Protein AF-A0A534SQX6-F1 (afdb_monomer)

Solvent-accessible surface area (backbone atoms only — not comparable to full-atom values): 30669 Å² total; per-residue (Å²): 55,35,24,45,81,77,41,70,67,31,31,39,51,73,46,72,26,87,36,64,79,64,25,68,51,13,21,19,34,37,34,27,20,39,30,76,44,60,69,45,77,49,38,70,43,43,50,59,91,42,89,78,2,48,55,67,47,68,27,67,76,35,44,30,21,39,19,15,84,52,38,31,82,58,26,56,57,63,26,62,50,74,40,69,32,87,61,76,64,53,57,66,24,13,32,45,34,37,37,36,45,70,27,88,87,79,72,42,46,30,62,61,91,79,58,65,90,86,46,52,70,42,33,72,48,62,43,36,17,25,83,46,71,34,86,68,39,87,89,54,50,71,48,12,81,49,36,39,23,84,22,75,30,18,48,37,77,75,53,96,55,55,30,42,42,41,69,32,65,54,62,58,32,17,36,40,55,75,88,52,64,63,40,63,16,27,79,63,95,73,76,70,76,80,83,80,79,79,76,80,75,76,81,80,81,79,86,73,88,84,81,90,79,84,89,80,90,85,81,89,84,89,84,83,87,78,88,88,86,87,83,89,82,89,88,88,84,90,80,86,89,90,90,87,80,89,89,79,89,78,92,88,80,89,80,93,83,91,88,89,89,89,86,88,82,91,85,87,84,84,91,81,92,79,92,77,85,85,79,80,79,76,80,79,80,80,75,76,86,69,82,86,62,43,40,43,50,89,57,46,36,36,46,61,40,63,42,77,72,74,70,69,45,73,44,74,31,35,77,40,60,61,46,38,83,84,69,51,71,71,46,54,32,23,72,42,50,22,17,41,54,80,80,55,99,67,52,48,44,32,46,40,66,79,32,64,35,40,30,39,41,20,46,54,61,94,87,53,53,15,25,31,36,38,40,28,35,38,36,34,44,90,79,83,27,59,32,69,50,70,28,59,32,31,21,51,66,59,86,56,93,87,55,67,43,61,78,75,48,72,74,31,67,23,62,45,77,59,79,29,81,52,43,71,58,49,64,63,32,44,70,50,61,45,80,67,84,43,84,96,55,76,69,59,66,77,36,54,58,27,44,49,53,22,50,56,29,47,56,53,18,43,73,29,94,39,69,74,57,21,54,54,27,50,56,52,20,48,56,27,36,55,52,29,28,55,45,28,47,54,30,28,77,68,67,58,39,53,70,67,46,19,53,51,43,33,48,32,33,49,52,35,44,53,50,54,55,52,52,71,71,79,108

Sequence (523 aa):
MSGVTGDPSVEFVEIRMDAGFQNVVGNTRLTAFSCSGAFVVLTTLPPPTGPGGSLPNQGLGVHWIMGTSSLATKTTPSVSPDYTFAGGIPRTCGMVCWGAPVDPVTSFAKDPATWSPSDPNNYVDCVAYGPYTGPQRTGAGPPASATPGDGVHSLTRTTNASNDFALACPTPTNNGPPSGAEVTGTFGPCAPPTSTTTTTVSPTTTSFPTTTTRPTTTTSTSSTTTTTQPSTTTSSISTTSSSTTSTTATTSSTTTTSSTATTTTIAQPTTTTSTTSTTTSSVTSTTLGGANTPPDCDAATASPAELWPPNHQLAAVSVAGVTDPDGDPVIITITGVRQDEPVGATCPDATGVGTAGASLRVERLGGGDGRVYQVSFTADDGRGGQCSGAVTVCVPHDQRPRHACGDQGPLFDSTGPCSSVCGDVCTAIEPALAAPLCPGEQVPAALELRADRARHLLRRAAAARSERKVRTLVARMLKHLRTSAALAGAAEENGRISRACGAALTRRFSEAQGQAVRWSRTR

Secondary structure (DSSP, 8-state):
-EEETTEEEEEEEEEE-SSTTTT--TT-EEEEEETTS-EEEEEEPPPTTSTTSS-S---TT-EEEEE-TTHHHHSBS----SEE------SSSEEEEEE-PBPTTTSSBPPGGGS-TT-GGGSSEEEEESS--S---TTPPPPBSS-SB-SS-EEEE-SSSTT-EEEE----EE--STTS--EE-BSS-----------------------------------------------------------------------------------------------------PPPPPPB-TT-EEESSB--S--S-EEEEEEE--B-TT---PEEEEEEEEESSPP-SS--SEE-TTSSEEEEE----TTSSEEEEEEEEEEE-SSS-EEEEEEEEEEES--STT-------S-EESSSPP--TTTHHHHHHHHHHPSPSSTTS---HHHHHHHHHHHHHHHHHHT---HHHHHHHHHHHHHHHHHHHHHHHHHHHTTSS-HHHHHHHHHHHHHHHHHHHHHHHH-

Structure (mmCIF, N/CA/C/O backbone):
data_AF-A0A534SQX6-F1
#
_entry.id   AF-A0A534SQX6-F1
#
loop_
_atom_site.group_PDB
_atom_site.id
_atom_site.type_symbol
_atom_site.label_atom_id
_atom_site.label_alt_id
_atom_site.label_comp_id
_atom_site.label_asym_id
_atom_site.label_entity_id
_atom_site.label_seq_id
_atom_site.pdbx_PDB_ins_code
_atom_site.Cartn_x
_atom_site.Cartn_y
_atom_site.Cartn_z
_atom_site.occupancy
_atom_site.B_iso_or_equiv
_atom_site.auth_seq_id
_atom_site.auth_comp_id
_atom_site.auth_asym_id
_atom_site.auth_atom_id
_atom_site.pdbx_PDB_model_num
ATOM 1 N N . MET A 1 1 ? -19.058 1.406 2.700 1.00 86.06 1 MET A N 1
ATOM 2 C CA . MET A 1 1 ? -20.519 1.246 2.531 1.00 86.06 1 MET A CA 1
ATOM 3 C C . MET A 1 1 ? -20.935 1.676 1.133 1.00 86.06 1 MET A C 1
ATOM 5 O O . MET A 1 1 ? -20.383 2.652 0.637 1.00 86.06 1 MET A O 1
ATOM 9 N N . SER A 1 2 ? -21.896 0.984 0.514 1.00 78.69 2 SER A N 1
ATOM 10 C CA . SER A 1 2 ? -22.578 1.447 -0.705 1.00 78.69 2 SER A CA 1
ATOM 11 C C . SER A 1 2 ? -24.087 1.311 -0.519 1.00 78.69 2 SER A C 1
ATOM 13 O O . SER A 1 2 ? -24.599 0.205 -0.341 1.00 78.69 2 SER A O 1
ATOM 15 N N . GLY A 1 3 ? -24.780 2.448 -0.530 1.00 74.69 3 GLY A N 1
ATOM 16 C CA . GLY A 1 3 ? -26.198 2.563 -0.223 1.00 74.69 3 GLY A CA 1
ATOM 17 C C . GLY A 1 3 ? -26.492 2.663 1.278 1.00 74.69 3 GLY A C 1
ATOM 18 O O . GLY A 1 3 ? -25.990 1.875 2.078 1.00 74.69 3 GLY A O 1
ATOM 19 N N . VAL A 1 4 ? -27.358 3.609 1.653 1.00 77.31 4 VAL A N 1
ATOM 20 C CA . VAL A 1 4 ? -27.866 3.800 3.026 1.00 77.31 4 VAL A CA 1
ATOM 21 C C . VAL A 1 4 ? -29.384 3.920 2.975 1.00 77.31 4 VAL A C 1
ATOM 23 O O . VAL A 1 4 ? -29.906 4.695 2.184 1.00 77.31 4 VAL A O 1
ATOM 26 N N . THR A 1 5 ? -30.092 3.134 3.786 1.00 72.06 5 THR A N 1
ATOM 27 C CA . THR A 1 5 ? -31.565 3.071 3.886 1.00 72.06 5 THR A CA 1
ATOM 28 C C . THR A 1 5 ? -32.296 2.973 2.536 1.00 72.06 5 THR A C 1
ATOM 30 O O . THR A 1 5 ? -33.414 3.454 2.371 1.00 72.06 5 THR A O 1
ATOM 33 N N . GLY A 1 6 ? -31.662 2.314 1.559 1.00 70.44 6 GLY A N 1
ATOM 34 C CA . GLY A 1 6 ? -32.159 2.157 0.187 1.00 70.44 6 GLY A CA 1
ATOM 35 C C . GLY A 1 6 ? -31.765 3.281 -0.781 1.00 70.44 6 GLY A C 1
ATOM 36 O O . GLY A 1 6 ? -31.933 3.111 -1.986 1.00 70.44 6 GLY A O 1
ATOM 37 N N . ASP A 1 7 ? -31.190 4.384 -0.297 1.00 82.94 7 ASP A N 1
ATOM 38 C CA . ASP A 1 7 ? -30.642 5.471 -1.113 1.00 82.94 7 ASP A CA 1
ATOM 39 C C . ASP A 1 7 ? -29.263 5.072 -1.678 1.00 82.94 7 ASP A C 1
ATOM 41 O O . ASP A 1 7 ? -28.298 4.973 -0.913 1.00 82.94 7 ASP A O 1
ATOM 45 N N . PRO A 1 8 ? -29.131 4.840 -2.999 1.00 83.56 8 PRO A N 1
ATOM 46 C CA . PRO A 1 8 ? -27.878 4.412 -3.614 1.00 83.56 8 PRO A CA 1
ATOM 47 C C . PRO A 1 8 ? -26.855 5.544 -3.758 1.00 83.56 8 PRO A C 1
ATOM 49 O O . PRO A 1 8 ? -25.713 5.270 -4.106 1.00 83.56 8 PRO A O 1
ATOM 52 N N . SER A 1 9 ? -27.244 6.806 -3.539 1.00 86.88 9 SER A N 1
ATOM 53 C CA . SER A 1 9 ? -26.342 7.952 -3.701 1.00 86.88 9 SER A CA 1
ATOM 54 C C . SER A 1 9 ? -25.341 8.092 -2.557 1.00 86.88 9 SER A C 1
ATOM 56 O O . SER A 1 9 ? -24.408 8.882 -2.667 1.00 86.88 9 SER A O 1
ATOM 58 N N . VAL A 1 10 ? -25.545 7.371 -1.452 1.00 91.00 10 VAL A N 1
ATOM 59 C CA . VAL A 1 10 ? -24.736 7.464 -0.235 1.00 91.00 10 VAL A CA 1
ATOM 60 C C . VAL A 1 10 ? -23.712 6.335 -0.232 1.00 91.00 10 VAL A C 1
ATOM 62 O O . VAL A 1 10 ? -24.035 5.182 0.057 1.00 91.00 10 VAL A O 1
ATOM 65 N N . GLU A 1 11 ? -22.465 6.662 -0.553 1.00 94.25 11 GLU A N 1
ATOM 66 C CA . GLU A 1 11 ? -21.352 5.715 -0.524 1.00 94.25 11 GLU A CA 1
ATOM 67 C C . GLU A 1 11 ? -20.182 6.318 0.246 1.00 94.25 11 GLU A C 1
ATOM 69 O O . GLU A 1 11 ? -19.936 7.523 0.173 1.00 94.25 11 GLU A O 1
ATOM 74 N N . PHE A 1 12 ? -19.447 5.484 0.981 1.00 96.06 12 PHE A N 1
ATOM 75 C CA . PHE A 1 12 ? -18.222 5.913 1.651 1.00 96.06 12 PHE A CA 1
ATOM 76 C C . PHE A 1 12 ? -17.224 4.775 1.850 1.00 96.06 12 PHE A C 1
ATOM 78 O O . PHE A 1 12 ? -17.593 3.600 1.954 1.00 96.06 12 PHE A O 1
ATOM 85 N N . VAL A 1 13 ? -15.955 5.153 1.951 1.00 97.06 13 VAL A N 1
ATOM 86 C CA . VAL A 1 13 ? -14.825 4.310 2.333 1.00 97.06 13 VAL A CA 1
ATOM 87 C C . VAL A 1 13 ? -14.084 5.045 3.440 1.00 97.06 13 VAL A C 1
ATOM 89 O O . VAL A 1 13 ? -13.534 6.122 3.222 1.00 97.06 13 VAL A O 1
ATOM 92 N N . GLU A 1 14 ? -14.125 4.471 4.634 1.00 96.31 14 GLU A N 1
ATOM 93 C CA . GLU A 1 14 ? -13.432 4.967 5.819 1.00 96.31 14 GLU A CA 1
ATOM 94 C C . GLU A 1 14 ? -12.123 4.202 5.997 1.00 96.31 14 GLU A C 1
ATOM 96 O O . GLU A 1 14 ? -12.062 2.995 5.745 1.00 96.31 14 GLU A O 1
ATOM 101 N N . ILE A 1 15 ? -11.075 4.907 6.412 1.00 95.50 15 ILE A N 1
ATOM 102 C CA . ILE A 1 15 ? -9.738 4.354 6.592 1.00 95.50 15 ILE A CA 1
ATOM 103 C C . ILE A 1 15 ? -9.219 4.740 7.972 1.00 95.50 15 ILE A C 1
ATOM 105 O O . ILE A 1 15 ? -9.116 5.917 8.313 1.00 95.50 15 ILE A O 1
ATOM 109 N N . ARG A 1 16 ? -8.852 3.720 8.751 1.00 92.81 16 ARG A N 1
ATOM 110 C CA . ARG A 1 16 ? -8.159 3.860 10.031 1.00 92.81 16 ARG A CA 1
ATOM 111 C C . ARG A 1 16 ? -6.650 3.894 9.800 1.00 92.81 16 ARG A C 1
ATOM 113 O O . ARG A 1 16 ? -6.102 3.014 9.142 1.00 92.81 16 ARG A O 1
ATOM 120 N N . MET A 1 17 ? -5.976 4.865 10.398 1.00 88.69 17 MET A N 1
ATOM 121 C CA . MET A 1 17 ? -4.523 4.919 10.503 1.00 88.69 17 MET A CA 1
ATOM 122 C C . MET A 1 17 ? -4.037 3.927 11.571 1.00 88.69 17 MET A C 1
ATOM 124 O O . MET A 1 17 ? -4.435 3.982 12.735 1.00 88.69 17 MET A O 1
ATOM 128 N N . ASP A 1 18 ? -3.128 3.036 11.192 1.00 84.56 18 ASP A N 1
ATOM 129 C CA . ASP A 1 18 ? -2.436 2.104 12.089 1.00 84.56 18 ASP A CA 1
ATOM 130 C C . ASP A 1 18 ? -1.154 2.712 12.698 1.00 84.56 18 ASP A C 1
ATOM 132 O O . ASP A 1 18 ? -0.506 2.098 13.548 1.00 84.56 18 ASP A O 1
ATOM 136 N N . ALA A 1 19 ? -0.757 3.920 12.278 1.00 78.50 19 ALA A N 1
ATOM 137 C CA . ALA A 1 19 ? 0.378 4.654 12.832 1.00 78.50 19 ALA A CA 1
ATOM 138 C C . ALA A 1 19 ? 0.292 6.171 12.580 1.00 78.50 19 ALA A C 1
ATOM 140 O O . ALA A 1 19 ? -0.376 6.640 11.662 1.00 78.50 19 ALA A O 1
ATOM 141 N N . GLY A 1 20 ? 1.065 6.950 13.346 1.00 73.44 20 GLY A N 1
ATOM 142 C CA . GLY A 1 20 ? 1.351 8.346 12.996 1.00 73.44 20 GLY A CA 1
ATOM 143 C C . GLY A 1 20 ? 2.072 8.475 11.644 1.00 73.44 20 GLY A C 1
ATOM 144 O O . GLY A 1 20 ? 2.683 7.521 11.163 1.00 73.44 20 GLY A O 1
ATOM 145 N N . PHE A 1 21 ? 2.023 9.673 11.058 1.00 70.69 21 PHE A N 1
ATOM 146 C CA . PHE A 1 21 ? 2.481 10.036 9.708 1.00 70.69 21 PHE A CA 1
ATOM 147 C C . PHE A 1 21 ? 1.698 9.413 8.535 1.00 70.69 21 PHE A C 1
ATOM 149 O O . PHE A 1 21 ? 1.992 9.720 7.383 1.00 70.69 21 PHE A O 1
ATOM 156 N N . GLN A 1 22 ? 0.653 8.617 8.794 1.00 86.25 22 GLN A N 1
ATOM 157 C CA . GLN A 1 22 ? -0.259 8.099 7.760 1.00 86.25 22 GLN A CA 1
ATOM 158 C C . GLN A 1 22 ? -1.324 9.114 7.297 1.00 86.25 22 GLN A C 1
ATOM 160 O O . GLN A 1 22 ? -2.204 8.778 6.512 1.00 86.25 22 GLN A O 1
ATOM 165 N N . ASN A 1 23 ? -1.228 10.372 7.737 1.00 88.12 23 ASN A N 1
ATOM 166 C CA . ASN A 1 23 ? -2.065 11.473 7.261 1.00 88.12 23 ASN A CA 1
ATOM 167 C C . ASN A 1 23 ? -1.599 12.053 5.909 1.00 88.12 23 ASN A C 1
ATOM 169 O O . ASN A 1 23 ? -2.305 12.869 5.318 1.00 88.12 23 ASN A O 1
ATOM 173 N N . VAL A 1 24 ? -0.434 11.639 5.396 1.00 88.31 24 VAL A N 1
ATOM 174 C CA . VAL A 1 24 ? 0.044 12.022 4.059 1.00 88.31 24 VAL A CA 1
ATOM 175 C C . VAL A 1 24 ? -0.549 11.079 3.012 1.00 88.31 24 VAL A C 1
ATOM 177 O O . VAL A 1 24 ? 0.016 10.034 2.699 1.00 88.31 24 VAL A O 1
ATOM 180 N N . VAL A 1 25 ? -1.721 11.452 2.495 1.00 92.56 25 VAL A N 1
ATOM 181 C CA . VAL A 1 25 ? -2.558 10.619 1.608 1.00 92.56 25 VAL A CA 1
ATOM 182 C C . VAL A 1 25 ? -2.631 11.120 0.160 1.00 92.56 25 VAL A C 1
ATOM 184 O O . VAL A 1 25 ? -3.277 10.496 -0.683 1.00 92.56 25 VAL A O 1
ATOM 187 N N . GLY A 1 26 ? -1.979 12.238 -0.158 1.00 92.31 26 GLY A N 1
ATOM 188 C CA . GLY A 1 26 ? -1.919 12.777 -1.515 1.00 92.31 26 GLY A CA 1
ATOM 189 C C . GLY A 1 26 ? -1.277 11.815 -2.515 1.00 92.31 26 GLY A C 1
ATOM 190 O O . GLY A 1 26 ? -0.534 10.924 -2.116 1.00 92.31 26 GLY A O 1
ATOM 191 N N . ASN A 1 27 ? -1.572 11.968 -3.811 1.00 94.12 27 ASN A N 1
ATOM 192 C CA . ASN A 1 27 ? -1.229 11.011 -4.880 1.00 94.12 27 ASN A CA 1
ATOM 193 C C . ASN A 1 27 ? -1.805 9.582 -4.711 1.00 94.12 27 ASN A C 1
ATOM 195 O O . ASN A 1 27 ? -1.518 8.715 -5.536 1.00 94.12 27 ASN A O 1
ATOM 199 N N . THR A 1 28 ? -2.637 9.298 -3.702 1.00 95.75 28 THR A N 1
ATOM 200 C CA . THR A 1 28 ? -3.353 8.011 -3.631 1.00 95.75 28 THR A CA 1
ATOM 201 C C . THR A 1 28 ? -4.615 8.008 -4.494 1.00 95.75 28 THR A C 1
ATOM 203 O O . THR A 1 28 ? -5.168 9.055 -4.837 1.00 95.75 28 THR A O 1
ATOM 206 N N . ARG A 1 29 ? -5.087 6.815 -4.863 1.00 95.50 29 ARG A N 1
ATOM 207 C CA . ARG A 1 29 ? -6.365 6.608 -5.553 1.00 95.50 29 ARG A CA 1
ATOM 208 C C . ARG A 1 29 ? -7.338 5.832 -4.683 1.00 95.50 29 ARG A C 1
ATOM 210 O O . ARG A 1 29 ? -6.926 4.975 -3.906 1.00 95.50 29 ARG A O 1
ATOM 217 N N . LEU A 1 30 ? -8.627 6.060 -4.918 1.00 98.00 30 LEU A N 1
ATOM 218 C CA . LEU A 1 30 ? -9.688 5.103 -4.616 1.00 98.00 30 LEU A CA 1
ATOM 219 C C . LEU A 1 30 ? -10.180 4.500 -5.933 1.00 98.00 30 LEU A C 1
ATOM 221 O O . LEU A 1 30 ? -10.442 5.221 -6.899 1.00 98.00 30 LEU A O 1
ATOM 225 N N . THR A 1 31 ? -10.277 3.179 -6.020 1.00 98.25 31 THR A N 1
ATOM 226 C CA . THR A 1 31 ? -10.652 2.481 -7.259 1.00 98.25 31 THR A CA 1
ATOM 227 C C . THR A 1 31 ? -11.581 1.322 -6.941 1.00 98.25 31 THR A C 1
ATOM 229 O O . THR A 1 31 ? -11.313 0.540 -6.032 1.00 98.25 31 THR A O 1
ATOM 232 N N . ALA A 1 32 ? -12.684 1.231 -7.679 1.00 97.62 32 ALA A N 1
ATOM 233 C CA . ALA A 1 32 ? -13.655 0.155 -7.561 1.00 97.62 32 ALA A CA 1
ATOM 234 C C . ALA A 1 32 ? -13.589 -0.757 -8.788 1.00 97.62 32 ALA A C 1
ATOM 236 O O . ALA A 1 32 ? -13.435 -0.297 -9.916 1.00 97.62 32 ALA A O 1
ATOM 237 N N . PHE A 1 33 ? -13.729 -2.054 -8.552 1.00 97.75 33 PHE A N 1
ATOM 238 C CA . PHE A 1 33 ? -13.701 -3.115 -9.546 1.00 97.75 33 PHE A CA 1
ATOM 239 C C . PHE A 1 33 ? -15.048 -3.834 -9.517 1.00 97.75 33 PHE A C 1
ATOM 241 O O . PHE A 1 33 ? -15.513 -4.239 -8.454 1.00 97.75 33 PHE A O 1
ATOM 248 N N . SER A 1 34 ? -15.655 -4.015 -10.685 1.00 96.75 34 SER A N 1
ATOM 249 C CA . SER A 1 34 ? -16.799 -4.908 -10.905 1.00 96.75 34 SER A CA 1
ATOM 250 C C . SER A 1 34 ? -16.443 -6.372 -10.616 1.00 96.75 34 SER A C 1
ATOM 252 O O . SER A 1 34 ? -15.268 -6.720 -10.532 1.00 96.75 34 SER A O 1
ATOM 254 N N . CYS A 1 35 ? -17.444 -7.251 -10.521 1.00 95.50 35 CYS A N 1
ATOM 255 C CA . CYS A 1 35 ? -17.264 -8.672 -10.194 1.00 95.50 35 CYS A CA 1
ATOM 256 C C . CYS A 1 35 ? -16.215 -9.397 -11.066 1.00 95.50 35 CYS A C 1
ATOM 258 O O . CYS A 1 35 ? -15.512 -10.264 -10.561 1.00 95.50 35 CYS A O 1
ATOM 260 N N . SER A 1 36 ? -16.082 -9.018 -12.345 1.00 93.88 36 SER A N 1
ATOM 261 C CA . SER A 1 36 ? -15.127 -9.587 -13.311 1.00 93.88 36 SER A CA 1
ATOM 262 C C . SER A 1 36 ? -13.773 -8.864 -13.384 1.00 93.88 36 SER A C 1
ATOM 264 O O . SER A 1 36 ? -12.928 -9.234 -14.194 1.00 93.88 36 SER A O 1
ATOM 266 N N . GLY A 1 37 ? -13.550 -7.822 -12.577 1.00 94.19 37 GLY A N 1
ATOM 267 C CA . GLY A 1 37 ? -12.291 -7.069 -12.544 1.00 94.19 37 GLY A CA 1
ATOM 268 C C . GLY A 1 37 ? -12.206 -5.847 -13.468 1.00 94.19 37 GLY A C 1
ATOM 269 O O . GLY A 1 37 ? -11.199 -5.145 -13.426 1.00 94.19 37 GLY A O 1
ATOM 270 N N . ALA A 1 38 ? -13.239 -5.515 -14.253 1.00 96.00 38 ALA A N 1
ATOM 271 C CA . ALA A 1 38 ? -13.283 -4.212 -14.934 1.00 96.00 38 ALA A CA 1
ATOM 272 C C . ALA A 1 38 ? -13.434 -3.084 -13.895 1.00 96.00 38 ALA A C 1
ATOM 274 O O . ALA A 1 38 ? -14.251 -3.219 -12.979 1.00 96.00 38 ALA A O 1
ATOM 275 N N . PHE A 1 39 ? -12.661 -2.001 -14.016 1.00 96.25 39 PHE A N 1
ATOM 276 C CA . PHE A 1 39 ? -12.446 -1.025 -12.939 1.00 96.25 39 PHE A CA 1
ATOM 277 C C . PHE A 1 39 ? -12.864 0.411 -13.291 1.00 96.25 39 PHE A C 1
ATOM 279 O O . PHE A 1 39 ? -12.947 0.793 -14.457 1.00 96.25 39 PHE A O 1
ATOM 286 N N . VAL A 1 40 ? -13.067 1.225 -12.253 1.00 96.75 40 VAL A N 1
ATOM 287 C CA . VAL A 1 40 ? -13.260 2.677 -12.317 1.00 96.75 40 VAL A CA 1
ATOM 288 C C . VAL A 1 40 ? -12.478 3.355 -11.188 1.00 96.75 40 VAL A C 1
ATOM 290 O O . VAL A 1 40 ? -12.564 2.964 -10.022 1.00 96.75 40 VAL A O 1
ATOM 293 N N . VAL A 1 41 ? -11.700 4.388 -11.522 1.00 97.44 41 VAL A N 1
ATOM 294 C CA . VAL A 1 41 ? -11.053 5.247 -10.519 1.00 97.44 41 VAL A CA 1
ATOM 295 C C . VAL A 1 41 ? -12.109 6.217 -9.993 1.00 97.44 41 VAL A C 1
ATOM 297 O O . VAL A 1 41 ? -12.560 7.092 -10.726 1.00 97.44 41 VAL A O 1
ATOM 300 N N . LEU A 1 42 ? -12.521 6.043 -8.736 1.00 96.56 42 LEU A N 1
ATOM 301 C CA . LEU A 1 42 ? -13.582 6.840 -8.112 1.00 96.56 42 LEU A CA 1
ATOM 302 C C . LEU A 1 42 ? -13.100 8.250 -7.761 1.00 96.56 42 LEU A C 1
ATOM 304 O O . LEU A 1 42 ? -13.831 9.222 -7.936 1.00 96.56 42 LEU A O 1
ATOM 308 N N . THR A 1 43 ? -11.867 8.359 -7.262 1.00 96.44 43 THR A N 1
ATOM 309 C CA . THR A 1 43 ? -11.192 9.636 -7.014 1.00 96.44 43 THR A CA 1
ATOM 310 C C . THR A 1 43 ? -9.674 9.444 -6.966 1.00 96.44 43 THR A C 1
ATOM 312 O O . THR A 1 43 ? -9.175 8.341 -6.723 1.00 96.44 43 THR A O 1
ATOM 315 N N . THR A 1 44 ? -8.932 10.515 -7.242 1.00 96.12 44 THR A N 1
ATOM 316 C CA . THR A 1 44 ? -7.471 10.599 -7.095 1.00 96.12 44 THR A CA 1
ATOM 317 C C . THR A 1 44 ? -7.177 11.799 -6.208 1.00 96.12 44 THR A C 1
ATOM 319 O O . THR A 1 44 ? -7.646 12.900 -6.497 1.00 96.12 44 THR A O 1
ATOM 322 N N . LEU A 1 45 ? -6.442 11.590 -5.120 1.00 94.19 45 LEU A N 1
ATOM 323 C CA . LEU A 1 45 ? -6.177 12.632 -4.135 1.00 94.19 45 LEU A CA 1
ATOM 324 C C . LEU A 1 45 ? -5.095 13.598 -4.661 1.00 94.19 45 LEU A C 1
ATOM 326 O O . LEU A 1 45 ? -4.175 13.149 -5.353 1.00 94.19 45 LEU A O 1
ATOM 330 N N . PRO A 1 46 ? -5.168 14.909 -4.339 1.00 90.38 46 PRO A N 1
ATOM 331 C CA . PRO A 1 46 ? -4.196 15.904 -4.800 1.00 90.38 46 PRO A CA 1
ATOM 332 C C . PRO A 1 46 ? -2.749 15.544 -4.425 1.00 90.38 46 PRO A C 1
ATOM 334 O O . PRO A 1 46 ? -2.547 14.809 -3.458 1.00 90.38 46 PRO A O 1
ATOM 337 N N . PRO A 1 47 ? -1.725 16.078 -5.115 1.00 86.06 47 PRO A N 1
ATOM 338 C CA . PRO A 1 47 ? -0.331 15.831 -4.754 1.00 86.06 47 PRO A CA 1
ATOM 339 C C . PRO A 1 47 ? -0.035 16.190 -3.292 1.00 86.06 47 PRO A C 1
ATOM 341 O O . PRO A 1 47 ? -0.540 17.209 -2.819 1.00 86.06 47 PRO A O 1
ATOM 344 N N . PRO A 1 48 ? 0.809 15.426 -2.571 1.00 73.94 48 PRO A N 1
ATOM 345 C CA . PRO A 1 48 ? 1.049 15.624 -1.135 1.00 73.94 48 PRO A CA 1
ATOM 346 C C . PRO A 1 48 ? 1.707 16.971 -0.790 1.00 73.94 48 PRO A C 1
ATOM 348 O O . PRO A 1 48 ? 1.649 17.415 0.352 1.00 73.94 48 PRO A O 1
ATOM 351 N N . THR A 1 49 ? 2.308 17.638 -1.777 1.00 71.56 49 THR A N 1
ATOM 352 C CA . THR A 1 49 ? 2.865 18.997 -1.682 1.00 71.56 49 THR A CA 1
ATOM 353 C C . THR A 1 49 ? 1.849 20.105 -1.990 1.00 71.56 49 THR A C 1
ATOM 355 O O . THR A 1 49 ? 2.160 21.282 -1.809 1.00 71.56 49 THR A O 1
ATOM 358 N N . GLY A 1 50 ? 0.653 19.758 -2.472 1.00 67.12 50 GLY A N 1
ATOM 359 C CA . GLY A 1 50 ? -0.425 20.689 -2.795 1.00 67.12 50 GLY A CA 1
ATOM 360 C C . GLY A 1 50 ? -1.416 20.893 -1.638 1.00 67.12 50 GLY A C 1
ATOM 361 O O . GLY A 1 50 ? -1.521 20.045 -0.746 1.00 67.12 50 GLY A O 1
ATOM 362 N N . PRO A 1 51 ? -2.195 21.993 -1.645 1.00 67.62 51 PRO A N 1
ATOM 363 C CA . PRO A 1 51 ? -3.297 22.183 -0.705 1.00 67.62 51 PRO A CA 1
ATOM 364 C C . PRO A 1 51 ? -4.274 21.000 -0.749 1.00 67.62 51 PRO A C 1
ATOM 366 O O . PRO A 1 51 ? -4.716 20.597 -1.823 1.00 67.62 51 PRO A O 1
ATOM 369 N N . GLY A 1 52 ? -4.600 20.431 0.413 1.00 70.00 52 GLY A N 1
ATOM 370 C CA . GLY A 1 52 ? -5.461 19.247 0.500 1.00 70.00 52 GLY A CA 1
ATOM 371 C C . GLY A 1 52 ? -4.793 17.926 0.092 1.00 70.00 52 GLY A C 1
ATOM 372 O O . GLY A 1 52 ? -5.480 16.918 0.007 1.00 70.00 52 GLY A O 1
ATOM 373 N N . GLY A 1 53 ? -3.475 17.877 -0.124 1.00 79.75 53 GLY A N 1
ATOM 374 C CA . GLY A 1 53 ? -2.722 16.628 -0.330 1.00 79.75 53 GLY A CA 1
ATOM 375 C C . GLY A 1 53 ? -2.399 15.847 0.954 1.00 79.75 53 GLY A C 1
ATOM 376 O O . GLY A 1 53 ? -1.645 14.875 0.927 1.00 79.75 53 GLY A O 1
ATOM 377 N N . SER A 1 54 ? -2.885 16.290 2.111 1.00 88.38 54 SER A N 1
ATOM 378 C CA . SER A 1 54 ? -2.686 15.633 3.406 1.00 88.38 54 SER A CA 1
ATOM 379 C C . SER A 1 54 ? -3.815 15.990 4.362 1.00 88.38 54 SER A C 1
ATOM 381 O O . SER A 1 54 ? -4.383 17.081 4.289 1.00 88.38 54 SER A O 1
ATOM 383 N N . LEU A 1 55 ? -4.098 15.069 5.275 1.00 92.56 55 LEU A N 1
ATOM 384 C CA . LEU A 1 55 ? -5.115 15.195 6.307 1.00 92.56 55 LEU A CA 1
ATOM 385 C C . LEU A 1 55 ? -4.572 15.976 7.519 1.00 92.56 55 LEU A C 1
ATOM 387 O O . LEU A 1 55 ? -3.378 15.868 7.835 1.00 92.56 55 LEU A O 1
ATOM 391 N N . PRO A 1 56 ? -5.421 16.763 8.204 1.00 88.62 56 PRO A N 1
ATOM 392 C CA . PRO A 1 56 ? -4.999 17.636 9.298 1.00 88.62 56 PRO A CA 1
ATOM 393 C C . PRO A 1 56 ? -4.475 16.903 10.541 1.00 88.62 56 PRO A C 1
ATOM 395 O O . PRO A 1 56 ? -3.544 17.391 11.184 1.00 88.62 56 PRO A O 1
ATOM 398 N N . ASN A 1 57 ? -5.057 15.754 10.884 1.00 86.38 57 ASN A N 1
ATOM 399 C CA . ASN A 1 57 ? -4.804 15.023 12.122 1.00 86.38 57 ASN A CA 1
ATOM 400 C C . ASN A 1 57 ? -4.225 13.627 11.837 1.00 86.38 57 ASN A C 1
ATOM 402 O O . ASN A 1 57 ? -4.507 12.999 10.817 1.00 86.38 57 ASN A O 1
ATOM 406 N N . GLN A 1 58 ? -3.386 13.142 12.755 1.00 87.44 58 GLN A N 1
ATOM 407 C CA . GLN A 1 58 ? -2.641 11.886 12.627 1.00 87.44 58 GLN A CA 1
ATOM 408 C C . GLN A 1 58 ? -2.564 11.139 13.958 1.00 87.44 58 GLN A C 1
ATOM 410 O O . GLN A 1 58 ? -2.451 11.758 15.017 1.00 87.44 58 GLN A O 1
ATOM 415 N N . GLY A 1 59 ? -2.520 9.809 13.909 1.00 78.19 59 GLY A N 1
ATOM 416 C CA . GLY A 1 59 ? -2.333 8.981 15.097 1.00 78.19 59 GLY A CA 1
ATOM 417 C C . GLY A 1 59 ? -2.669 7.516 14.848 1.00 78.19 59 GLY A C 1
ATOM 418 O O . GLY A 1 59 ? -3.211 7.163 13.809 1.00 78.19 59 GLY A O 1
ATOM 419 N N . LEU A 1 60 ? -2.349 6.658 15.816 1.00 86.31 60 LEU A N 1
ATOM 420 C CA . LEU A 1 60 ? -2.884 5.297 15.846 1.00 86.31 60 LEU A CA 1
ATOM 421 C C . LEU A 1 60 ? -4.385 5.366 16.150 1.00 86.31 60 LEU A C 1
ATOM 423 O O . LEU A 1 60 ? -4.773 5.994 17.132 1.00 86.31 60 LEU A O 1
ATOM 427 N N . GLY A 1 61 ? -5.201 4.697 15.338 1.00 87.25 61 GLY A N 1
ATOM 428 C CA . GLY A 1 61 ? -6.654 4.691 15.485 1.00 87.25 61 GLY A CA 1
ATOM 429 C C . GLY A 1 61 ? -7.338 5.974 15.017 1.00 87.25 61 GLY A C 1
ATOM 430 O O . GLY A 1 61 ? -8.506 6.148 15.336 1.00 87.25 61 GLY A O 1
ATOM 431 N N . VAL A 1 62 ? -6.630 6.853 14.294 1.00 92.62 62 VAL A N 1
ATOM 432 C CA . VAL A 1 62 ? -7.219 8.059 13.695 1.00 92.62 62 VAL A CA 1
ATOM 433 C C . VAL A 1 62 ? -7.871 7.711 12.360 1.00 92.62 62 VAL A C 1
ATOM 435 O O . VAL A 1 62 ? -7.267 7.015 11.545 1.00 92.62 62 VAL A O 1
ATOM 438 N N . HIS A 1 63 ? -9.084 8.188 12.122 1.00 95.12 63 HIS A N 1
ATOM 439 C CA . HIS A 1 63 ? -9.886 7.904 10.938 1.00 95.12 63 HIS A CA 1
ATOM 440 C C . HIS A 1 63 ? -9.868 9.065 9.945 1.00 95.12 63 HIS A C 1
ATOM 442 O O . HIS A 1 63 ? -9.541 10.212 10.265 1.00 95.12 63 HIS A O 1
ATOM 448 N N . TRP A 1 64 ? -10.220 8.742 8.710 1.00 96.69 64 TRP A N 1
ATOM 449 C CA . TRP A 1 64 ? -10.585 9.689 7.668 1.00 96.69 64 TRP A CA 1
ATOM 450 C C . TRP A 1 64 ? -11.453 8.982 6.629 1.00 96.69 64 TRP A C 1
ATOM 452 O O . TRP A 1 64 ? -11.444 7.751 6.526 1.00 96.69 64 TRP A O 1
ATOM 462 N N . ILE A 1 65 ? -12.217 9.751 5.857 1.00 97.44 65 ILE A N 1
ATOM 463 C CA . ILE A 1 65 ? -13.295 9.205 5.035 1.00 97.44 65 ILE A CA 1
ATOM 464 C C . ILE A 1 65 ? -13.362 9.832 3.642 1.00 97.44 65 ILE A C 1
ATOM 466 O O . ILE A 1 65 ? -13.434 11.049 3.459 1.00 97.44 65 ILE A O 1
ATOM 470 N N . MET A 1 66 ? -13.390 8.960 2.638 1.00 97.81 66 MET A N 1
ATOM 471 C CA . MET A 1 66 ? -13.795 9.288 1.274 1.00 97.81 66 MET A CA 1
ATOM 472 C C . MET A 1 66 ? -15.288 9.005 1.141 1.00 97.81 66 MET A C 1
ATOM 474 O O . MET A 1 66 ? -15.738 7.932 1.538 1.00 97.81 66 MET A O 1
ATOM 478 N N . GLY A 1 67 ? -16.068 9.914 0.559 1.00 96.38 67 GLY A N 1
ATOM 479 C CA . GLY A 1 67 ? -17.521 9.736 0.465 1.00 96.38 67 GLY A CA 1
ATOM 480 C C . GLY A 1 67 ? -18.179 10.480 -0.687 1.00 96.38 67 GLY A C 1
ATOM 481 O O . GLY A 1 67 ? -17.601 11.389 -1.280 1.00 96.38 67 GLY A O 1
ATOM 482 N N . THR A 1 68 ? -19.420 10.125 -0.995 1.00 95.62 68 THR A N 1
ATOM 483 C CA . THR A 1 68 ? -20.268 10.958 -1.850 1.00 95.62 68 THR A CA 1
ATOM 484 C C . THR A 1 68 ? -20.701 12.224 -1.111 1.00 95.62 68 THR A C 1
ATOM 486 O O . THR A 1 68 ? -20.781 12.268 0.119 1.00 95.62 68 THR A O 1
ATOM 489 N N . SER A 1 69 ? -21.000 13.289 -1.858 1.00 93.06 69 SER A N 1
ATOM 490 C CA . SER A 1 69 ? -21.400 14.582 -1.280 1.00 93.06 69 SER A CA 1
ATOM 491 C C . SER A 1 69 ? -22.710 14.530 -0.479 1.00 93.06 69 SER A C 1
ATOM 493 O O . SER A 1 69 ? -22.954 15.410 0.345 1.00 93.06 69 SER A O 1
ATOM 495 N N . SER A 1 70 ? -23.538 13.496 -0.666 1.00 91.50 70 SER A N 1
ATOM 496 C CA . SER A 1 70 ? -24.765 13.273 0.105 1.00 91.50 70 SER A CA 1
ATOM 497 C C . SER A 1 70 ? -24.528 12.717 1.517 1.00 91.50 70 SER A C 1
ATOM 499 O O . SER A 1 70 ? -25.448 12.762 2.330 1.00 91.50 70 SER A O 1
ATOM 501 N N . LEU A 1 71 ? -23.322 12.244 1.866 1.00 93.31 71 LEU A N 1
ATOM 502 C CA . LEU A 1 71 ? -23.035 11.660 3.188 1.00 93.31 71 LEU A CA 1
ATOM 503 C C . LEU A 1 71 ? -23.403 12.601 4.352 1.00 93.31 71 LEU A C 1
ATOM 505 O O . LEU A 1 71 ? -24.066 12.192 5.311 1.00 93.31 71 LEU A O 1
ATOM 509 N N . ALA A 1 72 ? -23.028 13.877 4.243 1.00 92.00 72 ALA A N 1
ATOM 510 C CA . ALA A 1 72 ? -23.249 14.883 5.283 1.00 92.00 72 ALA A CA 1
ATOM 511 C C . ALA A 1 72 ? -24.737 15.173 5.555 1.00 92.00 72 ALA A C 1
ATOM 513 O O . ALA A 1 72 ? -25.090 15.592 6.657 1.00 92.00 72 ALA A O 1
ATOM 514 N N . THR A 1 73 ? -25.619 14.941 4.573 1.00 92.00 73 THR A N 1
ATOM 515 C CA . THR A 1 73 ? -27.071 15.179 4.702 1.00 92.00 73 THR A CA 1
ATOM 516 C C . THR A 1 73 ? -27.821 13.999 5.320 1.00 92.00 73 THR A C 1
ATOM 518 O O . THR A 1 73 ? -29.005 14.116 5.631 1.00 92.00 73 THR A O 1
ATOM 521 N N . LYS A 1 74 ? -27.144 12.858 5.498 1.00 91.62 74 LYS A N 1
ATOM 522 C CA . LYS A 1 74 ? -27.717 11.596 5.993 1.00 91.62 74 LYS A CA 1
ATOM 523 C C . LYS A 1 74 ? -27.198 11.200 7.373 1.00 91.62 74 LYS A C 1
ATOM 525 O O . LYS A 1 74 ? -27.796 10.351 8.025 1.00 91.62 74 LYS A O 1
ATOM 530 N N . THR A 1 75 ? -26.094 11.800 7.803 1.00 93.56 75 THR A N 1
ATOM 531 C CA . THR A 1 75 ? -25.437 11.541 9.087 1.00 93.56 75 THR A CA 1
ATOM 532 C C . THR A 1 75 ? -25.874 12.549 10.150 1.00 93.56 75 THR A C 1
ATOM 534 O O . THR A 1 75 ? -26.053 13.731 9.868 1.00 93.56 75 THR A O 1
ATOM 537 N N . THR A 1 76 ? -26.046 12.090 11.390 1.00 93.50 76 THR A N 1
ATOM 538 C CA . THR A 1 76 ? -26.192 12.947 12.578 1.00 93.50 76 THR A CA 1
ATOM 539 C C . THR A 1 76 ? -25.143 12.556 13.631 1.00 93.50 76 THR A C 1
ATOM 541 O O . THR A 1 76 ? -25.150 11.396 14.059 1.00 93.50 76 THR A O 1
ATOM 544 N N . PRO A 1 77 ? -24.253 13.480 14.060 1.00 94.44 77 PRO A N 1
ATOM 545 C CA . PRO A 1 77 ? -23.993 14.796 13.452 1.00 94.44 77 PRO A CA 1
ATOM 546 C C . PRO A 1 77 ? -23.556 14.687 11.978 1.00 94.44 77 PRO A C 1
ATOM 548 O O . PRO A 1 77 ? -23.171 13.611 11.526 1.00 94.44 77 PRO A O 1
ATOM 551 N N . SER A 1 78 ? -23.635 15.790 11.229 1.00 94.19 78 SER A N 1
ATOM 552 C CA . SER A 1 78 ? -23.274 15.816 9.805 1.00 94.19 78 SER A CA 1
ATOM 553 C C . SER A 1 78 ? -21.776 15.604 9.585 1.00 94.19 78 SER A C 1
ATOM 555 O O . SER A 1 78 ? -20.953 16.407 10.025 1.00 94.19 78 SER A O 1
ATOM 557 N N . VAL A 1 79 ? -21.437 14.553 8.840 1.00 96.19 79 VAL A N 1
ATOM 558 C CA . VAL A 1 79 ? -20.066 14.181 8.473 1.00 96.19 79 VAL A CA 1
ATOM 559 C C . VAL A 1 79 ? -19.804 14.565 7.024 1.00 96.19 79 VAL A C 1
ATOM 561 O O . VAL A 1 79 ? -20.222 13.879 6.089 1.00 96.19 79 VAL A O 1
ATOM 564 N N . SER A 1 80 ? -19.095 15.674 6.828 1.00 94.69 80 SER A N 1
ATOM 565 C CA . SER A 1 80 ? -18.504 16.007 5.530 1.00 94.69 80 SER A CA 1
ATOM 566 C C . SER A 1 80 ? -17.346 15.049 5.234 1.00 94.69 80 SER A C 1
ATOM 568 O O . SER A 1 80 ? -16.486 14.906 6.105 1.00 94.69 80 SER A O 1
ATOM 570 N N . PRO A 1 81 ? -17.279 14.421 4.045 1.00 96.44 81 PRO A N 1
ATOM 571 C CA . PRO A 1 81 ? -16.106 13.654 3.646 1.00 96.44 81 PRO A CA 1
ATOM 572 C C . PRO A 1 81 ? -14.833 14.501 3.624 1.00 96.44 81 PRO A C 1
ATOM 574 O O . PRO A 1 81 ? -14.879 15.658 3.202 1.00 96.44 81 PRO A O 1
ATOM 577 N N . ASP A 1 82 ? -13.698 13.910 4.003 1.00 96.19 82 ASP A N 1
ATOM 578 C CA . ASP A 1 82 ? -12.382 14.543 3.848 1.00 96.19 82 ASP A CA 1
ATOM 579 C C . ASP A 1 82 ? -12.023 14.679 2.356 1.00 96.19 82 ASP A C 1
ATOM 581 O O . ASP A 1 82 ? -11.433 15.670 1.929 1.00 96.19 82 ASP A O 1
ATOM 585 N N . TYR A 1 83 ? -12.460 13.705 1.545 1.00 96.25 83 TYR A N 1
ATOM 586 C CA . TYR A 1 83 ? -12.395 13.738 0.083 1.00 96.25 83 TYR A CA 1
ATOM 587 C C . TYR A 1 83 ? -13.692 13.220 -0.535 1.00 96.25 83 TYR A C 1
ATOM 589 O O . TYR A 1 83 ? -14.304 12.274 -0.034 1.00 96.25 83 TYR A O 1
ATOM 597 N N . THR A 1 84 ? -14.100 13.801 -1.663 1.00 95.81 84 THR A N 1
ATOM 598 C CA . THR A 1 84 ? -15.336 13.415 -2.350 1.00 95.81 84 THR A CA 1
ATOM 599 C C . THR A 1 84 ? -15.101 12.538 -3.581 1.00 95.81 84 THR A C 1
ATOM 601 O O . THR A 1 84 ? -14.073 12.629 -4.258 1.00 95.81 84 THR A O 1
ATOM 604 N N . PHE A 1 85 ? -16.079 11.679 -3.881 1.00 95.81 85 PHE A N 1
ATOM 605 C CA . PHE A 1 85 ? -16.194 10.952 -5.149 1.00 95.81 85 PHE A CA 1
ATOM 606 C C . PHE A 1 85 ? -17.653 10.919 -5.636 1.00 95.81 85 PHE A C 1
ATOM 608 O O . PHE A 1 85 ? -18.578 11.204 -4.877 1.00 95.81 85 PHE A O 1
ATOM 615 N N . ALA A 1 86 ? -17.872 10.602 -6.915 1.00 89.56 86 ALA A N 1
ATOM 616 C CA . ALA A 1 86 ? -19.191 10.689 -7.561 1.00 89.56 86 ALA A CA 1
ATOM 617 C C . ALA A 1 86 ? -20.146 9.508 -7.267 1.00 89.56 86 ALA A C 1
ATOM 619 O O . ALA A 1 86 ? -21.285 9.510 -7.728 1.00 89.56 86 ALA A O 1
ATOM 620 N N . GLY A 1 87 ? -19.684 8.506 -6.518 1.00 90.38 87 GLY A N 1
ATOM 621 C CA . GLY A 1 87 ? -20.296 7.179 -6.430 1.00 90.38 87 GLY A CA 1
ATOM 622 C C . GLY A 1 87 ? -19.743 6.215 -7.488 1.00 90.38 87 GLY A C 1
ATOM 623 O O . GLY A 1 87 ? -19.055 6.629 -8.422 1.00 90.38 87 GLY A O 1
ATOM 624 N N . GLY A 1 88 ? -20.025 4.923 -7.331 1.00 91.75 88 GLY A N 1
ATOM 625 C CA . GLY A 1 88 ? -19.628 3.867 -8.267 1.00 91.75 88 GLY A CA 1
ATOM 626 C C . GLY A 1 88 ? -19.144 2.565 -7.624 1.00 91.75 88 GLY A C 1
ATOM 627 O O . GLY A 1 88 ? -18.542 1.756 -8.327 1.00 91.75 88 GLY A O 1
ATOM 628 N N . ILE A 1 89 ? -19.366 2.341 -6.324 1.00 95.12 89 ILE A N 1
ATOM 629 C CA . ILE A 1 89 ? -19.006 1.083 -5.657 1.00 95.12 89 ILE A CA 1
ATOM 630 C C . ILE A 1 89 ? -20.037 -0.011 -6.019 1.00 95.12 89 ILE A C 1
ATOM 632 O O . ILE A 1 89 ? -21.229 0.145 -5.747 1.00 95.12 89 ILE A O 1
ATOM 636 N N . PRO A 1 90 ? -19.627 -1.150 -6.611 1.00 93.44 90 PRO A N 1
ATOM 637 C CA . PRO A 1 90 ? -20.537 -2.259 -6.891 1.00 93.44 90 PRO A CA 1
ATOM 638 C C . PRO A 1 90 ? -21.212 -2.820 -5.631 1.00 93.44 90 PRO A C 1
ATOM 640 O O . PRO A 1 90 ? -20.559 -3.152 -4.647 1.00 93.44 90 PRO A O 1
ATOM 643 N N . ARG A 1 91 ? -22.542 -2.973 -5.666 1.00 90.75 91 ARG A N 1
ATOM 644 C CA . ARG A 1 91 ? -23.333 -3.395 -4.493 1.00 90.75 91 ARG A CA 1
ATOM 645 C C . ARG A 1 91 ? -23.420 -4.906 -4.270 1.00 90.75 91 ARG A C 1
ATOM 647 O O . ARG A 1 91 ? -23.693 -5.323 -3.153 1.00 90.75 91 ARG A O 1
ATOM 654 N N . THR A 1 92 ? -23.215 -5.719 -5.305 1.00 90.38 92 THR A N 1
ATOM 655 C CA . THR A 1 92 ? -23.441 -7.180 -5.269 1.00 90.38 92 THR A CA 1
ATOM 656 C C . THR A 1 92 ? -22.151 -7.995 -5.202 1.00 90.38 92 THR A C 1
ATOM 658 O O . THR A 1 92 ? -22.072 -8.974 -4.467 1.00 90.38 92 THR A O 1
ATOM 661 N N . CYS A 1 93 ? -21.140 -7.602 -5.972 1.00 94.69 93 CYS A N 1
ATOM 662 C CA . CYS A 1 93 ? -19.805 -8.188 -5.978 1.00 94.69 93 CYS A CA 1
ATOM 663 C C . CYS A 1 93 ? -18.815 -7.214 -6.604 1.00 94.69 93 CYS A C 1
ATOM 665 O O . CYS A 1 93 ? -19.185 -6.387 -7.440 1.00 94.69 93 CYS A O 1
ATOM 667 N N . GLY A 1 94 ? -17.554 -7.315 -6.203 1.00 96.56 94 GLY A N 1
ATOM 668 C CA . GLY A 1 94 ? -16.540 -6.367 -6.625 1.00 96.56 94 GLY A CA 1
ATOM 669 C C . GLY A 1 94 ? -15.320 -6.380 -5.722 1.00 96.56 94 GLY A C 1
ATOM 670 O O . GLY A 1 94 ? -15.174 -7.223 -4.839 1.00 96.56 94 GLY A O 1
ATOM 671 N N . MET A 1 95 ? -14.457 -5.400 -5.940 1.00 97.19 95 MET A N 1
ATOM 672 C CA . MET A 1 95 ? -13.357 -5.080 -5.042 1.00 97.19 95 MET A CA 1
ATOM 673 C C . MET A 1 95 ? -13.219 -3.564 -4.939 1.00 97.19 95 MET A C 1
ATOM 675 O O . MET A 1 95 ? -13.478 -2.848 -5.903 1.00 97.19 95 MET A O 1
ATOM 679 N N . VAL A 1 96 ? -12.830 -3.055 -3.774 1.00 97.19 96 VAL A N 1
ATOM 680 C CA . VAL A 1 96 ? -12.433 -1.652 -3.598 1.00 97.19 96 VAL A CA 1
ATOM 681 C C . VAL A 1 96 ? -10.990 -1.625 -3.129 1.00 97.19 96 VAL A C 1
ATOM 683 O O . VAL A 1 96 ? -10.652 -2.279 -2.147 1.00 97.19 96 VAL A O 1
ATOM 686 N N . CYS A 1 97 ? -10.150 -0.869 -3.827 1.00 97.44 97 CYS A N 1
ATOM 687 C CA . CYS A 1 97 ? -8.749 -0.668 -3.487 1.00 97.44 97 CYS A CA 1
ATOM 688 C C . CYS A 1 97 ? -8.465 0.801 -3.185 1.00 97.44 97 CYS A C 1
ATOM 690 O O . CYS A 1 97 ? -8.982 1.696 -3.863 1.00 97.44 97 CYS A O 1
ATOM 692 N N . TRP A 1 98 ? -7.599 1.036 -2.201 1.00 96.25 98 TRP A N 1
ATOM 693 C CA . TRP A 1 98 ? -7.087 2.359 -1.867 1.00 96.25 98 TRP A CA 1
ATOM 694 C C . TRP A 1 98 ? -5.559 2.371 -1.740 1.00 96.25 98 TRP A C 1
ATOM 696 O O . TRP A 1 98 ? -4.932 1.406 -1.298 1.00 96.25 98 TRP A O 1
ATOM 706 N N . GLY A 1 99 ? -4.963 3.496 -2.128 1.00 95.75 99 GLY A N 1
ATOM 707 C CA . GLY A 1 99 ? -3.557 3.806 -1.909 1.00 95.75 99 GLY A CA 1
ATOM 708 C C . GLY A 1 99 ? -2.818 4.124 -3.203 1.00 95.75 99 GLY A C 1
ATOM 709 O O . GLY A 1 99 ? -3.412 4.547 -4.196 1.00 95.75 99 GLY A O 1
ATOM 710 N N . ALA A 1 100 ? -1.504 3.953 -3.151 1.00 94.88 100 ALA A N 1
ATOM 711 C CA . ALA A 1 100 ? -0.562 4.080 -4.255 1.00 94.88 100 ALA A CA 1
ATOM 712 C C . ALA A 1 100 ? 0.735 3.343 -3.876 1.00 94.88 100 ALA A C 1
ATOM 714 O O . ALA A 1 100 ? 0.995 3.166 -2.678 1.00 94.88 100 ALA A O 1
ATOM 715 N N . PRO A 1 101 ? 1.587 2.972 -4.847 1.00 91.44 101 PRO A N 1
ATOM 716 C CA . PRO A 1 101 ? 2.928 2.511 -4.545 1.00 91.44 101 PRO A CA 1
ATOM 717 C C . PRO A 1 101 ? 3.766 3.692 -4.037 1.00 91.44 101 PRO A C 1
ATOM 719 O O . PRO A 1 101 ? 3.529 4.848 -4.397 1.00 91.44 101 PRO A O 1
ATOM 722 N N . VAL A 1 102 ? 4.761 3.411 -3.196 1.00 82.25 102 VAL A N 1
ATOM 723 C CA . VAL A 1 102 ? 5.681 4.439 -2.691 1.00 82.25 102 VAL A CA 1
ATOM 724 C C . VAL A 1 102 ? 6.739 4.741 -3.750 1.00 82.25 102 VAL A C 1
ATOM 726 O O . VAL A 1 102 ? 7.349 3.837 -4.317 1.00 82.25 102 VAL A O 1
ATOM 729 N N . ASP A 1 103 ? 6.965 6.022 -4.007 1.00 78.62 103 ASP A N 1
ATOM 730 C CA . ASP A 1 103 ? 8.072 6.508 -4.815 1.00 78.62 103 ASP A CA 1
ATOM 731 C C . ASP A 1 103 ? 9.391 6.378 -4.023 1.00 78.62 103 ASP A C 1
ATOM 733 O O . ASP A 1 103 ? 9.512 6.948 -2.933 1.00 78.62 103 ASP A O 1
ATOM 737 N N . PRO A 1 104 ? 10.396 5.643 -4.534 1.00 68.56 104 PRO A N 1
ATOM 738 C CA . PRO A 1 104 ? 11.612 5.342 -3.780 1.00 68.56 104 PRO A CA 1
ATOM 739 C C . PRO A 1 104 ? 12.551 6.547 -3.616 1.00 68.56 104 PRO A C 1
ATOM 741 O O . PRO A 1 104 ? 13.459 6.494 -2.790 1.00 68.56 104 PRO A O 1
ATOM 744 N N . VAL A 1 105 ? 12.358 7.627 -4.383 1.00 66.88 105 VAL A N 1
ATOM 745 C CA . VAL A 1 105 ? 13.191 8.839 -4.323 1.00 66.88 105 VAL A CA 1
ATOM 746 C C . VAL A 1 105 ? 12.642 9.811 -3.282 1.00 66.88 105 VAL A C 1
ATOM 748 O O . VAL A 1 105 ? 13.393 10.380 -2.493 1.00 66.88 105 VAL A O 1
ATOM 751 N N . THR A 1 106 ? 11.325 9.999 -3.269 1.00 74.94 106 THR A N 1
ATOM 752 C CA . THR A 1 106 ? 10.645 10.993 -2.427 1.00 74.94 106 THR A CA 1
ATOM 753 C C . THR A 1 106 ? 10.067 10.409 -1.138 1.00 74.94 106 THR A C 1
ATOM 755 O O . THR A 1 106 ? 9.776 11.165 -0.215 1.00 74.94 106 THR A O 1
ATOM 758 N N . SER A 1 107 ? 9.918 9.080 -1.047 1.00 72.69 107 SER A N 1
ATOM 759 C CA . SER A 1 107 ? 9.214 8.367 0.036 1.00 72.69 107 SER A CA 1
ATOM 760 C C . SER A 1 107 ? 7.731 8.745 0.208 1.00 72.69 107 SER A C 1
ATOM 762 O O . SER A 1 107 ? 7.117 8.376 1.209 1.00 72.69 107 SER A O 1
ATOM 764 N N . PHE A 1 108 ? 7.141 9.447 -0.763 1.00 79.12 108 PHE A N 1
ATOM 765 C CA . PHE A 1 108 ? 5.706 9.728 -0.839 1.00 79.12 108 PHE A CA 1
ATOM 766 C C . PHE A 1 108 ? 5.012 8.778 -1.825 1.00 79.12 108 PHE A C 1
ATOM 768 O O . PHE A 1 108 ? 5.658 7.972 -2.489 1.00 79.12 108 PHE A O 1
ATOM 775 N N . ALA A 1 109 ? 3.687 8.860 -1.942 1.00 88.50 109 ALA A N 1
ATOM 776 C CA . ALA A 1 109 ? 2.950 8.142 -2.978 1.00 88.50 109 ALA A CA 1
ATOM 777 C C . ALA A 1 109 ? 3.389 8.578 -4.390 1.00 88.50 109 ALA A C 1
ATOM 779 O O . ALA A 1 109 ? 3.422 9.773 -4.716 1.00 88.50 109 ALA A O 1
ATOM 780 N N . LYS A 1 110 ? 3.703 7.585 -5.227 1.00 89.56 110 LYS A N 1
ATOM 781 C CA . LYS A 1 110 ? 4.130 7.752 -6.619 1.00 89.56 110 LYS A CA 1
ATOM 782 C C . LYS A 1 110 ? 3.033 8.412 -7.450 1.00 89.56 110 LYS A C 1
ATOM 784 O O . LYS A 1 110 ? 1.856 8.090 -7.284 1.00 89.56 110 LYS A O 1
ATOM 789 N N . ASP A 1 111 ? 3.431 9.290 -8.373 1.00 90.00 111 ASP A N 1
ATOM 790 C CA . ASP A 1 111 ? 2.521 9.990 -9.286 1.00 90.00 111 ASP A CA 1
ATOM 791 C C . ASP A 1 111 ? 1.513 9.002 -9.923 1.00 90.00 111 ASP A C 1
ATOM 793 O O . ASP A 1 111 ? 1.944 8.056 -10.599 1.00 90.00 111 ASP A O 1
ATOM 797 N N . PRO A 1 112 ? 0.192 9.204 -9.732 1.00 92.75 112 PRO A N 1
ATOM 798 C CA . PRO A 1 112 ? -0.873 8.385 -10.308 1.00 92.75 112 PRO A CA 1
ATOM 799 C C . PRO A 1 112 ? -0.743 8.118 -11.816 1.00 92.75 112 PRO A C 1
ATOM 801 O O . PRO A 1 112 ? -1.196 7.077 -12.295 1.00 92.75 112 PRO A O 1
ATOM 804 N N . ALA A 1 113 ? -0.145 9.022 -12.594 1.00 92.00 113 ALA A N 1
ATOM 805 C CA . ALA A 1 113 ? 0.055 8.839 -14.032 1.00 92.00 113 ALA A CA 1
ATOM 806 C C . ALA A 1 113 ? 1.084 7.742 -14.380 1.00 92.00 113 ALA A C 1
ATOM 808 O O . ALA A 1 113 ? 1.150 7.300 -15.523 1.00 92.00 113 ALA A O 1
ATOM 809 N N . THR A 1 114 ? 1.883 7.287 -13.408 1.00 92.81 114 THR A N 1
ATOM 810 C CA . THR A 1 114 ? 3.066 6.432 -13.628 1.00 92.81 114 THR A CA 1
ATOM 811 C C . THR A 1 114 ? 2.887 4.970 -13.198 1.00 92.81 114 THR A C 1
ATOM 813 O O . THR A 1 114 ? 3.869 4.223 -13.119 1.00 92.81 114 THR A O 1
ATOM 816 N N . TRP A 1 115 ? 1.665 4.554 -12.862 1.00 94.06 115 TRP A N 1
ATOM 817 C CA . TRP A 1 115 ? 1.327 3.182 -12.468 1.00 94.06 115 TRP A CA 1
ATOM 818 C C . TRP A 1 115 ? -0.132 2.852 -12.815 1.00 94.06 115 TRP A C 1
ATOM 820 O O . TRP A 1 115 ? -0.996 3.736 -12.824 1.00 94.06 115 TRP A O 1
ATOM 830 N N . SER A 1 116 ? -0.408 1.581 -13.130 1.00 94.81 116 SER A N 1
ATOM 831 C CA . SER A 1 116 ? -1.734 1.179 -13.608 1.00 94.81 116 SER A CA 1
ATOM 832 C C . SER A 1 116 ? -2.739 1.039 -12.460 1.00 94.81 116 SER A C 1
ATOM 834 O O . SER A 1 116 ? -2.493 0.251 -11.543 1.00 94.81 116 SER A O 1
ATOM 836 N N . PRO A 1 117 ? -3.914 1.695 -12.530 1.00 94.81 117 PRO A N 1
ATOM 837 C CA . PRO A 1 117 ? -5.009 1.450 -11.596 1.00 94.81 117 PRO A CA 1
ATOM 838 C C . PRO A 1 117 ? -5.681 0.076 -11.784 1.00 94.81 117 PRO A C 1
ATOM 840 O O . PRO A 1 117 ? -6.521 -0.306 -10.977 1.00 94.81 117 PRO A O 1
ATOM 843 N N . SER A 1 118 ? -5.336 -0.677 -12.837 1.00 96.25 118 SER A N 1
ATOM 844 C CA . SER A 1 118 ? -5.887 -2.017 -13.086 1.00 96.25 118 SER A CA 1
ATOM 845 C C . SER A 1 118 ? -5.235 -3.124 -12.254 1.00 96.25 118 SER A C 1
ATOM 847 O O . SER A 1 118 ? -5.798 -4.210 -12.165 1.00 96.25 118 SER A O 1
ATOM 849 N N . ASP A 1 119 ? -4.036 -2.890 -11.713 1.00 96.06 119 ASP A N 1
ATOM 850 C CA . ASP A 1 119 ? -3.269 -3.884 -10.958 1.00 96.06 119 ASP A CA 1
ATOM 851 C C . ASP A 1 119 ? -3.429 -3.637 -9.446 1.00 96.06 119 ASP A C 1
ATOM 853 O O . ASP A 1 119 ? -2.931 -2.624 -8.937 1.00 96.06 119 ASP A O 1
ATOM 857 N N . PRO A 1 120 ? -4.089 -4.554 -8.711 1.00 95.38 120 PRO A N 1
ATOM 858 C CA . PRO A 1 120 ? -4.324 -4.420 -7.275 1.00 95.38 120 PRO A CA 1
ATOM 859 C C . PRO A 1 120 ? -3.038 -4.310 -6.449 1.00 95.38 120 PRO A C 1
ATOM 861 O O . PRO A 1 120 ? -3.064 -3.744 -5.357 1.00 95.38 120 PRO A O 1
ATOM 864 N N . ASN A 1 121 ? -1.903 -4.828 -6.937 1.00 94.69 121 ASN A N 1
ATOM 865 C CA . ASN A 1 121 ? -0.642 -4.817 -6.190 1.00 94.69 121 ASN A CA 1
ATOM 866 C C . ASN A 1 121 ? -0.046 -3.413 -6.024 1.00 94.69 121 ASN A C 1
ATOM 868 O O . ASN A 1 121 ? 0.715 -3.193 -5.083 1.00 94.69 121 ASN A O 1
ATOM 872 N N . ASN A 1 122 ? -0.449 -2.448 -6.859 1.00 95.62 122 ASN A N 1
ATOM 873 C CA . ASN A 1 122 ? -0.072 -1.040 -6.703 1.00 95.62 122 ASN A CA 1
ATOM 874 C C . ASN A 1 122 ? -0.798 -0.334 -5.542 1.00 95.62 122 ASN A C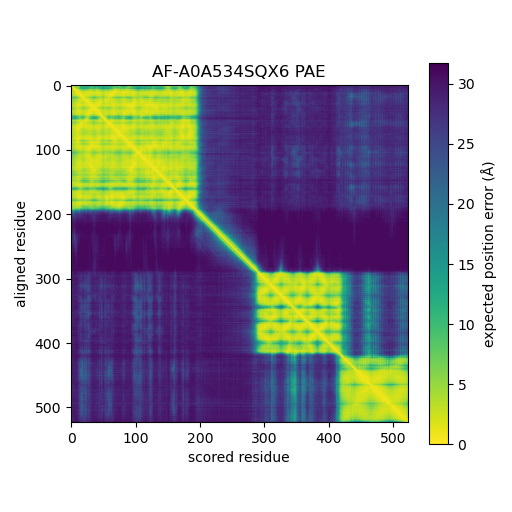 1
ATOM 876 O O . ASN A 1 122 ? -0.445 0.789 -5.191 1.00 95.62 122 ASN A O 1
ATOM 880 N N . TYR A 1 123 ? -1.814 -0.953 -4.940 1.00 95.50 123 TYR A N 1
ATOM 881 C CA . TYR A 1 123 ? -2.599 -0.349 -3.865 1.00 95.50 123 TYR A CA 1
ATOM 882 C C . TYR A 1 123 ? -2.089 -0.766 -2.480 1.00 95.50 123 TYR A C 1
ATOM 884 O O . TYR A 1 123 ? -1.522 -1.845 -2.294 1.00 95.50 123 TYR A O 1
ATOM 892 N N . VAL A 1 124 ? -2.309 0.099 -1.485 1.00 92.00 124 VAL A N 1
ATOM 893 C CA . VAL A 1 124 ? -1.918 -0.144 -0.085 1.00 92.00 124 VAL A CA 1
ATOM 894 C C . VAL A 1 124 ? -2.819 -1.208 0.536 1.00 92.00 124 VAL A C 1
ATOM 896 O O . VAL A 1 124 ? -2.322 -2.107 1.219 1.00 92.00 124 VAL A O 1
ATOM 899 N N . ASP A 1 125 ? -4.120 -1.146 0.247 1.00 92.44 125 ASP A N 1
ATOM 900 C CA . ASP A 1 125 ? -5.121 -2.121 0.675 1.00 92.44 125 ASP A CA 1
ATOM 901 C C . ASP A 1 125 ? -6.180 -2.352 -0.417 1.00 92.44 125 ASP A C 1
ATOM 903 O O . ASP A 1 125 ? -6.466 -1.466 -1.226 1.00 92.44 125 ASP A O 1
ATOM 907 N N . CYS A 1 126 ? -6.751 -3.555 -0.435 1.00 94.69 126 CYS A N 1
ATOM 908 C CA . CYS A 1 126 ? -7.813 -3.976 -1.345 1.00 94.69 126 CYS A CA 1
ATOM 909 C C . CYS A 1 126 ? -8.768 -4.925 -0.619 1.00 94.69 126 CYS A C 1
ATOM 911 O O . CYS A 1 126 ? -8.328 -5.883 0.019 1.00 94.69 126 CYS A O 1
ATOM 913 N N . VAL A 1 127 ? -10.067 -4.682 -0.779 1.00 94.81 127 VAL A N 1
ATOM 914 C CA . VAL A 1 127 ? -11.155 -5.440 -0.155 1.00 94.81 127 VAL A CA 1
ATOM 915 C C . VAL A 1 127 ? -12.040 -6.017 -1.250 1.00 94.81 127 VAL A C 1
ATOM 917 O O . VAL A 1 127 ? -12.818 -5.283 -1.861 1.00 94.81 127 VAL A O 1
ATOM 920 N N . ALA A 1 128 ? -11.897 -7.311 -1.527 1.00 96.38 128 ALA A N 1
ATOM 921 C CA . ALA A 1 128 ? -12.765 -8.054 -2.440 1.00 96.38 128 ALA A CA 1
ATOM 922 C C . ALA A 1 128 ? -13.982 -8.605 -1.685 1.00 96.38 128 ALA A C 1
ATOM 924 O O . ALA A 1 128 ? -13.853 -9.023 -0.535 1.00 96.38 128 ALA A O 1
ATOM 925 N N . TYR A 1 129 ? -15.153 -8.616 -2.323 1.00 95.38 129 TYR A N 1
ATOM 926 C CA . TYR A 1 129 ? -16.423 -8.990 -1.696 1.00 95.38 129 TYR A CA 1
ATOM 927 C C . TYR A 1 129 ? -17.422 -9.627 -2.673 1.00 95.38 129 TYR A C 1
ATOM 929 O O . TYR A 1 129 ? -17.437 -9.339 -3.876 1.00 95.38 129 TYR A O 1
ATOM 937 N N . GLY A 1 130 ? -18.306 -10.466 -2.130 1.00 93.56 130 GLY A N 1
ATOM 938 C CA . GLY A 1 130 ? -19.262 -11.265 -2.893 1.00 93.56 130 GLY A CA 1
ATOM 939 C C . GLY A 1 130 ? -18.565 -12.258 -3.838 1.00 93.56 130 GLY A C 1
ATOM 940 O O . GLY A 1 130 ? -17.388 -12.571 -3.651 1.00 93.56 130 GLY A O 1
ATOM 941 N N . PRO A 1 131 ? -19.253 -12.755 -4.884 1.00 94.75 131 PRO A N 1
ATOM 942 C CA . PRO A 1 131 ? -18.647 -13.570 -5.944 1.00 94.75 131 PRO A CA 1
ATOM 943 C C . PRO A 1 131 ? -17.734 -12.747 -6.881 1.00 94.75 131 PRO A C 1
ATOM 945 O O . PRO A 1 131 ? -17.983 -12.634 -8.081 1.00 94.75 131 PRO A O 1
ATOM 948 N N . TYR A 1 132 ? -16.685 -12.133 -6.330 1.00 95.94 132 TYR A N 1
ATOM 949 C CA . TYR A 1 132 ? -15.621 -11.486 -7.096 1.00 95.94 132 TYR A CA 1
ATOM 950 C C . TYR A 1 132 ? -14.685 -12.536 -7.710 1.00 95.94 132 TYR A C 1
ATOM 952 O O . TYR A 1 132 ? -14.203 -13.423 -7.008 1.00 95.94 132 TYR A O 1
ATOM 960 N N . THR A 1 133 ? -14.417 -12.423 -9.011 1.00 94.88 133 THR A N 1
ATOM 961 C CA . THR A 1 133 ? -13.541 -13.331 -9.775 1.00 94.88 133 THR A CA 1
ATOM 962 C C . THR A 1 133 ? -12.440 -12.601 -10.551 1.00 94.88 133 THR A C 1
ATOM 964 O O . THR A 1 133 ? -11.707 -13.228 -11.314 1.00 94.88 133 THR A O 1
ATOM 967 N N . GLY A 1 134 ? -12.327 -11.280 -10.384 1.00 93.88 134 GLY A N 1
ATOM 968 C CA . GLY A 1 134 ? -11.259 -10.485 -10.985 1.00 93.88 134 GLY A CA 1
ATOM 969 C C . GLY A 1 134 ? -9.900 -10.654 -10.283 1.00 93.88 134 GLY A C 1
ATOM 970 O O . GLY A 1 134 ? -9.790 -11.374 -9.288 1.00 93.88 134 GLY A O 1
ATOM 971 N N . PRO A 1 135 ? -8.848 -9.974 -10.774 1.00 93.25 135 PRO A N 1
ATOM 972 C CA . PRO A 1 135 ? -7.528 -9.991 -10.148 1.00 93.25 135 PRO A CA 1
ATOM 973 C C . PRO A 1 135 ? -7.571 -9.491 -8.699 1.00 93.25 135 PRO A C 1
ATOM 975 O O . PRO A 1 135 ? -8.189 -8.474 -8.409 1.00 93.25 135 PRO A O 1
ATOM 978 N N . GLN A 1 136 ? -6.861 -10.157 -7.791 1.00 93.94 136 GLN A N 1
ATOM 979 C CA . GLN A 1 136 ? -6.660 -9.706 -6.409 1.00 93.94 136 GLN A CA 1
ATOM 980 C C . GLN A 1 136 ? -5.176 -9.402 -6.154 1.00 93.94 136 GLN A C 1
ATOM 982 O O . GLN A 1 136 ? -4.316 -9.713 -6.979 1.00 93.94 136 GLN A O 1
ATOM 987 N N . ARG A 1 137 ? -4.858 -8.803 -4.999 1.00 91.38 137 ARG A N 1
ATOM 988 C CA . ARG A 1 137 ? -3.463 -8.663 -4.546 1.00 91.38 137 ARG A CA 1
ATOM 989 C C . ARG A 1 137 ? -2.826 -10.033 -4.323 1.00 91.38 137 ARG A C 1
ATOM 991 O O . ARG A 1 137 ? -3.486 -10.961 -3.856 1.00 91.38 137 ARG A O 1
ATOM 998 N N . THR A 1 138 ? -1.530 -10.140 -4.589 1.00 90.88 138 THR A N 1
ATOM 999 C CA . THR A 1 138 ? -0.745 -11.343 -4.298 1.00 90.88 138 THR A CA 1
ATOM 1000 C C . THR A 1 138 ? -0.834 -11.683 -2.809 1.00 90.88 138 THR A C 1
ATOM 1002 O O . THR A 1 138 ? -0.569 -10.838 -1.955 1.00 90.88 138 THR A O 1
ATOM 1005 N N . GLY A 1 139 ? -1.234 -12.918 -2.490 1.00 85.75 139 GLY A N 1
ATOM 1006 C CA . GLY A 1 139 ? -1.447 -13.366 -1.108 1.00 85.75 139 GLY A CA 1
ATOM 1007 C C . GLY A 1 139 ? -2.750 -12.881 -0.455 1.00 85.75 139 GLY A C 1
ATOM 1008 O O . GLY A 1 139 ? -2.895 -13.015 0.759 1.00 85.75 139 GLY A O 1
ATOM 1009 N N . ALA A 1 140 ? -3.695 -12.319 -1.218 1.00 87.62 140 ALA A N 1
ATOM 1010 C CA . ALA A 1 140 ? -5.015 -11.977 -0.697 1.00 87.62 140 ALA A CA 1
ATOM 1011 C C . ALA A 1 140 ? -5.804 -13.219 -0.244 1.00 87.62 140 ALA A C 1
ATOM 1013 O O . ALA A 1 140 ? -5.696 -14.298 -0.828 1.00 87.62 140 ALA A O 1
ATOM 1014 N N . GLY A 1 141 ? -6.636 -13.042 0.785 1.00 88.19 141 GLY A N 1
ATOM 1015 C CA . GLY A 1 141 ? -7.611 -14.050 1.199 1.00 88.19 141 GLY A CA 1
ATOM 1016 C C . GLY A 1 141 ? -8.773 -14.170 0.200 1.00 88.19 141 GLY A C 1
ATOM 1017 O O . GLY A 1 141 ? -8.921 -13.306 -0.675 1.00 88.19 141 GLY A O 1
ATOM 1018 N N . PRO A 1 142 ? -9.641 -15.189 0.338 1.00 92.19 142 PRO A N 1
ATOM 1019 C CA . PRO A 1 142 ? -10.877 -15.255 -0.440 1.00 92.19 142 PRO A CA 1
ATOM 1020 C C . PRO A 1 142 ? -11.714 -13.975 -0.239 1.00 92.19 142 PRO A C 1
ATOM 1022 O O . PRO A 1 142 ? -11.629 -13.370 0.832 1.00 92.19 142 PRO A O 1
ATOM 1025 N N . PRO A 1 143 ? -12.513 -13.541 -1.230 1.00 94.88 143 PRO A N 1
ATOM 1026 C CA . PRO A 1 143 ? -13.412 -12.399 -1.074 1.00 94.88 143 PRO A CA 1
ATOM 1027 C C . PRO A 1 143 ? -14.322 -12.526 0.156 1.00 94.88 143 PRO A C 1
ATOM 1029 O O . PRO A 1 143 ? -14.796 -13.618 0.479 1.00 94.88 143 PRO A O 1
ATOM 1032 N N . ALA A 1 144 ? -14.605 -11.401 0.814 1.00 92.94 144 ALA A N 1
ATOM 1033 C CA . ALA A 1 144 ? -15.555 -11.343 1.916 1.00 92.94 144 ALA A CA 1
ATOM 1034 C C . ALA A 1 144 ? -16.940 -11.817 1.442 1.00 92.94 144 ALA A C 1
ATOM 1036 O O . ALA A 1 144 ? -17.426 -11.401 0.390 1.00 92.94 144 ALA A O 1
ATOM 1037 N N . SER A 1 145 ? -17.601 -12.676 2.219 1.00 89.50 145 SER A N 1
ATOM 1038 C CA . SER A 1 145 ? -18.920 -13.217 1.857 1.00 89.50 145 SER A CA 1
ATOM 1039 C C . SER A 1 145 ? -20.033 -12.163 1.897 1.00 89.50 145 SER A C 1
ATOM 1041 O O . SER A 1 145 ? -21.029 -12.292 1.186 1.00 89.50 145 SER A O 1
ATOM 1043 N N . ALA A 1 146 ? -19.859 -11.115 2.705 1.00 89.88 146 ALA A N 1
ATOM 1044 C CA . ALA A 1 146 ? -20.757 -9.972 2.795 1.00 89.88 146 ALA A CA 1
ATOM 1045 C C . ALA A 1 146 ? -20.461 -8.906 1.723 1.00 89.88 146 ALA A C 1
ATOM 1047 O O . ALA A 1 146 ? -19.316 -8.684 1.338 1.00 89.88 146 ALA A O 1
ATOM 1048 N N . THR A 1 147 ? -21.506 -8.211 1.272 1.00 91.25 147 THR A N 1
ATOM 1049 C CA . THR A 1 147 ? -21.438 -7.071 0.341 1.00 91.25 147 THR A CA 1
ATOM 1050 C C . THR A 1 147 ? -21.033 -5.770 1.052 1.00 91.25 147 THR A C 1
ATOM 1052 O O . THR A 1 147 ? -21.106 -5.715 2.278 1.00 91.25 147 THR A O 1
ATOM 1055 N N . PRO A 1 148 ? -20.664 -4.681 0.334 1.00 88.44 148 PRO A N 1
ATOM 1056 C CA . PRO A 1 148 ? -20.204 -3.418 0.937 1.00 88.44 148 PRO A CA 1
ATOM 1057 C C . PRO A 1 148 ? -21.205 -2.748 1.889 1.00 88.44 148 PRO A C 1
ATOM 1059 O O . PRO A 1 148 ? -20.822 -1.873 2.671 1.00 88.44 148 PRO A O 1
ATOM 1062 N N . GLY A 1 149 ? -22.473 -3.142 1.808 1.00 83.12 149 GLY A N 1
ATOM 1063 C CA . GLY A 1 149 ? -23.522 -2.909 2.789 1.00 83.12 149 GLY A CA 1
ATOM 1064 C C . GLY A 1 149 ? -24.805 -3.640 2.386 1.00 83.12 149 GLY A C 1
ATOM 1065 O O . GLY A 1 149 ? -24.916 -4.137 1.262 1.00 83.12 149 GLY A O 1
ATOM 1066 N N . ASP A 1 150 ? -25.771 -3.687 3.300 1.00 82.81 150 ASP A N 1
ATOM 1067 C CA . ASP A 1 150 ? -27.147 -4.169 3.072 1.00 82.81 150 ASP A CA 1
ATOM 1068 C C . ASP A 1 150 ? -28.186 -3.022 3.122 1.00 82.81 150 ASP A C 1
ATOM 1070 O O . ASP A 1 150 ? -29.394 -3.247 3.065 1.00 82.81 150 ASP A O 1
ATOM 1074 N N . GLY A 1 151 ? -27.707 -1.777 3.220 1.00 82.56 151 GLY A N 1
ATOM 1075 C CA . GLY A 1 151 ? -28.505 -0.568 3.424 1.00 82.56 151 GLY A CA 1
ATOM 1076 C C . GLY A 1 151 ? -28.638 -0.139 4.890 1.00 82.56 151 GLY A C 1
ATOM 1077 O O . GLY A 1 151 ? -28.994 1.011 5.133 1.00 82.56 151 GLY A O 1
ATOM 1078 N N . VAL A 1 152 ? -28.315 -0.993 5.863 1.00 86.75 152 VAL A N 1
ATOM 1079 C CA . VAL A 1 152 ? -28.301 -0.659 7.302 1.00 86.75 152 VAL A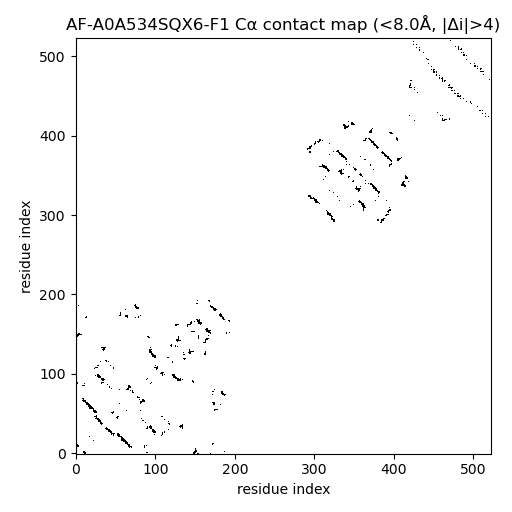 CA 1
ATOM 1080 C C . VAL A 1 152 ? -26.884 -0.766 7.865 1.00 86.75 152 VAL A C 1
ATOM 1082 O O . VAL A 1 152 ? -26.427 0.121 8.582 1.00 86.75 152 VAL A O 1
ATOM 1085 N N . HIS A 1 153 ? -26.172 -1.819 7.482 1.00 91.50 153 HIS A N 1
ATOM 1086 C CA . HIS A 1 153 ? -24.818 -2.147 7.896 1.00 91.50 153 HIS A CA 1
ATOM 1087 C C . HIS A 1 153 ? -23.788 -1.780 6.823 1.00 91.50 153 HIS A C 1
ATOM 1089 O O . HIS A 1 153 ? -24.064 -1.840 5.621 1.00 91.50 153 HIS A O 1
ATOM 1095 N N . SER A 1 154 ? -22.566 -1.470 7.252 1.00 93.12 154 SER A N 1
ATOM 1096 C CA . SER A 1 154 ? -21.389 -1.405 6.384 1.00 93.12 154 SER A CA 1
ATOM 1097 C C . SER A 1 154 ? -20.574 -2.689 6.467 1.00 93.12 154 SER A C 1
ATOM 1099 O O . SER A 1 154 ? -20.495 -3.315 7.521 1.00 93.12 154 SER A O 1
ATOM 1101 N N . LEU A 1 155 ? -19.898 -3.031 5.371 1.00 93.56 155 LEU A N 1
ATOM 1102 C CA . LEU A 1 155 ? -18.797 -3.988 5.397 1.00 93.56 155 LEU A CA 1
ATOM 1103 C C . LEU A 1 155 ? -17.617 -3.381 6.168 1.00 93.56 155 LEU A C 1
ATOM 1105 O O . LEU A 1 155 ? -17.011 -2.412 5.709 1.00 93.56 155 LEU A O 1
ATOM 1109 N N . THR A 1 156 ? -17.312 -3.943 7.334 1.00 92.69 156 THR A N 1
ATOM 1110 C CA . THR A 1 156 ? -16.336 -3.421 8.296 1.00 92.69 156 THR A CA 1
ATOM 1111 C C . THR A 1 156 ? -15.276 -4.477 8.602 1.00 92.69 156 THR A C 1
ATOM 1113 O O . THR A 1 156 ? -15.580 -5.659 8.767 1.00 92.69 156 THR A O 1
ATOM 1116 N N . ARG A 1 157 ? -14.013 -4.044 8.659 1.00 91.06 157 ARG A N 1
ATOM 1117 C CA . ARG A 1 157 ? -12.843 -4.901 8.875 1.00 91.06 157 ARG A CA 1
ATOM 1118 C C . ARG A 1 157 ? -12.855 -5.492 10.289 1.00 91.06 157 ARG A C 1
ATOM 1120 O O . ARG A 1 157 ? -12.858 -4.745 11.264 1.00 91.06 157 ARG A O 1
ATOM 1127 N N . THR A 1 158 ? -12.822 -6.816 10.397 1.00 88.56 158 THR A N 1
ATOM 1128 C CA . THR A 1 158 ? -12.847 -7.567 11.669 1.00 88.56 158 THR A CA 1
ATOM 1129 C C . THR A 1 158 ? -11.445 -7.863 12.191 1.00 88.56 158 THR A C 1
ATOM 1131 O O . THR A 1 158 ? -11.197 -7.751 13.391 1.00 88.56 158 THR A O 1
ATOM 1134 N N . THR A 1 159 ? -10.500 -8.177 11.300 1.00 83.88 159 THR A N 1
ATOM 1135 C CA . THR A 1 159 ? -9.077 -8.320 11.637 1.00 83.88 159 THR A CA 1
ATOM 1136 C C . THR A 1 159 ? -8.169 -7.692 10.576 1.00 83.88 159 THR A C 1
ATOM 1138 O O . THR A 1 159 ? -8.599 -7.266 9.502 1.00 83.88 159 THR A O 1
ATOM 1141 N N . ASN A 1 160 ? -6.868 -7.641 10.865 1.00 73.50 160 ASN A N 1
ATOM 1142 C CA . ASN A 1 160 ? -5.858 -7.151 9.926 1.00 73.50 160 ASN A CA 1
ATOM 1143 C C . ASN A 1 160 ? -5.523 -8.171 8.807 1.00 73.50 160 ASN A C 1
ATOM 1145 O O . ASN A 1 160 ? -4.586 -7.944 8.045 1.00 73.50 160 ASN A O 1
ATOM 1149 N N . ALA A 1 161 ? -6.248 -9.293 8.696 1.00 75.25 161 ALA A N 1
ATOM 1150 C CA . ALA A 1 161 ? -6.106 -10.233 7.586 1.00 75.25 161 ALA A CA 1
ATOM 1151 C C . ALA A 1 161 ? -6.707 -9.676 6.278 1.00 75.25 161 ALA A C 1
ATOM 1153 O O . ALA A 1 161 ? -7.599 -8.826 6.281 1.00 75.25 161 ALA A O 1
ATOM 1154 N N . SER A 1 162 ? -6.234 -10.153 5.126 1.00 75.31 162 SER A N 1
ATOM 1155 C CA . SER A 1 162 ? -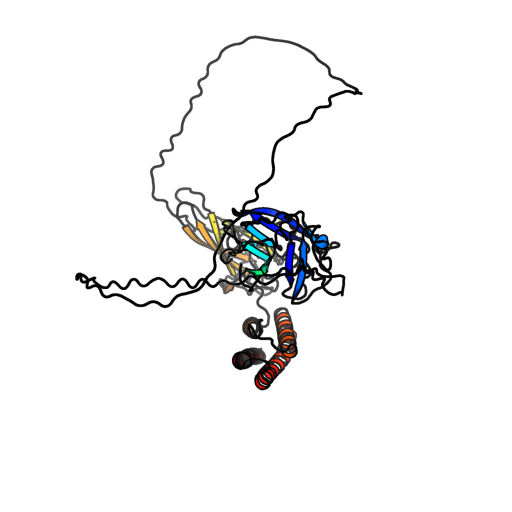6.804 -9.757 3.831 1.00 75.31 162 SER A CA 1
ATOM 1156 C C . SER A 1 162 ? -8.236 -10.289 3.684 1.00 75.31 162 SER A C 1
ATOM 1158 O O . SER A 1 162 ? -8.471 -11.476 3.892 1.00 75.31 162 SER A O 1
ATOM 1160 N N . ASN A 1 163 ? -9.173 -9.404 3.321 1.00 83.12 163 ASN A N 1
ATOM 1161 C CA . ASN A 1 163 ? -10.604 -9.680 3.112 1.00 83.12 163 ASN A CA 1
ATOM 1162 C C . ASN A 1 163 ? -11.403 -10.223 4.320 1.00 83.12 163 ASN A C 1
ATOM 1164 O O . ASN A 1 163 ? -12.562 -10.592 4.153 1.00 83.12 163 ASN A O 1
ATOM 1168 N N . ASP A 1 164 ? -10.860 -10.183 5.541 1.00 88.38 164 ASP A N 1
ATOM 1169 C CA . ASP A 1 164 ? -11.635 -10.470 6.758 1.00 88.38 164 ASP A CA 1
ATOM 1170 C C . ASP A 1 164 ? -12.497 -9.255 7.149 1.00 88.38 164 ASP A C 1
ATOM 1172 O O . ASP A 1 164 ? -12.041 -8.300 7.793 1.00 88.38 164 ASP A O 1
ATOM 1176 N N . PHE A 1 165 ? -13.736 -9.268 6.654 1.00 91.62 165 PHE A N 1
ATOM 1177 C CA . PHE A 1 165 ? -14.751 -8.242 6.864 1.00 91.62 165 PHE A CA 1
ATOM 1178 C C . PHE A 1 165 ? -16.112 -8.880 7.150 1.00 91.62 165 PHE A C 1
ATOM 1180 O O . PHE A 1 165 ? -16.501 -9.868 6.524 1.00 91.62 165 PHE A O 1
ATOM 1187 N N . ALA A 1 166 ? -16.880 -8.243 8.031 1.00 90.94 166 ALA A N 1
ATOM 1188 C CA . ALA A 1 166 ? -18.259 -8.601 8.342 1.00 90.94 166 ALA A CA 1
ATOM 1189 C C . ALA A 1 166 ? -19.169 -7.368 8.257 1.00 90.94 166 ALA A C 1
ATOM 1191 O O . ALA A 1 166 ? -18.698 -6.231 8.255 1.00 90.94 166 ALA A O 1
ATOM 1192 N N . LEU A 1 167 ? -20.484 -7.582 8.203 1.00 92.62 167 LEU A N 1
ATOM 1193 C CA . LEU A 1 167 ? -21.439 -6.487 8.365 1.00 92.62 167 LEU A CA 1
ATOM 1194 C C . LEU A 1 167 ? -21.411 -5.985 9.815 1.00 92.62 167 LEU A C 1
ATOM 1196 O O . LEU A 1 167 ? -21.476 -6.775 10.755 1.00 92.62 167 LEU A O 1
ATOM 1200 N N . ALA A 1 168 ? -21.335 -4.670 9.991 1.00 92.88 168 ALA A N 1
ATOM 1201 C CA . ALA A 1 168 ? -21.430 -4.006 11.286 1.00 92.88 168 ALA A CA 1
ATOM 1202 C C . ALA A 1 168 ? -22.192 -2.681 11.158 1.00 92.88 168 ALA A C 1
ATOM 1204 O O . ALA A 1 168 ? -22.388 -2.162 10.057 1.00 92.88 168 ALA A O 1
ATOM 1205 N N . CYS A 1 169 ? -22.622 -2.118 12.287 1.00 92.94 169 CYS A N 1
ATOM 1206 C CA . CYS A 1 169 ? -23.238 -0.796 12.289 1.00 92.94 169 CYS A CA 1
ATOM 1207 C C . CYS A 1 169 ? -22.229 0.269 11.816 1.00 92.94 169 CYS A C 1
ATOM 1209 O O . CYS A 1 169 ? -21.137 0.344 12.380 1.00 92.94 169 CYS A O 1
ATOM 1211 N N . PRO A 1 170 ? -22.568 1.080 10.800 1.00 93.25 170 PRO A N 1
ATOM 1212 C CA . PRO A 1 170 ? -21.666 2.078 10.242 1.00 93.25 170 PRO A CA 1
ATOM 1213 C C . PRO A 1 170 ? -21.480 3.267 11.190 1.00 93.25 170 PRO A C 1
ATOM 1215 O O . PRO A 1 170 ? -22.449 3.832 11.700 1.00 93.25 170 PRO A O 1
ATOM 1218 N N . THR A 1 171 ? -20.230 3.692 11.352 1.00 93.31 171 THR A N 1
ATOM 1219 C CA . THR A 1 171 ? -19.828 4.847 12.170 1.00 93.31 171 THR A CA 1
ATOM 1220 C C . THR A 1 171 ? -18.980 5.823 11.345 1.00 93.31 171 THR A C 1
ATOM 1222 O O . THR A 1 171 ? -17.826 6.043 11.706 1.00 93.31 171 THR A O 1
ATOM 1225 N N . PRO A 1 172 ? -19.503 6.376 10.226 1.00 95.38 172 PRO A N 1
ATOM 1226 C CA . PRO A 1 172 ? -18.734 7.223 9.313 1.00 95.38 172 PRO A CA 1
ATOM 1227 C C . PRO A 1 172 ? -18.039 8.358 10.070 1.00 95.38 172 PRO A C 1
ATOM 1229 O O . PRO A 1 172 ? -18.706 9.183 10.693 1.00 95.38 172 PRO A O 1
ATOM 1232 N N . THR A 1 173 ? -16.711 8.387 10.014 1.00 97.00 173 THR A N 1
ATOM 1233 C CA . THR A 1 173 ? -15.865 9.279 10.810 1.00 97.00 173 THR A CA 1
ATOM 1234 C C . THR A 1 173 ? -14.865 10.013 9.925 1.00 97.00 173 THR A C 1
ATOM 1236 O O . THR A 1 173 ? -14.029 9.392 9.270 1.00 97.00 173 THR A O 1
ATOM 1239 N N . ASN A 1 174 ? -14.946 11.347 9.903 1.00 96.69 174 ASN A N 1
ATOM 1240 C CA . ASN A 1 174 ? -13.966 12.184 9.204 1.00 96.69 174 ASN A CA 1
ATOM 1241 C C . ASN A 1 174 ? -12.801 12.592 10.114 1.00 96.69 174 ASN A C 1
ATOM 1243 O O . ASN A 1 174 ? -12.882 12.503 11.341 1.00 96.69 174 ASN A O 1
ATOM 1247 N N . ASN A 1 175 ? -11.727 13.093 9.507 1.00 95.38 175 ASN A N 1
ATOM 1248 C CA . ASN A 1 175 ? -10.495 13.426 10.216 1.00 95.38 175 ASN A CA 1
ATOM 1249 C C . ASN A 1 175 ? -10.602 14.669 11.122 1.00 95.38 175 ASN A C 1
ATOM 1251 O O . ASN A 1 175 ? -9.691 14.936 11.904 1.00 95.38 175 ASN A O 1
ATOM 1255 N N . GLY A 1 176 ? -11.701 15.426 11.042 1.00 92.31 176 GLY A N 1
ATOM 1256 C CA . GLY A 1 176 ? -11.926 16.647 11.816 1.00 92.31 176 GLY A CA 1
ATOM 1257 C C . GLY A 1 176 ? -11.085 17.855 11.363 1.00 92.31 176 GLY A C 1
ATOM 1258 O O . GLY A 1 176 ? -10.291 17.773 10.426 1.00 92.31 176 GLY A O 1
ATOM 1259 N N . PRO A 1 177 ? -11.253 19.027 12.003 1.00 88.88 177 PRO A N 1
ATOM 1260 C CA . PRO A 1 177 ? -10.458 20.217 11.697 1.00 88.88 177 PRO A CA 1
ATOM 1261 C C . PRO A 1 177 ? -9.032 20.118 12.282 1.00 88.88 177 PRO A C 1
ATOM 1263 O O . PRO A 1 177 ? -8.803 19.329 13.201 1.00 88.88 177 PRO A O 1
ATOM 1266 N N . PRO A 1 178 ? -8.064 20.942 11.825 1.00 82.25 178 PRO A N 1
ATOM 1267 C CA . PRO A 1 178 ? -6.697 20.964 12.359 1.00 82.25 178 PRO A CA 1
ATOM 1268 C C . PRO A 1 178 ? -6.630 21.067 13.887 1.00 82.25 178 PRO A C 1
ATOM 1270 O O . PRO A 1 178 ? -7.106 22.038 14.468 1.00 82.25 178 PRO A O 1
ATOM 1273 N N . SER A 1 179 ? -5.992 20.081 14.531 1.00 75.81 179 SER A N 1
ATOM 1274 C CA . SER A 1 179 ? -5.895 19.949 16.000 1.00 75.81 179 SER A CA 1
ATOM 1275 C C . SER A 1 179 ? -7.238 19.790 16.735 1.00 75.81 179 SER A C 1
ATOM 1277 O O . SER A 1 179 ? -7.295 19.944 17.955 1.00 75.81 179 SER A O 1
ATOM 1279 N N . GLY A 1 180 ? -8.316 19.498 16.006 1.00 81.88 180 GLY A N 1
ATOM 1280 C CA . GLY A 1 180 ? -9.632 19.165 16.540 1.00 81.88 180 GLY A CA 1
ATOM 1281 C C . GLY A 1 180 ? -9.841 17.663 16.730 1.00 81.88 180 GLY A C 1
ATOM 1282 O O . GLY A 1 180 ? -8.965 16.849 16.447 1.00 81.88 180 GLY A O 1
ATOM 1283 N N . ALA A 1 181 ? -11.030 17.309 17.213 1.00 88.94 181 ALA A N 1
ATOM 1284 C CA . ALA A 1 181 ? -11.493 15.928 17.271 1.00 88.94 181 ALA A CA 1
ATOM 1285 C C . ALA A 1 181 ? -12.132 15.499 15.940 1.00 88.94 181 ALA A C 1
ATOM 1287 O O . ALA A 1 181 ? -12.637 16.333 15.184 1.00 88.94 181 ALA A O 1
ATOM 1288 N N . GLU A 1 182 ? -12.140 14.190 15.703 1.00 94.62 182 GLU A N 1
ATOM 1289 C CA . GLU A 1 182 ? -12.885 13.537 14.624 1.00 94.62 182 GLU A CA 1
ATOM 1290 C C . GLU A 1 182 ? -14.391 13.800 14.745 1.00 94.62 182 GLU A C 1
ATOM 1292 O O . GLU A 1 182 ? -14.922 13.938 15.852 1.00 94.62 182 GLU A O 1
ATOM 1297 N N . VAL A 1 183 ? -15.096 13.835 13.611 1.00 95.88 183 VAL A N 1
ATOM 1298 C CA . VAL A 1 183 ? -16.563 13.900 13.595 1.00 95.88 183 VAL A CA 1
ATOM 1299 C C . VAL A 1 183 ? -17.113 12.550 13.153 1.00 95.88 183 VAL A C 1
ATOM 1301 O O . VAL A 1 183 ? -17.148 12.247 11.961 1.00 95.88 183 VAL A O 1
ATOM 1304 N N . THR A 1 184 ? -17.558 11.751 14.125 1.00 96.06 184 THR A N 1
ATOM 1305 C CA . THR A 1 184 ? -18.302 10.503 13.897 1.00 96.06 184 THR A CA 1
ATOM 1306 C C . THR A 1 184 ? -19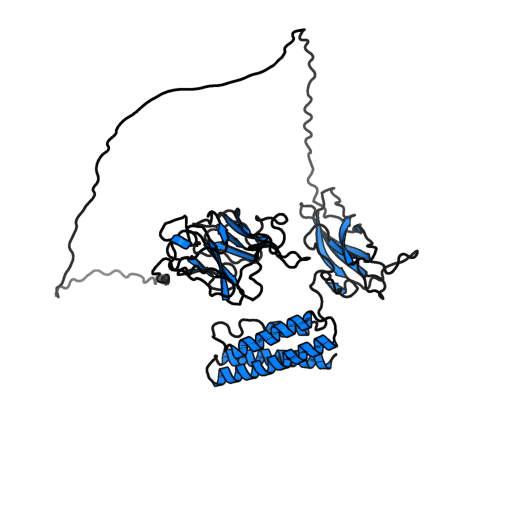.796 10.786 13.791 1.00 96.06 184 THR A C 1
ATOM 1308 O O . THR A 1 184 ? -20.394 11.379 14.690 1.00 96.06 184 THR A O 1
ATOM 1311 N N . GLY A 1 185 ? -20.410 10.327 12.704 1.00 93.56 185 GLY A N 1
ATOM 1312 C CA . GLY A 1 185 ? -21.845 10.408 12.455 1.00 93.56 185 GLY A CA 1
ATOM 1313 C C . GLY A 1 185 ? -22.545 9.061 12.593 1.00 93.56 185 GLY A C 1
ATOM 1314 O O . GLY A 1 185 ? -21.926 8.000 12.572 1.00 93.56 185 GLY A O 1
ATOM 1315 N N . THR A 1 186 ? -23.872 9.107 12.677 1.00 92.38 186 THR A N 1
ATOM 1316 C CA . THR A 1 186 ? -24.749 7.927 12.634 1.00 92.38 186 THR A CA 1
ATOM 1317 C C . THR A 1 186 ? -25.850 8.128 11.595 1.00 92.38 186 THR A C 1
ATOM 1319 O O . THR A 1 186 ? -26.282 9.259 11.375 1.00 92.38 186 THR A O 1
ATOM 1322 N N . PHE A 1 187 ? -26.352 7.052 10.985 1.00 90.88 187 PHE A N 1
ATOM 1323 C CA . PHE A 1 187 ? -27.541 7.097 10.113 1.00 90.88 187 PHE A CA 1
ATOM 1324 C C . PHE A 1 187 ? -28.855 6.863 10.889 1.00 90.88 187 PHE A C 1
ATOM 1326 O O . PHE A 1 187 ? -29.872 6.490 10.306 1.00 90.88 187 PHE A O 1
ATOM 1333 N N . GLY A 1 188 ? -28.832 7.056 12.213 1.00 87.75 188 GLY A N 1
ATOM 1334 C CA . GLY A 1 188 ? -29.898 6.666 13.138 1.00 87.75 188 GLY A CA 1
ATOM 1335 C C . GLY A 1 188 ? -29.584 5.373 13.908 1.00 87.75 188 GLY A C 1
ATOM 1336 O O . GLY A 1 188 ? -28.449 4.892 13.877 1.00 87.75 188 GLY A O 1
ATOM 1337 N N . PRO A 1 189 ? -30.569 4.817 14.641 1.00 87.31 189 PRO A N 1
ATOM 1338 C CA . PRO A 1 189 ? -30.391 3.596 15.422 1.00 87.31 189 PRO A CA 1
ATOM 1339 C C . PRO A 1 189 ? -30.025 2.396 14.542 1.00 87.31 189 PRO A C 1
ATOM 1341 O O . PRO A 1 189 ? -30.716 2.099 13.570 1.00 87.31 189 PRO A O 1
ATOM 1344 N N . CYS A 1 190 ? -28.979 1.672 14.932 1.00 88.81 190 CYS A N 1
ATOM 1345 C CA . CYS A 1 190 ? -28.568 0.417 14.312 1.00 88.81 190 CYS A CA 1
ATOM 1346 C C . CYS A 1 190 ? -28.363 -0.643 15.400 1.00 88.81 190 CYS A C 1
ATOM 1348 O O . CYS A 1 190 ? -27.784 -0.358 16.450 1.00 88.81 190 CYS A O 1
ATOM 1350 N N . ALA A 1 191 ? -28.853 -1.856 15.150 1.00 89.19 191 ALA A N 1
ATOM 1351 C CA . ALA A 1 191 ? -28.612 -3.027 15.984 1.00 89.19 191 ALA A CA 1
ATOM 1352 C C . ALA A 1 191 ? -27.628 -3.949 15.246 1.00 89.19 191 ALA A C 1
ATOM 1354 O O . ALA A 1 191 ? -27.835 -4.161 14.054 1.00 89.19 191 ALA A O 1
ATOM 1355 N N . PRO A 1 192 ? -26.588 -4.501 15.902 1.00 84.38 192 PRO A N 1
ATOM 1356 C CA . PRO A 1 192 ? -25.645 -5.404 15.244 1.00 84.38 192 PRO A CA 1
ATOM 1357 C C . PRO A 1 192 ? -26.350 -6.603 14.589 1.00 84.38 192 PRO A C 1
ATOM 1359 O O . PRO A 1 192 ? -27.338 -7.092 15.146 1.00 84.38 192 PRO A O 1
ATOM 1362 N N . PRO A 1 193 ? -25.848 -7.119 13.453 1.00 80.31 193 PRO A N 1
ATOM 1363 C CA . PRO A 1 193 ? -26.480 -8.243 12.778 1.00 80.31 193 PRO A CA 1
ATOM 1364 C C . PRO A 1 193 ? -26.453 -9.494 13.663 1.00 80.31 193 PRO A C 1
ATOM 1366 O O . PRO A 1 193 ? -25.414 -9.894 14.191 1.00 80.31 193 PRO A O 1
ATOM 1369 N N . THR A 1 194 ? -27.613 -10.128 13.821 1.00 70.19 194 THR A N 1
ATOM 1370 C CA . THR A 1 194 ? -27.757 -11.326 14.652 1.00 70.19 194 THR A CA 1
ATOM 1371 C C . THR A 1 194 ? -27.172 -12.543 13.940 1.00 70.19 194 THR A C 1
ATOM 1373 O O . THR A 1 194 ? -27.751 -13.043 12.975 1.00 70.19 194 THR A O 1
ATOM 1376 N N . SER A 1 195 ? -26.044 -13.054 14.437 1.00 55.88 195 SER A N 1
ATOM 1377 C CA . SER A 1 195 ? -25.431 -14.294 13.950 1.00 55.88 195 SER A CA 1
ATOM 1378 C C . SER A 1 195 ? -26.322 -15.508 14.228 1.00 55.88 195 SER A C 1
ATOM 1380 O O . SER A 1 195 ? -26.251 -16.122 15.293 1.00 55.88 195 SER A O 1
ATOM 1382 N N . THR A 1 196 ? -27.154 -15.881 13.257 1.00 46.88 196 THR A N 1
ATOM 1383 C CA . THR A 1 196 ? -27.940 -17.119 13.302 1.00 46.88 196 THR A CA 1
ATOM 1384 C C . THR A 1 196 ? -27.037 -18.309 12.988 1.00 46.88 196 THR A C 1
ATOM 1386 O O . THR A 1 196 ? -26.870 -18.697 11.832 1.00 46.88 196 THR A O 1
ATOM 1389 N N . THR A 1 197 ? -26.440 -18.901 14.023 1.00 39.06 197 THR A N 1
ATOM 1390 C CA . THR A 1 197 ? -25.677 -20.149 13.895 1.00 39.06 197 THR A CA 1
ATOM 1391 C C . THR A 1 197 ? -26.628 -21.304 13.579 1.00 39.06 197 THR A C 1
ATOM 1393 O O . THR A 1 197 ? -27.189 -21.931 14.477 1.00 39.06 197 THR A O 1
ATOM 1396 N N . THR A 1 198 ? -26.821 -21.595 12.293 1.00 40.88 198 THR A N 1
ATOM 1397 C CA . THR A 1 198 ? -27.588 -22.764 11.847 1.00 40.88 198 THR A CA 1
ATOM 1398 C C . THR A 1 198 ? -26.770 -24.030 12.085 1.00 40.88 198 THR A C 1
ATOM 1400 O O . THR A 1 198 ? -25.994 -24.462 11.235 1.00 40.88 198 THR A O 1
ATOM 1403 N N . THR A 1 199 ? -26.934 -24.634 13.261 1.00 34.66 199 THR A N 1
ATOM 1404 C CA . THR A 1 199 ? -26.335 -25.932 13.585 1.00 34.66 199 THR A CA 1
ATOM 1405 C C . THR A 1 199 ? -27.061 -27.032 12.811 1.00 34.66 199 THR A C 1
ATOM 1407 O O . THR A 1 199 ? -28.034 -27.611 13.295 1.00 34.66 199 THR A O 1
ATOM 1410 N N . THR A 1 200 ? -26.608 -27.319 11.590 1.00 37.34 200 THR A N 1
ATOM 1411 C CA . THR A 1 200 ? -27.155 -28.399 10.759 1.00 37.34 200 THR A CA 1
ATOM 1412 C C . THR A 1 200 ? -26.793 -29.757 11.361 1.00 37.34 200 THR A C 1
ATOM 1414 O O . THR A 1 200 ? -25.762 -30.346 11.039 1.00 37.34 200 THR A O 1
ATOM 1417 N N . VAL A 1 201 ? -27.640 -30.264 12.258 1.00 39.53 201 VAL A N 1
ATOM 1418 C CA . VAL A 1 201 ? -27.523 -31.632 12.769 1.00 39.53 201 VAL A CA 1
ATOM 1419 C C . VAL A 1 201 ? -27.930 -32.586 11.648 1.00 39.53 201 VAL A C 1
ATOM 1421 O O . VAL A 1 201 ? -29.115 -32.721 11.343 1.00 39.53 201 VAL A O 1
ATOM 1424 N N . SER A 1 202 ? -26.954 -33.238 11.014 1.00 32.94 202 SER A N 1
ATOM 1425 C CA . SER A 1 202 ? -27.227 -34.296 10.037 1.00 32.94 202 SER A CA 1
ATOM 1426 C C . SER A 1 202 ? -28.055 -35.408 10.694 1.00 32.94 202 SER A C 1
ATOM 1428 O O . SER A 1 202 ? -27.631 -35.936 11.725 1.00 32.94 202 SER A O 1
ATOM 1430 N N . PRO A 1 203 ? -29.214 -35.799 10.133 1.00 40.91 203 PRO A N 1
ATOM 1431 C CA . PRO A 1 203 ? -30.005 -36.885 10.690 1.00 40.91 203 PRO A CA 1
ATOM 1432 C C . PRO A 1 203 ? -29.296 -38.221 10.445 1.00 40.91 203 PRO A C 1
ATOM 1434 O O . PRO A 1 203 ? -29.293 -38.743 9.331 1.00 40.91 203 PRO A O 1
ATOM 1437 N N . THR A 1 204 ? -28.707 -38.794 11.496 1.00 36.03 204 THR A N 1
ATOM 1438 C CA . THR A 1 204 ? -28.174 -40.160 11.462 1.00 36.03 204 THR A CA 1
ATOM 1439 C C . THR A 1 204 ? -29.326 -41.144 11.271 1.00 36.03 204 THR A C 1
ATOM 1441 O O . THR A 1 204 ? -30.095 -41.413 12.196 1.00 36.03 204 THR A O 1
ATOM 1444 N N . THR A 1 205 ? -29.462 -41.690 10.066 1.00 40.25 205 THR A N 1
ATOM 1445 C CA . THR A 1 205 ? -30.476 -42.691 9.719 1.00 40.25 205 THR A CA 1
ATOM 1446 C C . THR A 1 205 ? -30.108 -44.067 10.273 1.00 40.25 205 THR A C 1
ATOM 1448 O O . THR A 1 205 ? -29.608 -44.937 9.563 1.00 40.25 205 THR A O 1
ATOM 1451 N N . THR A 1 206 ? -30.394 -44.295 11.556 1.00 39.22 206 THR A N 1
ATOM 1452 C CA . THR A 1 206 ? -30.341 -45.640 12.144 1.00 39.22 206 THR A CA 1
ATOM 1453 C C . THR A 1 206 ? -31.477 -46.491 11.576 1.00 39.22 206 THR A C 1
ATOM 1455 O O . THR A 1 206 ? -32.642 -46.312 11.933 1.00 39.22 206 THR A O 1
ATOM 1458 N N . SER A 1 207 ? -31.147 -47.426 10.687 1.00 36.59 207 SER A N 1
ATOM 1459 C CA . SER A 1 207 ? -32.097 -48.393 10.145 1.00 36.59 207 SER A CA 1
ATOM 1460 C C . SER A 1 207 ? -32.373 -49.514 11.152 1.00 36.59 207 SER A C 1
ATOM 1462 O O . SER A 1 207 ? -31.503 -50.321 11.469 1.00 36.59 207 SER A O 1
ATOM 1464 N N . PHE A 1 208 ? -33.618 -49.599 11.623 1.00 39.03 208 PHE A N 1
ATOM 1465 C CA . PHE A 1 208 ? -34.133 -50.774 12.326 1.00 39.03 208 PHE A CA 1
ATOM 1466 C C . PHE A 1 208 ? -35.043 -51.575 11.382 1.00 39.03 208 PHE A C 1
ATOM 1468 O O . PHE A 1 208 ? -35.904 -50.974 10.736 1.00 39.03 208 PHE A O 1
ATOM 1475 N N . PRO A 1 209 ? -34.887 -52.908 11.274 1.00 35.84 209 PRO A N 1
ATOM 1476 C CA . PRO A 1 209 ? -35.765 -53.727 10.448 1.00 35.84 209 PRO A CA 1
ATOM 1477 C C . PRO A 1 209 ? -37.164 -53.813 11.073 1.00 35.84 209 PRO A C 1
ATOM 1479 O O . PRO A 1 209 ? -37.328 -54.230 12.219 1.00 35.84 209 PRO A O 1
ATOM 1482 N N . THR A 1 210 ? -38.182 -53.425 10.309 1.00 32.75 210 THR A N 1
ATOM 1483 C CA . THR A 1 210 ? -39.580 -53.436 10.749 1.00 32.75 210 THR A CA 1
ATOM 1484 C C . THR A 1 210 ? -40.139 -54.860 10.743 1.00 32.75 210 THR A C 1
ATOM 1486 O O . THR A 1 210 ? -40.329 -55.447 9.678 1.00 32.75 210 THR A O 1
ATOM 1489 N N . THR A 1 211 ? -40.459 -55.414 11.913 1.00 33.47 211 THR A N 1
ATOM 1490 C CA . THR A 1 211 ? -41.174 -56.698 12.008 1.00 33.47 211 THR A CA 1
ATOM 1491 C C . THR A 1 211 ? -42.683 -56.461 12.007 1.00 33.47 211 THR A C 1
ATOM 1493 O O . THR A 1 211 ? -43.222 -55.816 12.904 1.00 33.47 211 THR A O 1
ATOM 1496 N N . THR A 1 212 ? -43.379 -56.992 11.004 1.00 36.28 212 THR A N 1
ATOM 1497 C CA . THR A 1 212 ? -44.834 -56.850 10.846 1.00 36.28 212 THR A CA 1
ATOM 1498 C C . THR A 1 212 ? -45.615 -57.765 11.792 1.00 36.28 212 THR A C 1
ATOM 1500 O O . THR A 1 212 ? -45.539 -58.984 11.657 1.00 36.28 212 THR A O 1
ATOM 1503 N N . THR A 1 213 ? -46.489 -57.203 12.633 1.00 30.95 213 THR A N 1
ATOM 1504 C CA . THR A 1 213 ? -47.644 -57.918 13.215 1.00 30.95 213 THR A CA 1
ATOM 1505 C C . THR A 1 213 ? -48.886 -57.020 13.304 1.00 30.95 213 THR A C 1
ATOM 1507 O O . THR A 1 213 ? -48.799 -55.797 13.384 1.00 30.95 213 THR A O 1
ATOM 1510 N N . ARG A 1 214 ? -50.066 -57.650 13.195 1.00 33.16 214 ARG A N 1
ATOM 1511 C CA . ARG A 1 214 ? -51.398 -57.018 13.078 1.00 33.16 214 ARG A CA 1
ATOM 1512 C C . ARG A 1 214 ? -51.919 -56.466 14.428 1.00 33.16 214 ARG A C 1
ATOM 1514 O O . ARG A 1 214 ? -51.400 -56.860 15.468 1.00 33.16 214 ARG A O 1
ATOM 1521 N N . PRO A 1 215 ? -52.937 -55.579 14.424 1.00 47.62 215 PRO A N 1
ATOM 1522 C CA . PRO A 1 215 ? -53.282 -54.739 15.569 1.00 47.62 215 PRO A CA 1
ATOM 1523 C C . PRO A 1 215 ? -54.244 -55.406 16.559 1.00 47.62 215 PRO A C 1
ATOM 1525 O O . PRO A 1 215 ? -54.992 -56.317 16.198 1.00 47.62 215 PRO A O 1
ATOM 1528 N N . THR A 1 216 ? -54.324 -54.818 17.755 1.00 31.62 216 THR A N 1
ATOM 1529 C CA . THR A 1 216 ? -55.448 -54.999 18.682 1.00 31.62 216 THR A CA 1
ATOM 1530 C C . THR A 1 216 ? -55.930 -53.634 19.166 1.00 31.62 216 THR A C 1
ATOM 1532 O O . THR A 1 216 ? -55.136 -52.796 19.587 1.00 31.62 216 THR A O 1
ATOM 1535 N N . THR A 1 217 ? -57.235 -53.403 19.072 1.00 32.78 217 THR A N 1
ATOM 1536 C CA . THR A 1 217 ? -57.915 -52.163 19.458 1.00 32.78 217 THR A CA 1
ATOM 1537 C C . THR A 1 217 ? -58.110 -52.087 20.972 1.00 32.78 217 THR A C 1
ATOM 1539 O O . THR A 1 217 ? -58.642 -53.036 21.544 1.00 32.78 217 THR A O 1
ATOM 1542 N N . THR A 1 218 ? -57.835 -50.934 21.591 1.00 33.28 218 THR A N 1
ATOM 1543 C CA . THR A 1 218 ? -58.449 -50.570 22.882 1.00 33.28 218 THR A CA 1
ATOM 1544 C C . THR A 1 218 ? -58.710 -49.064 22.950 1.00 33.28 218 THR A C 1
ATOM 1546 O O . THR A 1 218 ? -57.976 -48.268 22.368 1.00 33.28 218 THR A O 1
ATOM 1549 N N . THR A 1 219 ? -59.798 -48.685 23.618 1.00 27.84 219 THR A N 1
ATOM 1550 C CA . THR A 1 219 ? -60.466 -47.375 23.500 1.00 27.84 219 THR A CA 1
ATOM 1551 C C . THR A 1 219 ? -60.268 -46.511 24.753 1.00 27.84 219 THR A C 1
ATOM 1553 O O . THR A 1 219 ? -60.109 -47.055 25.842 1.00 27.84 219 THR A O 1
ATOM 1556 N N . SER A 1 220 ? -60.437 -45.183 24.610 1.00 29.58 220 SER A N 1
ATOM 1557 C CA . SER A 1 220 ? -60.609 -44.158 25.675 1.00 29.58 220 SER A CA 1
ATOM 1558 C C . SER A 1 220 ? -59.368 -43.866 26.557 1.00 29.58 220 SER A C 1
ATOM 1560 O O . SER A 1 220 ? -58.538 -44.735 26.772 1.00 29.58 220 SER A O 1
ATOM 1562 N N . THR A 1 221 ? -59.127 -42.646 27.065 1.00 29.80 221 THR A N 1
ATOM 1563 C CA . THR A 1 221 ? -60.068 -41.560 27.438 1.00 29.80 221 THR A CA 1
ATOM 1564 C C . THR A 1 221 ? -59.470 -40.147 27.238 1.00 29.80 221 THR A C 1
ATOM 1566 O O . THR A 1 221 ? -58.257 -39.984 27.164 1.00 29.80 221 THR A O 1
ATOM 1569 N N . SER A 1 222 ? -60.334 -39.130 27.147 1.00 32.06 222 SER A N 1
ATOM 1570 C CA . SER A 1 222 ? -60.056 -37.705 26.875 1.00 32.06 222 SER A CA 1
ATOM 1571 C C . SER A 1 222 ? -59.292 -36.916 27.954 1.00 32.06 222 SER A C 1
ATOM 1573 O O . SER A 1 222 ? -59.522 -37.132 29.139 1.00 32.06 222 SER A O 1
ATOM 1575 N N . SER A 1 223 ? -58.604 -35.838 27.535 1.00 34.31 223 SER A N 1
ATOM 1576 C CA . SER A 1 223 ? -58.616 -34.536 28.247 1.00 34.31 223 SER A CA 1
ATOM 1577 C C . SER A 1 223 ? -58.273 -33.330 27.335 1.00 34.31 223 SER A C 1
ATOM 1579 O O . SER A 1 223 ? -57.150 -32.841 27.296 1.00 34.31 223 SER A O 1
ATOM 1581 N N . THR A 1 224 ? -59.273 -32.915 26.557 1.00 30.06 224 THR A N 1
ATOM 1582 C CA . THR A 1 224 ? -59.766 -31.538 26.307 1.00 30.06 224 THR A CA 1
ATOM 1583 C C . THR A 1 224 ? -58.849 -30.288 26.439 1.00 30.06 224 THR A C 1
ATOM 1585 O O . THR A 1 224 ? -58.331 -29.999 27.513 1.00 30.06 224 THR A O 1
ATOM 1588 N N . THR A 1 225 ? -58.939 -29.413 25.412 1.00 30.69 225 THR A N 1
ATOM 1589 C CA . THR A 1 225 ? -58.844 -27.915 25.426 1.00 30.69 225 THR A CA 1
ATOM 1590 C C . THR A 1 225 ? -57.488 -27.213 25.674 1.00 30.69 225 THR A C 1
ATOM 1592 O O . THR A 1 225 ? -56.642 -27.725 26.387 1.00 30.69 225 THR A O 1
ATOM 1595 N N . THR A 1 226 ? -57.196 -26.028 25.098 1.00 29.78 226 THR A N 1
ATOM 1596 C CA . THR A 1 226 ? -58.060 -25.001 24.441 1.00 29.78 226 THR A CA 1
ATOM 1597 C C . THR A 1 226 ? -57.278 -24.173 23.387 1.00 29.78 226 THR A C 1
ATOM 1599 O O . THR A 1 226 ? -56.104 -23.925 23.616 1.00 29.78 226 THR A O 1
ATOM 1602 N N . THR A 1 227 ? -57.955 -23.753 22.294 1.00 28.62 227 THR A N 1
ATOM 1603 C CA . THR A 1 227 ? -57.885 -22.468 21.508 1.00 28.62 227 THR A CA 1
ATOM 1604 C C . THR A 1 227 ? -56.556 -21.665 21.357 1.00 28.62 227 THR A C 1
ATOM 1606 O O . THR A 1 227 ? -55.748 -21.606 22.265 1.00 28.62 227 THR A O 1
ATOM 1609 N N . THR A 1 228 ? -56.252 -20.927 20.271 1.00 27.30 228 THR A N 1
ATOM 1610 C CA . THR A 1 228 ? -57.092 -20.182 19.295 1.00 27.30 228 THR A CA 1
ATOM 1611 C C . THR A 1 228 ? -56.480 -20.059 17.884 1.00 27.30 228 THR A C 1
ATOM 1613 O O . THR A 1 228 ? -55.327 -19.669 17.729 1.00 27.30 228 THR A O 1
ATOM 1616 N N . GLN A 1 229 ? -57.333 -20.194 16.865 1.00 35.91 229 GLN A N 1
ATOM 1617 C CA . GLN A 1 229 ? -57.267 -19.547 15.540 1.00 35.91 229 GLN A CA 1
ATOM 1618 C C . GLN A 1 229 ? -58.715 -19.075 15.252 1.00 35.91 229 GLN A C 1
ATOM 1620 O O . GLN A 1 229 ? -59.623 -19.843 15.586 1.00 35.91 229 GLN A O 1
ATOM 1625 N N . PRO A 1 230 ? -58.979 -17.834 14.768 1.00 39.22 230 PRO A N 1
ATOM 1626 C CA . PRO A 1 230 ? -59.307 -17.679 13.336 1.00 39.22 230 PRO A CA 1
ATOM 1627 C C . PRO A 1 230 ? -59.025 -16.316 12.638 1.00 39.22 230 PRO A C 1
ATOM 1629 O O . PRO A 1 230 ? -59.307 -15.244 13.158 1.00 39.22 230 PRO A O 1
ATOM 1632 N N . SER A 1 231 ? -58.611 -16.443 11.369 1.00 27.72 231 SER A N 1
ATOM 1633 C CA . SER A 1 231 ? -59.181 -15.788 10.167 1.00 27.72 231 SER A CA 1
ATOM 1634 C C . SER A 1 231 ? -58.993 -14.292 9.816 1.00 27.72 231 SER A C 1
ATOM 1636 O O . SER A 1 231 ? -59.550 -13.399 10.436 1.00 27.72 231 SER A O 1
ATOM 1638 N N . THR A 1 232 ? -58.366 -14.104 8.639 1.00 30.41 232 THR A N 1
ATOM 1639 C CA . THR A 1 232 ? -58.785 -13.270 7.474 1.00 30.41 232 THR A CA 1
ATOM 1640 C C . THR A 1 232 ? -59.121 -11.776 7.632 1.00 30.41 232 THR A C 1
ATOM 1642 O O . THR A 1 232 ? -60.058 -11.426 8.342 1.00 30.41 232 THR A O 1
ATOM 1645 N N . THR A 1 233 ? -58.575 -10.924 6.743 1.00 26.66 233 THR A N 1
ATOM 1646 C CA . THR A 1 233 ? -59.313 -10.383 5.562 1.00 26.66 233 THR A CA 1
ATOM 1647 C C . THR A 1 233 ? -58.410 -9.550 4.627 1.00 26.66 233 THR A C 1
ATOM 1649 O O . THR A 1 233 ? -57.475 -8.881 5.052 1.00 26.66 233 THR A O 1
ATOM 1652 N N . THR A 1 234 ? -58.723 -9.632 3.333 1.00 29.66 234 THR A N 1
ATOM 1653 C CA . THR A 1 234 ? -58.211 -8.911 2.153 1.00 29.66 234 THR A CA 1
ATOM 1654 C C . THR A 1 234 ? -58.169 -7.379 2.257 1.00 29.66 234 THR A C 1
ATOM 1656 O O . THR A 1 234 ? -59.083 -6.769 2.805 1.00 29.66 234 THR A O 1
ATOM 1659 N N . SER A 1 235 ? -57.223 -6.741 1.554 1.00 26.84 235 SER A N 1
ATOM 1660 C CA . SER A 1 235 ? -57.479 -5.490 0.810 1.00 26.84 235 SER A CA 1
ATOM 1661 C C . SER A 1 235 ? -56.446 -5.269 -0.299 1.00 26.84 235 SER A C 1
ATOM 1663 O O . SER A 1 235 ? -55.278 -5.013 -0.026 1.00 26.84 235 SER A O 1
ATOM 1665 N N . SER A 1 236 ? -56.895 -5.333 -1.553 1.00 29.61 236 SER A N 1
ATOM 1666 C CA . SER A 1 236 ? -56.159 -4.869 -2.732 1.00 29.61 236 SER A CA 1
ATOM 1667 C C . SER A 1 236 ? -56.990 -3.810 -3.460 1.00 29.61 236 SER A C 1
ATOM 1669 O O . SER A 1 236 ? -58.094 -4.072 -3.929 1.00 29.61 236 SER A O 1
ATOM 1671 N N . ILE A 1 237 ? -56.448 -2.595 -3.523 1.00 29.12 237 ILE A N 1
ATOM 1672 C CA . ILE A 1 237 ? -56.948 -1.421 -4.253 1.00 29.12 237 ILE A CA 1
ATOM 1673 C C . ILE A 1 237 ? -55.655 -0.794 -4.815 1.00 29.12 237 ILE A C 1
ATOM 1675 O O . ILE A 1 237 ? -54.690 -0.641 -4.072 1.00 29.12 237 ILE A O 1
ATOM 1679 N N . SER A 1 238 ? -55.483 -0.612 -6.126 1.00 28.20 238 SER A N 1
ATOM 1680 C CA . SER A 1 238 ? -56.169 0.441 -6.882 1.00 28.20 238 SER A CA 1
ATOM 1681 C C . SER A 1 238 ? -56.402 0.130 -8.361 1.00 28.20 238 SER A C 1
ATOM 1683 O O . SER A 1 238 ? -55.756 -0.711 -8.980 1.00 28.20 238 SER A O 1
ATOM 1685 N N . THR A 1 239 ? -57.350 0.882 -8.909 1.00 27.34 239 THR A N 1
ATOM 1686 C CA . THR A 1 239 ? -57.961 0.763 -10.232 1.00 27.34 239 THR A CA 1
ATOM 1687 C C . THR A 1 239 ? -57.427 1.763 -11.263 1.00 27.34 239 THR A C 1
ATOM 1689 O O . THR A 1 239 ? -57.222 2.925 -10.934 1.00 27.34 239 THR A O 1
ATOM 1692 N N . THR A 1 240 ? -57.414 1.317 -12.523 1.00 26.08 240 THR A N 1
ATOM 1693 C CA . THR A 1 240 ? -57.816 2.058 -13.741 1.00 26.08 240 THR A CA 1
ATOM 1694 C C . THR A 1 240 ? -56.992 3.256 -14.248 1.00 26.08 240 THR A C 1
ATOM 1696 O O . THR A 1 240 ? -56.700 4.230 -13.564 1.00 26.08 240 THR A O 1
ATOM 1699 N N . SER A 1 241 ? -56.720 3.183 -15.552 1.00 33.34 241 SER A N 1
ATOM 1700 C CA . SER A 1 241 ? -56.122 4.181 -16.441 1.00 33.34 241 SER A CA 1
ATOM 1701 C C . SER A 1 241 ? -56.883 5.513 -16.519 1.00 33.34 241 SER A C 1
ATOM 1703 O O . SER A 1 241 ? -58.110 5.537 -16.442 1.00 33.34 241 SER A O 1
ATOM 1705 N N . SER A 1 242 ? -56.190 6.600 -16.874 1.00 29.67 242 SER A N 1
ATOM 1706 C CA . SER A 1 242 ? -56.772 7.688 -17.681 1.00 29.67 242 SER A CA 1
ATOM 1707 C C . SER A 1 242 ? -55.699 8.499 -18.405 1.00 29.67 242 SER A C 1
ATOM 1709 O O . SER A 1 242 ? -54.610 8.725 -17.887 1.00 29.67 242 SER A O 1
ATOM 1711 N N . SER A 1 243 ? -56.031 8.913 -19.624 1.00 34.84 243 SER A N 1
ATOM 1712 C CA . SER A 1 243 ? -55.182 9.640 -20.569 1.00 34.84 243 SER A CA 1
ATOM 1713 C C . SER A 1 243 ? -55.696 11.057 -20.813 1.00 34.84 243 SER A C 1
ATOM 1715 O O . SER A 1 243 ? -56.884 11.214 -21.085 1.00 34.84 243 SER A O 1
ATOM 1717 N N . THR A 1 244 ? -54.799 12.039 -20.873 1.00 29.47 244 THR A N 1
ATOM 1718 C CA . THR A 1 244 ? -54.957 13.325 -21.584 1.00 29.47 244 THR A CA 1
ATOM 1719 C C . THR A 1 244 ? -53.561 13.910 -21.833 1.00 29.47 244 THR A C 1
ATOM 1721 O O . THR A 1 244 ? -52.652 13.631 -21.060 1.00 29.47 244 THR A O 1
ATOM 1724 N N . THR A 1 245 ? -53.248 14.775 -22.797 1.00 27.14 245 THR A N 1
ATOM 1725 C CA . THR A 1 245 ? -53.751 15.185 -24.124 1.00 27.14 245 THR A CA 1
ATOM 1726 C C . THR A 1 245 ? -52.714 16.217 -24.612 1.00 27.14 245 THR A C 1
ATOM 1728 O O . THR A 1 245 ? -52.113 16.923 -23.805 1.00 27.14 245 THR A O 1
ATOM 1731 N N . SER A 1 246 ? -52.480 16.287 -25.919 1.00 32.06 246 SER A N 1
ATOM 1732 C CA . SER A 1 246 ? -51.461 17.102 -26.597 1.00 32.06 246 SER A CA 1
ATOM 1733 C C . SER A 1 246 ? -51.534 18.623 -26.381 1.00 32.06 246 SER A C 1
ATOM 1735 O O . SER A 1 246 ? -52.625 19.181 -26.284 1.00 32.06 246 SER A O 1
ATOM 1737 N N . THR A 1 247 ? -50.396 19.303 -26.572 1.00 29.92 247 THR A N 1
ATOM 1738 C CA . THR A 1 247 ? -50.323 20.583 -27.311 1.00 29.92 247 THR A CA 1
ATOM 1739 C C . THR A 1 247 ? -49.098 20.611 -28.236 1.00 29.92 247 THR A C 1
ATOM 1741 O O . THR A 1 247 ? -48.099 19.936 -27.992 1.00 29.92 247 THR A O 1
ATOM 1744 N N . THR A 1 248 ? -49.206 21.357 -29.338 1.00 27.36 248 THR A N 1
ATOM 1745 C CA . THR A 1 248 ? -48.316 21.293 -30.513 1.00 27.36 248 THR A CA 1
ATOM 1746 C C . THR A 1 248 ? -47.769 22.686 -30.863 1.00 27.36 248 THR A C 1
ATOM 1748 O O . THR A 1 248 ? -48.498 23.661 -30.706 1.00 27.36 248 THR A O 1
ATOM 1751 N N . ALA A 1 249 ? -46.582 22.731 -31.492 1.00 31.06 249 ALA A N 1
ATOM 1752 C CA . ALA A 1 249 ? -46.104 23.806 -32.390 1.00 31.06 249 ALA A CA 1
ATOM 1753 C C . ALA A 1 249 ? -45.676 25.154 -31.721 1.00 31.06 249 ALA A C 1
ATOM 1755 O O . ALA A 1 249 ? -46.027 25.408 -30.577 1.00 31.06 249 ALA A O 1
ATOM 1756 N N . THR A 1 250 ? -44.878 26.062 -32.320 1.00 27.06 250 THR A N 1
ATOM 1757 C CA . THR A 1 250 ? -44.266 26.165 -33.677 1.00 27.06 250 THR A CA 1
ATOM 1758 C C . THR A 1 250 ? -43.074 27.164 -33.678 1.00 27.06 250 THR A C 1
ATOM 1760 O O . THR A 1 250 ? -43.188 28.139 -32.947 1.00 27.06 250 THR A O 1
ATOM 1763 N N . THR A 1 251 ? -42.073 27.032 -34.588 1.00 27.58 251 THR A N 1
ATOM 1764 C CA . THR A 1 251 ? -41.227 28.122 -35.225 1.00 27.58 251 THR A CA 1
ATOM 1765 C C . THR A 1 251 ? -40.448 29.136 -34.331 1.00 27.58 251 THR A C 1
ATOM 1767 O O . THR A 1 251 ? -40.788 29.310 -33.175 1.00 27.58 251 THR A O 1
ATOM 1770 N N . SER A 1 252 ? -39.447 29.952 -34.725 1.00 29.84 252 SER A N 1
ATOM 1771 C CA . SER A 1 252 ? -38.443 30.108 -35.824 1.00 29.84 252 SER A CA 1
ATOM 1772 C C . SER A 1 252 ? -37.597 31.379 -35.499 1.00 29.84 252 SER A C 1
ATOM 1774 O O . SER A 1 252 ? -38.059 32.181 -34.696 1.00 29.84 252 SER A O 1
ATOM 1776 N N . SER A 1 253 ? -36.433 31.735 -36.072 1.00 32.50 253 SER A N 1
ATOM 1777 C CA . SER A 1 253 ? -35.357 31.076 -36.856 1.00 32.50 253 SER A CA 1
ATOM 1778 C C . SER A 1 253 ? -34.185 32.083 -37.054 1.00 32.50 253 SER A C 1
ATOM 1780 O O . SER A 1 253 ? -34.339 33.251 -36.706 1.00 32.50 253 SER A O 1
ATOM 1782 N N . THR A 1 254 ? -33.104 31.688 -37.761 1.00 30.39 254 THR A N 1
ATOM 1783 C CA . THR A 1 254 ? -32.118 32.564 -38.483 1.00 30.39 254 THR A CA 1
ATOM 1784 C C . THR A 1 254 ? -31.184 33.464 -37.638 1.00 30.39 254 THR A C 1
ATOM 1786 O O . THR A 1 254 ? -31.553 33.934 -36.573 1.00 30.39 254 THR A O 1
ATOM 1789 N N . THR A 1 255 ? -29.910 33.709 -37.999 1.00 29.55 255 THR A N 1
ATOM 1790 C CA . THR A 1 255 ? -29.327 34.140 -39.306 1.00 29.55 255 THR A CA 1
ATOM 1791 C C . THR A 1 255 ? -27.829 33.712 -39.359 1.00 29.55 255 THR A C 1
ATOM 1793 O O . THR A 1 255 ? -27.140 33.925 -38.367 1.00 29.55 255 THR A O 1
ATOM 1796 N N . THR A 1 256 ? -27.328 32.873 -40.290 1.00 29.06 256 THR A N 1
ATOM 1797 C CA . THR A 1 256 ? -26.588 33.186 -41.564 1.00 29.06 256 THR A CA 1
ATOM 1798 C C . THR A 1 256 ? -25.565 34.344 -41.502 1.00 29.06 256 THR A C 1
ATOM 1800 O O . THR A 1 256 ? -25.885 35.392 -40.961 1.00 29.06 256 THR A O 1
ATOM 1803 N N . THR A 1 257 ? -24.307 34.215 -41.973 1.00 28.45 257 THR A N 1
ATOM 1804 C CA . THR A 1 257 ? -23.788 34.048 -43.372 1.00 28.45 257 THR A CA 1
ATOM 1805 C C . THR A 1 257 ? -22.457 33.236 -43.433 1.00 28.45 257 THR A C 1
ATOM 1807 O O . THR A 1 257 ? -21.727 33.219 -42.451 1.00 28.45 257 THR A O 1
ATOM 1810 N N . SER A 1 258 ? -22.148 32.374 -44.429 1.00 32.50 258 SER A N 1
ATOM 1811 C CA . SER A 1 258 ? -21.677 32.581 -45.841 1.00 32.50 258 SER A CA 1
ATOM 1812 C C . SER A 1 258 ? -20.274 33.221 -45.974 1.00 32.50 258 SER A C 1
ATOM 1814 O O . SER A 1 258 ? -19.997 34.161 -45.246 1.00 32.50 258 SER A O 1
ATOM 1816 N N . SER A 1 259 ? -19.351 32.857 -46.885 1.00 34.03 259 SER A N 1
ATOM 1817 C CA . SER A 1 259 ? -19.204 31.792 -47.920 1.00 34.03 259 SER A CA 1
ATOM 1818 C C . SER A 1 259 ? -17.705 31.702 -48.337 1.00 34.03 259 SER A C 1
ATOM 1820 O O . SER A 1 259 ? -16.920 32.559 -47.940 1.00 34.03 259 SER A O 1
ATOM 1822 N N . THR A 1 260 ? -17.209 30.741 -49.133 1.00 28.39 260 THR A N 1
ATOM 1823 C CA . THR A 1 260 ? -17.154 30.801 -50.622 1.00 28.39 260 THR A CA 1
ATOM 1824 C C . THR A 1 260 ? -16.410 29.565 -51.168 1.00 28.39 260 THR A C 1
ATOM 1826 O O . THR A 1 260 ? -15.491 29.076 -50.517 1.00 28.39 260 THR A O 1
ATOM 1829 N N . ALA A 1 261 ? -16.771 29.089 -52.365 1.00 33.00 261 ALA A N 1
ATOM 1830 C CA . ALA A 1 261 ? -16.089 28.015 -53.102 1.00 33.00 261 ALA A CA 1
ATOM 1831 C C . ALA A 1 261 ? -15.858 28.421 -54.572 1.00 33.00 261 ALA A C 1
ATOM 1833 O O . ALA A 1 261 ? -16.559 29.302 -55.073 1.00 33.00 261 ALA A O 1
ATOM 1834 N N . THR A 1 262 ? -14.933 27.749 -55.270 1.00 27.53 262 THR A N 1
ATOM 1835 C CA . THR A 1 262 ? -14.662 27.965 -56.706 1.00 27.53 262 THR A CA 1
ATOM 1836 C C . THR A 1 262 ? -14.449 26.629 -57.429 1.00 27.53 262 THR A C 1
ATOM 1838 O O . THR A 1 262 ? -13.897 25.694 -56.852 1.00 27.53 262 THR A O 1
ATOM 1841 N N . THR A 1 263 ? -14.876 26.549 -58.693 1.00 29.11 263 THR A N 1
ATOM 1842 C CA . THR A 1 263 ? -15.032 25.310 -59.483 1.00 29.11 263 THR A CA 1
ATOM 1843 C C . THR A 1 263 ? -14.385 25.444 -60.865 1.00 29.11 263 THR A C 1
ATOM 1845 O O . THR A 1 263 ? -14.628 26.457 -61.518 1.00 29.11 263 THR A O 1
ATOM 1848 N N . THR A 1 264 ? -13.700 24.400 -61.362 1.00 27.97 264 THR A N 1
ATOM 1849 C CA . THR A 1 264 ? -13.490 24.160 -62.814 1.00 27.97 264 THR A CA 1
ATOM 1850 C C . THR A 1 264 ? -13.326 22.652 -63.122 1.00 27.97 264 THR A C 1
ATOM 1852 O O . THR A 1 264 ? -13.374 21.828 -62.212 1.00 27.97 264 THR A O 1
ATOM 1855 N N . THR A 1 265 ? -13.207 22.268 -64.403 1.00 29.05 265 THR A N 1
ATOM 1856 C CA . THR A 1 265 ? -14.179 21.358 -65.047 1.00 29.05 265 THR A CA 1
ATOM 1857 C C . THR A 1 265 ? -13.564 20.463 -66.153 1.00 29.05 265 THR A C 1
ATOM 1859 O O . THR A 1 265 ? -12.829 20.978 -66.984 1.00 29.05 265 THR A O 1
ATOM 1862 N N . ILE A 1 266 ? -13.968 19.175 -66.202 1.00 32.72 266 ILE A N 1
ATOM 1863 C CA . ILE A 1 266 ? -13.980 18.184 -67.329 1.00 32.72 266 ILE A CA 1
ATOM 1864 C C . ILE A 1 266 ? -12.684 17.875 -68.127 1.00 32.72 266 ILE A C 1
ATOM 1866 O O . ILE A 1 266 ? -12.183 18.719 -68.859 1.00 32.72 266 ILE A O 1
ATOM 1870 N N . ALA A 1 267 ? -12.317 16.577 -68.180 1.00 25.59 267 ALA A N 1
ATOM 1871 C CA . ALA A 1 267 ? -12.014 15.829 -69.423 1.00 25.59 267 ALA A CA 1
ATOM 1872 C C . ALA A 1 267 ? -12.037 14.291 -69.201 1.00 25.59 267 ALA A C 1
ATOM 1874 O O . ALA A 1 267 ? -11.552 13.801 -68.185 1.00 25.59 267 ALA A O 1
ATOM 1875 N N . GLN A 1 268 ? -12.591 13.534 -70.157 1.00 32.50 268 GLN A N 1
ATOM 1876 C CA . GLN A 1 268 ? -12.520 12.058 -70.268 1.00 32.50 268 GLN A CA 1
ATOM 1877 C C . GLN A 1 268 ? -11.278 11.672 -71.117 1.00 32.50 268 GLN A C 1
ATOM 1879 O O . GLN A 1 268 ? -10.814 12.542 -71.861 1.00 32.50 268 GLN A O 1
ATOM 1884 N N . PRO A 1 269 ? -10.745 10.423 -71.090 1.00 37.78 269 PRO A N 1
ATOM 1885 C CA . PRO A 1 269 ? -11.348 9.363 -71.920 1.00 37.78 269 PRO A CA 1
ATOM 1886 C C . PRO A 1 269 ? -11.163 7.886 -71.460 1.00 37.78 269 PRO A C 1
ATOM 1888 O O . PRO A 1 269 ? -10.312 7.548 -70.647 1.00 37.78 269 PRO A O 1
ATOM 1891 N N . THR A 1 270 ? -11.954 7.010 -72.097 1.00 25.45 270 THR A N 1
ATOM 1892 C CA . THR A 1 270 ? -11.684 5.597 -72.483 1.00 25.45 270 THR A CA 1
ATOM 1893 C C . THR A 1 270 ? -11.168 4.547 -71.483 1.00 25.45 270 THR A C 1
ATOM 1895 O O . THR A 1 270 ? -10.023 4.545 -71.044 1.00 25.45 270 THR A O 1
ATOM 1898 N N . THR A 1 271 ? -11.990 3.505 -71.332 1.00 34.34 271 THR A N 1
ATOM 1899 C CA . THR A 1 271 ? -11.635 2.129 -70.946 1.00 34.34 271 THR A CA 1
ATOM 1900 C C . THR A 1 271 ? -10.657 1.448 -71.911 1.00 34.34 271 THR A C 1
ATOM 1902 O O . THR A 1 271 ? -10.925 1.432 -73.112 1.00 34.34 271 THR A O 1
ATOM 1905 N N . THR A 1 272 ? -9.668 0.724 -71.372 1.00 28.88 272 THR A N 1
ATOM 1906 C CA . THR A 1 272 ? -9.036 -0.431 -72.040 1.00 28.88 272 THR A CA 1
ATOM 1907 C C . THR A 1 272 ? -8.763 -1.533 -71.016 1.00 28.88 272 THR A C 1
ATOM 1909 O O . THR A 1 272 ? -8.155 -1.290 -69.975 1.00 28.88 272 THR A O 1
ATOM 1912 N N . THR A 1 273 ? -9.226 -2.746 -71.309 1.00 36.34 273 THR A N 1
ATOM 1913 C CA . THR A 1 273 ? -9.048 -3.943 -70.476 1.00 36.34 273 THR A CA 1
ATOM 1914 C C . THR A 1 273 ? -7.621 -4.479 -70.576 1.00 36.34 273 THR A C 1
ATOM 1916 O O . THR A 1 273 ? -7.150 -4.714 -71.685 1.00 36.34 273 THR A O 1
ATOM 1919 N N . SER A 1 274 ? -6.992 -4.791 -69.439 1.00 31.11 274 SER A N 1
ATOM 1920 C CA . SER A 1 274 ? -5.829 -5.689 -69.379 1.00 31.11 274 SER A CA 1
ATOM 1921 C C . SER A 1 274 ? -5.939 -6.608 -68.166 1.00 31.11 274 SER A C 1
ATOM 1923 O O . SER A 1 274 ? -5.851 -6.174 -67.021 1.00 31.11 274 SER A O 1
ATOM 1925 N N . THR A 1 275 ? -6.152 -7.892 -68.435 1.00 35.72 275 THR A N 1
ATOM 1926 C CA . THR A 1 275 ? -6.140 -8.976 -67.451 1.00 35.72 275 THR A CA 1
ATOM 1927 C C . THR A 1 275 ? -4.709 -9.356 -67.081 1.00 35.72 275 THR A C 1
ATOM 1929 O O . THR A 1 275 ? -3.971 -9.823 -67.949 1.00 35.72 275 THR A O 1
ATOM 1932 N N . THR A 1 276 ? -4.363 -9.283 -65.795 1.00 32.56 276 THR A N 1
ATOM 1933 C CA . THR A 1 276 ? -3.188 -9.975 -65.242 1.00 32.56 276 THR A CA 1
ATOM 1934 C C . THR A 1 276 ? -3.608 -10.729 -63.987 1.00 32.56 276 THR A C 1
ATOM 1936 O O . THR A 1 276 ? -4.129 -10.140 -63.043 1.00 32.56 276 THR A O 1
ATOM 1939 N N . SER A 1 277 ? -3.421 -12.046 -64.004 1.00 35.84 277 SER A N 1
ATOM 1940 C CA . SER A 1 277 ? -3.900 -12.967 -62.974 1.00 35.84 277 SER A CA 1
ATOM 1941 C C . SER A 1 277 ? -3.153 -12.800 -61.649 1.00 35.84 277 SER A C 1
ATOM 1943 O O . SER A 1 277 ? -1.927 -12.891 -61.608 1.00 35.84 277 SER A O 1
ATOM 1945 N N . THR A 1 278 ? -3.884 -12.645 -60.545 1.00 33.78 278 THR A N 1
ATOM 1946 C CA . THR A 1 278 ? -3.333 -12.774 -59.191 1.00 33.78 278 THR A CA 1
ATOM 1947 C C . THR A 1 278 ? -3.138 -14.247 -58.840 1.00 33.78 278 THR A C 1
ATOM 1949 O O . THR A 1 278 ? -4.071 -14.933 -58.424 1.00 33.78 278 THR A O 1
ATOM 1952 N N . THR A 1 279 ? -1.911 -14.747 -58.992 1.00 35.91 279 THR A N 1
ATOM 1953 C CA . THR A 1 279 ? -1.530 -16.076 -58.497 1.00 35.91 279 THR A CA 1
ATOM 1954 C C . THR A 1 279 ? -1.444 -16.047 -56.971 1.00 35.91 279 THR A C 1
ATOM 1956 O O . THR A 1 279 ? -0.433 -15.636 -56.403 1.00 35.91 279 THR A O 1
ATOM 1959 N N . THR A 1 280 ? -2.506 -16.482 -56.293 1.00 39.34 280 THR A N 1
ATOM 1960 C CA . THR A 1 280 ? -2.510 -16.658 -54.835 1.00 39.34 280 THR A CA 1
ATOM 1961 C C . THR A 1 280 ? -1.678 -17.884 -54.459 1.00 39.34 280 THR A C 1
ATOM 1963 O O . THR A 1 280 ? -2.204 -18.985 -54.311 1.00 39.34 280 THR A O 1
ATOM 1966 N N . SER A 1 281 ? -0.367 -17.701 -54.301 1.00 40.91 281 SER A N 1
ATOM 1967 C CA . SER A 1 281 ? 0.524 -18.727 -53.752 1.00 40.91 281 SER A CA 1
ATOM 1968 C C . SER A 1 281 ? 0.278 -18.893 -52.251 1.00 40.91 281 SER A C 1
ATOM 1970 O O . SER A 1 281 ? 0.939 -18.264 -51.426 1.00 40.91 281 SER A O 1
ATOM 1972 N N . SER A 1 282 ? -0.678 -19.748 -51.888 1.00 41.56 282 SER A N 1
ATOM 1973 C CA . SER A 1 282 ? -0.832 -20.233 -50.517 1.00 41.56 282 SER A CA 1
ATOM 1974 C C . SER A 1 282 ? 0.372 -21.104 -50.153 1.00 41.56 282 SER A C 1
ATOM 1976 O O . SER A 1 282 ? 0.458 -22.260 -50.575 1.00 41.56 282 SER A O 1
ATOM 1978 N N . VAL A 1 283 ? 1.314 -20.550 -49.389 1.00 41.59 283 VAL A N 1
ATOM 1979 C CA . VAL A 1 283 ? 2.456 -21.309 -48.870 1.00 41.59 283 VAL A CA 1
ATOM 1980 C C . VAL A 1 283 ? 1.960 -22.201 -47.733 1.00 41.59 283 VAL A C 1
ATOM 1982 O O . VAL A 1 283 ? 1.811 -21.762 -46.594 1.00 41.59 283 VAL A O 1
ATOM 1985 N N . THR A 1 284 ? 1.655 -23.458 -48.048 1.00 37.25 284 THR A N 1
ATOM 1986 C CA . THR A 1 284 ? 1.352 -24.473 -47.035 1.00 37.25 284 THR A CA 1
ATOM 1987 C C . THR A 1 284 ? 2.654 -24.870 -46.346 1.00 37.25 284 THR A C 1
ATOM 1989 O O . THR A 1 284 ? 3.368 -25.754 -46.819 1.00 37.25 284 THR A O 1
ATOM 1992 N N . SER A 1 285 ? 2.976 -24.210 -45.233 1.00 40.53 285 SER A N 1
ATOM 1993 C CA . SER A 1 285 ? 4.068 -24.627 -44.350 1.00 40.53 285 SER A CA 1
ATOM 1994 C C . SER A 1 285 ? 3.698 -25.928 -43.641 1.00 40.53 285 SER A C 1
ATOM 1996 O O . SER A 1 285 ? 3.172 -25.923 -42.531 1.00 40.53 285 SER A O 1
ATOM 1998 N N . THR A 1 286 ? 3.978 -27.056 -44.290 1.00 42.53 286 THR A N 1
ATOM 1999 C CA . THR A 1 286 ? 3.967 -28.377 -43.657 1.00 42.53 286 THR A CA 1
ATOM 2000 C C . THR A 1 286 ? 5.212 -28.511 -42.781 1.00 42.53 286 THR A C 1
ATOM 2002 O O . THR A 1 286 ? 6.212 -29.097 -43.196 1.00 42.53 286 THR A O 1
ATOM 2005 N N . THR A 1 287 ? 5.183 -27.952 -41.571 1.00 41.53 287 THR A N 1
ATOM 2006 C CA . THR A 1 287 ? 6.207 -28.242 -40.563 1.00 41.53 287 THR A CA 1
ATOM 2007 C C . THR A 1 287 ? 6.029 -29.676 -40.073 1.00 41.53 287 THR A C 1
ATOM 2009 O O . THR A 1 287 ? 5.041 -30.017 -39.421 1.00 41.53 287 THR A O 1
ATOM 2012 N N . LEU A 1 288 ? 6.987 -30.544 -40.414 1.00 47.41 288 LEU A N 1
ATOM 2013 C CA . LEU A 1 288 ? 7.115 -31.836 -39.747 1.00 47.41 288 LEU A CA 1
ATOM 2014 C C . LEU A 1 288 ? 7.375 -31.584 -38.259 1.00 47.41 288 LEU A C 1
ATOM 2016 O O . LEU A 1 288 ? 8.215 -30.756 -37.914 1.00 47.41 288 LEU A O 1
ATOM 2020 N N . GLY A 1 289 ? 6.681 -32.318 -37.390 1.00 52.78 289 GLY A N 1
ATOM 2021 C CA . GLY A 1 289 ? 6.924 -32.271 -35.952 1.00 52.78 289 GLY A CA 1
ATOM 2022 C C . GLY A 1 289 ? 8.271 -32.896 -35.598 1.00 52.78 289 GLY A C 1
ATOM 2023 O O . GLY A 1 289 ? 8.345 -34.102 -35.363 1.00 52.78 289 GLY A O 1
ATOM 2024 N N . GLY A 1 290 ? 9.319 -32.074 -35.552 1.00 61.44 290 GLY A N 1
ATOM 2025 C CA . GLY A 1 290 ? 10.481 -32.340 -34.711 1.00 61.44 290 GLY A CA 1
ATOM 2026 C C . GLY A 1 290 ? 10.086 -32.264 -33.233 1.00 61.44 290 GLY A C 1
ATOM 2027 O O . GLY A 1 290 ? 9.104 -31.608 -32.878 1.00 61.44 290 GLY A O 1
ATOM 2028 N N . ALA A 1 291 ? 10.825 -32.959 -32.370 1.00 79.94 291 ALA A N 1
ATOM 2029 C CA . ALA A 1 291 ? 10.726 -32.713 -30.937 1.00 79.94 291 ALA A CA 1
ATOM 2030 C C . ALA A 1 291 ? 11.400 -31.370 -30.632 1.00 79.94 291 ALA A C 1
ATOM 2032 O O . ALA A 1 291 ? 12.500 -31.135 -31.117 1.00 79.94 291 ALA A O 1
ATOM 2033 N N . ASN A 1 292 ? 10.741 -30.526 -29.842 1.00 86.31 292 ASN A N 1
ATOM 2034 C CA . ASN A 1 292 ? 11.251 -29.215 -29.456 1.00 86.31 292 ASN A CA 1
ATOM 2035 C C . ASN A 1 292 ? 12.539 -29.346 -28.626 1.00 86.31 292 ASN A C 1
ATOM 2037 O O . ASN A 1 292 ? 12.534 -30.003 -27.579 1.00 86.31 292 ASN A O 1
ATOM 2041 N N . THR A 1 293 ? 13.615 -28.712 -29.077 1.00 90.12 293 THR A N 1
ATOM 2042 C CA . THR A 1 293 ? 14.908 -28.639 -28.389 1.00 90.12 293 THR A CA 1
ATOM 2043 C C . THR A 1 293 ? 14.891 -27.463 -27.408 1.00 90.12 293 THR A C 1
ATOM 2045 O O . THR A 1 293 ? 14.357 -26.420 -27.758 1.00 90.12 293 THR A O 1
ATOM 2048 N N . PRO A 1 294 ? 15.430 -27.578 -26.180 1.00 90.00 294 PRO A N 1
ATOM 2049 C CA . PRO A 1 294 ? 15.510 -26.430 -25.281 1.00 90.00 294 PRO A CA 1
ATOM 2050 C C . PRO A 1 294 ? 16.543 -25.389 -25.754 1.00 90.00 294 PRO A C 1
ATOM 2052 O O . PRO A 1 294 ? 17.522 -25.770 -26.407 1.00 90.00 294 PRO A O 1
ATOM 2055 N N . PRO A 1 295 ? 16.398 -24.113 -25.341 1.00 94.50 295 PRO A N 1
ATOM 2056 C CA . PRO A 1 295 ? 17.378 -23.069 -25.622 1.00 94.50 295 PRO A CA 1
ATOM 2057 C C . PRO A 1 295 ? 18.792 -23.402 -25.127 1.00 94.50 295 PRO A C 1
ATOM 2059 O O . PRO A 1 295 ? 18.977 -24.066 -24.104 1.00 94.50 295 PRO A O 1
ATOM 2062 N N . ASP A 1 296 ? 19.794 -22.870 -25.823 1.00 94.19 296 ASP A N 1
ATOM 2063 C CA . ASP A 1 296 ? 21.207 -22.916 -25.453 1.00 94.19 296 ASP A CA 1
ATOM 2064 C C . ASP A 1 296 ? 21.609 -21.643 -24.685 1.00 94.19 296 ASP A C 1
ATOM 2066 O O . ASP A 1 296 ? 21.463 -20.515 -25.169 1.00 94.19 296 ASP A O 1
ATOM 2070 N N . CYS A 1 297 ? 22.123 -21.847 -23.469 1.00 95.25 297 CYS A N 1
ATOM 2071 C CA . CYS A 1 297 ? 22.581 -20.812 -22.547 1.00 95.25 297 CYS A CA 1
ATOM 2072 C C . CYS A 1 297 ? 24.118 -20.646 -22.527 1.00 95.25 297 CYS A C 1
ATOM 2074 O O . CYS A 1 297 ? 24.595 -19.726 -21.860 1.00 95.25 297 CYS A O 1
ATOM 2076 N N . ASP A 1 298 ? 24.906 -21.487 -23.208 1.00 93.19 298 ASP A N 1
ATOM 2077 C CA . ASP A 1 298 ? 26.371 -21.540 -23.032 1.00 93.19 298 ASP A CA 1
ATOM 2078 C C . ASP A 1 298 ? 27.092 -20.282 -23.554 1.00 93.19 298 ASP A C 1
ATOM 2080 O O . ASP A 1 298 ? 28.155 -19.910 -23.053 1.00 93.19 298 ASP A O 1
ATOM 2084 N N . ALA A 1 299 ? 26.498 -19.580 -24.525 1.00 92.06 299 ALA A N 1
ATOM 2085 C CA . ALA A 1 299 ? 26.995 -18.307 -25.054 1.00 92.06 299 ALA A CA 1
ATOM 2086 C C . ALA A 1 299 ? 26.405 -17.061 -24.349 1.00 92.06 299 ALA A C 1
ATOM 2088 O O . ALA A 1 299 ? 26.582 -15.932 -24.822 1.00 92.06 299 ALA A O 1
ATOM 2089 N N . ALA A 1 300 ? 25.716 -17.236 -23.213 1.00 94.62 300 ALA A N 1
ATOM 2090 C CA . ALA A 1 300 ? 25.110 -16.136 -22.471 1.00 94.62 300 ALA A CA 1
ATOM 2091 C C . ALA A 1 300 ? 26.151 -15.138 -21.932 1.00 94.62 300 ALA A C 1
ATOM 2093 O O . ALA A 1 300 ? 27.104 -15.491 -21.239 1.00 94.62 300 ALA A O 1
ATOM 2094 N N . THR A 1 301 ? 25.931 -13.854 -22.205 1.00 95.75 301 THR A N 1
ATOM 2095 C CA . THR A 1 301 ? 26.789 -12.740 -21.780 1.00 95.75 301 THR A CA 1
ATOM 2096 C C . THR A 1 301 ? 25.952 -11.570 -21.276 1.00 95.75 301 THR A C 1
ATOM 2098 O O . THR A 1 301 ? 24.817 -11.365 -21.708 1.00 95.75 301 THR A O 1
ATOM 2101 N N . ALA A 1 302 ? 26.497 -10.792 -20.342 1.00 95.44 302 ALA A N 1
ATOM 2102 C CA . ALA A 1 302 ? 25.860 -9.561 -19.893 1.00 95.44 302 ALA A CA 1
ATOM 2103 C C . ALA A 1 302 ? 26.084 -8.423 -20.899 1.00 95.44 302 ALA A C 1
ATOM 2105 O O . ALA A 1 302 ? 27.183 -8.255 -21.429 1.00 95.44 302 ALA A O 1
ATOM 2106 N N . SER A 1 303 ? 25.058 -7.605 -21.121 1.00 95.00 303 SER A N 1
ATOM 2107 C CA . SER A 1 303 ? 25.124 -6.423 -21.977 1.00 95.00 303 SER A CA 1
ATOM 2108 C C . SER A 1 303 ? 24.542 -5.199 -21.254 1.00 95.00 303 SER A C 1
ATOM 2110 O O . SER A 1 303 ? 23.329 -5.148 -21.037 1.00 95.00 303 SER A O 1
ATOM 2112 N N . PRO A 1 304 ? 25.370 -4.207 -20.870 1.00 95.69 304 PRO A N 1
ATOM 2113 C CA . PRO A 1 304 ? 26.838 -4.220 -20.881 1.00 95.69 304 PRO A CA 1
ATOM 2114 C C . PRO A 1 304 ? 27.441 -5.161 -19.815 1.00 95.69 304 PRO A C 1
ATOM 2116 O O . PRO A 1 304 ? 26.871 -5.345 -18.742 1.00 95.69 304 PRO A O 1
ATOM 2119 N N . ALA A 1 305 ? 28.631 -5.708 -20.090 1.00 92.44 305 ALA A N 1
ATOM 2120 C CA . ALA A 1 305 ? 29.399 -6.529 -19.142 1.00 92.44 305 ALA A CA 1
ATOM 2121 C C . ALA A 1 305 ? 30.251 -5.708 -18.147 1.00 92.44 305 ALA A C 1
ATOM 2123 O O . ALA A 1 305 ? 30.744 -6.243 -17.154 1.00 92.44 305 ALA A O 1
ATOM 2124 N N . GLU A 1 306 ? 30.425 -4.408 -18.397 1.00 94.00 306 GLU A N 1
ATOM 2125 C CA . GLU A 1 306 ? 31.174 -3.485 -17.541 1.00 94.00 306 GLU A CA 1
ATOM 2126 C C . GLU A 1 306 ? 30.363 -2.205 -17.314 1.00 94.00 306 GLU A C 1
ATOM 2128 O O . GLU A 1 306 ? 29.741 -1.679 -18.241 1.00 94.00 306 GLU A O 1
ATOM 2133 N N . LEU A 1 307 ? 30.374 -1.697 -16.082 1.00 93.31 307 LEU A N 1
ATOM 2134 C CA . LEU A 1 307 ? 29.659 -0.494 -15.674 1.00 93.31 307 LEU A CA 1
ATOM 2135 C C . LEU A 1 307 ? 30.638 0.539 -15.104 1.00 93.31 307 LEU A C 1
ATOM 2137 O O . LEU A 1 307 ? 31.223 0.357 -14.036 1.00 93.31 307 LEU A O 1
ATOM 2141 N N . TRP A 1 308 ? 30.784 1.663 -15.805 1.00 90.56 308 TRP A N 1
ATOM 2142 C CA . TRP A 1 308 ? 31.665 2.769 -15.426 1.00 90.56 308 TRP A CA 1
ATOM 2143 C C . TRP A 1 308 ? 31.104 4.108 -15.951 1.00 90.56 308 TRP A C 1
ATOM 2145 O O . TRP A 1 308 ? 30.515 4.122 -17.034 1.00 90.56 308 TRP A O 1
ATOM 2155 N N . PRO A 1 309 ? 31.295 5.251 -15.256 1.00 90.31 309 PRO A N 1
ATOM 2156 C CA . PRO A 1 309 ? 32.010 5.433 -13.987 1.00 90.31 309 PRO A CA 1
ATOM 2157 C C . PRO A 1 309 ? 31.170 5.103 -12.743 1.00 90.31 309 PRO A C 1
ATOM 2159 O O . PRO A 1 309 ? 29.947 5.234 -12.795 1.00 90.31 309 PRO A O 1
ATOM 2162 N N . PRO A 1 310 ? 31.806 4.755 -11.603 1.00 85.06 310 PRO A N 1
ATOM 2163 C CA . PRO A 1 310 ? 31.131 4.553 -10.321 1.00 85.06 310 PRO A CA 1
ATOM 2164 C C . PRO A 1 310 ? 30.461 5.849 -9.846 1.00 85.06 310 PRO A C 1
ATOM 2166 O O . PRO A 1 310 ? 31.097 6.726 -9.260 1.00 85.06 310 PRO A O 1
ATOM 2169 N N . ASN A 1 311 ? 29.170 5.978 -10.146 1.00 83.81 311 ASN A N 1
ATOM 2170 C CA . ASN A 1 311 ? 28.356 7.176 -9.940 1.00 83.81 311 ASN A CA 1
ATOM 2171 C C . ASN A 1 311 ? 27.171 6.942 -8.978 1.00 83.81 311 ASN A C 1
ATOM 2173 O O . ASN A 1 311 ? 26.355 7.843 -8.785 1.00 83.81 311 ASN A O 1
ATOM 2177 N N . HIS A 1 312 ? 27.078 5.745 -8.384 1.00 82.44 312 HIS A N 1
ATOM 2178 C CA . HIS A 1 312 ? 26.002 5.282 -7.499 1.00 82.44 312 HIS A CA 1
ATOM 2179 C C . HIS A 1 312 ? 24.599 5.209 -8.131 1.00 82.44 312 HIS A C 1
ATOM 2181 O O . HIS A 1 312 ? 23.622 4.976 -7.415 1.00 82.44 312 HIS A O 1
ATOM 2187 N N . GLN A 1 313 ? 24.458 5.377 -9.448 1.00 87.44 313 GLN A N 1
ATOM 2188 C CA . GLN A 1 313 ? 23.184 5.225 -10.159 1.00 87.44 313 GLN A CA 1
ATOM 2189 C C . GLN A 1 313 ? 22.923 3.756 -10.511 1.00 87.44 313 GLN A C 1
ATOM 2191 O O . GLN A 1 313 ? 23.838 2.938 -10.491 1.00 87.44 313 GLN A O 1
ATOM 2196 N N . LEU A 1 314 ? 21.674 3.414 -10.832 1.00 91.00 314 LEU A N 1
ATOM 2197 C CA . LEU A 1 314 ? 21.335 2.113 -11.410 1.00 91.00 314 LEU A CA 1
ATOM 2198 C C . LEU A 1 314 ? 21.505 2.179 -12.935 1.00 91.00 314 LEU A C 1
ATOM 2200 O O . LEU A 1 314 ? 20.937 3.063 -13.574 1.00 91.00 314 LEU A O 1
ATOM 2204 N N . ALA A 1 315 ? 22.253 1.239 -13.505 1.00 94.25 315 ALA A N 1
ATOM 2205 C CA . ALA A 1 315 ? 22.402 1.038 -14.941 1.00 94.25 315 ALA A CA 1
ATOM 2206 C C . ALA A 1 315 ? 21.700 -0.259 -15.363 1.00 94.25 315 ALA A C 1
ATOM 2208 O O . ALA A 1 315 ? 21.804 -1.278 -14.682 1.00 94.25 315 ALA A O 1
ATOM 2209 N N . ALA A 1 316 ? 20.975 -0.219 -16.481 1.00 94.75 316 ALA A N 1
ATOM 2210 C CA . ALA A 1 316 ? 20.290 -1.390 -17.016 1.00 94.75 316 ALA A CA 1
ATOM 2211 C C . ALA A 1 316 ? 21.292 -2.381 -17.628 1.00 94.75 316 ALA A C 1
ATOM 2213 O O . ALA A 1 316 ? 22.201 -1.971 -18.349 1.00 94.75 316 ALA A O 1
ATOM 2214 N N . VAL A 1 317 ? 21.085 -3.672 -17.367 1.00 95.31 317 VAL A N 1
ATOM 2215 C CA . VAL A 1 317 ? 21.842 -4.788 -17.942 1.00 95.31 317 VAL A CA 1
ATOM 2216 C C . VAL A 1 317 ? 20.869 -5.866 -18.415 1.00 95.31 317 VAL A C 1
ATOM 2218 O O . VAL A 1 317 ? 19.957 -6.262 -17.687 1.00 95.31 317 VAL A O 1
ATOM 2221 N N . SER A 1 318 ? 21.080 -6.367 -19.628 1.00 94.00 318 SER A N 1
ATOM 2222 C CA . SER A 1 318 ? 20.370 -7.516 -20.193 1.00 94.00 318 SER A CA 1
ATOM 2223 C C . SER A 1 318 ? 21.295 -8.724 -20.352 1.00 94.00 318 SER A C 1
ATOM 2225 O O . SER A 1 318 ? 22.520 -8.598 -20.318 1.00 94.00 318 SER A O 1
ATOM 2227 N N . VAL A 1 319 ? 20.704 -9.905 -20.538 1.00 95.50 319 VAL A N 1
ATOM 2228 C CA . VAL A 1 319 ? 21.424 -11.104 -20.990 1.00 95.50 319 VAL A CA 1
ATOM 2229 C C . VAL A 1 319 ? 21.285 -11.196 -22.509 1.00 95.50 319 VAL A C 1
ATOM 2231 O O . VAL A 1 319 ? 20.187 -11.048 -23.042 1.00 95.50 319 VAL A O 1
ATOM 2234 N N . ALA A 1 320 ? 22.395 -11.427 -23.201 1.00 93.25 320 ALA A N 1
ATOM 2235 C CA . ALA A 1 320 ? 22.476 -11.614 -24.646 1.00 93.25 320 ALA A CA 1
ATOM 2236 C C . ALA A 1 320 ? 23.223 -12.918 -24.971 1.00 93.25 320 ALA A C 1
ATOM 2238 O O . ALA A 1 320 ? 23.881 -13.485 -24.106 1.00 93.25 320 ALA A O 1
ATOM 2239 N N . GLY A 1 321 ? 23.139 -13.394 -26.216 1.00 91.81 321 GLY A N 1
ATOM 2240 C CA . GLY A 1 321 ? 23.868 -14.588 -26.671 1.00 91.81 321 GLY A CA 1
ATOM 2241 C C . GLY A 1 321 ? 23.199 -15.933 -26.362 1.00 91.81 321 GLY A C 1
ATOM 2242 O O . GLY A 1 321 ? 23.731 -16.959 -26.757 1.00 91.81 321 GLY A O 1
ATOM 2243 N N . VAL A 1 322 ? 22.027 -15.939 -25.722 1.00 93.81 322 VAL A N 1
ATOM 2244 C CA . VAL A 1 322 ? 21.166 -17.131 -25.618 1.00 93.81 322 VAL A CA 1
ATOM 2245 C C . VAL A 1 322 ? 20.484 -17.365 -26.969 1.00 93.81 322 VAL A C 1
ATOM 2247 O O . VAL A 1 322 ? 19.966 -16.415 -27.564 1.00 93.81 322 VAL A O 1
ATOM 2250 N N . THR A 1 323 ? 20.480 -18.604 -27.458 1.00 92.94 323 THR A N 1
ATOM 2251 C CA . THR A 1 323 ? 19.953 -18.967 -28.787 1.00 92.94 323 THR A CA 1
ATOM 2252 C C . THR A 1 323 ? 19.152 -20.254 -28.738 1.00 92.94 323 THR A C 1
ATOM 2254 O O . THR A 1 323 ? 19.510 -21.163 -28.002 1.00 92.94 323 THR A O 1
ATOM 2257 N N . ASP A 1 324 ? 18.117 -20.369 -29.563 1.00 92.25 324 ASP A N 1
ATOM 2258 C CA . ASP A 1 324 ? 17.345 -21.602 -29.695 1.00 92.25 324 ASP A CA 1
ATOM 2259 C C . ASP A 1 324 ? 17.795 -22.432 -30.921 1.00 92.25 324 ASP A C 1
ATOM 2261 O O . ASP A 1 324 ? 17.914 -21.856 -32.010 1.00 92.25 324 ASP A O 1
ATOM 2265 N N . PRO A 1 325 ? 18.051 -23.753 -30.793 1.00 91.12 325 PRO A N 1
ATOM 2266 C CA . PRO A 1 325 ? 18.475 -24.598 -31.916 1.00 91.12 325 PRO A CA 1
ATOM 2267 C C . PRO A 1 325 ? 17.426 -24.792 -33.021 1.00 91.12 325 PRO A C 1
ATOM 2269 O O . PRO A 1 325 ? 17.804 -24.966 -34.181 1.00 91.12 325 PRO A O 1
ATOM 2272 N N . ASP A 1 326 ? 16.134 -24.755 -32.682 1.00 89.88 326 ASP A N 1
ATOM 2273 C CA . ASP A 1 326 ? 15.018 -24.859 -33.632 1.00 89.88 326 ASP A CA 1
ATOM 2274 C C . ASP A 1 326 ? 14.636 -23.482 -34.230 1.00 89.88 326 ASP A C 1
ATOM 2276 O O . ASP A 1 326 ? 13.869 -23.392 -35.195 1.00 89.88 326 ASP A O 1
ATOM 2280 N N . GLY A 1 327 ? 15.250 -22.405 -33.724 1.00 85.69 327 GLY A N 1
ATOM 2281 C CA . GLY A 1 327 ? 15.090 -21.026 -34.183 1.00 85.69 327 GLY A CA 1
ATOM 2282 C C . GLY A 1 327 ? 13.925 -20.281 -33.529 1.00 85.69 327 GLY A C 1
ATOM 2283 O O . GLY A 1 327 ? 13.503 -19.243 -34.048 1.00 85.69 327 GLY A O 1
ATOM 2284 N N . ASP A 1 328 ? 13.394 -20.798 -32.421 1.00 88.88 328 ASP A N 1
ATOM 2285 C CA . ASP A 1 328 ? 12.268 -20.202 -31.711 1.00 88.88 328 ASP A CA 1
ATOM 2286 C C . ASP A 1 328 ? 12.654 -18.973 -30.853 1.00 88.88 328 ASP A C 1
ATOM 2288 O O . ASP A 1 328 ? 13.811 -18.788 -30.462 1.00 88.88 328 ASP A O 1
ATOM 2292 N N . PRO A 1 329 ? 11.704 -18.051 -30.593 1.00 89.06 329 PRO A N 1
ATOM 2293 C CA . PRO A 1 329 ? 11.984 -16.820 -29.863 1.00 89.06 329 PRO A CA 1
ATOM 2294 C C . PRO A 1 329 ? 12.145 -17.075 -28.358 1.00 89.06 329 PRO A C 1
ATOM 2296 O O . PRO A 1 329 ? 11.180 -17.379 -27.662 1.00 89.06 329 PRO A O 1
ATOM 2299 N N . VAL A 1 330 ? 13.355 -16.858 -27.841 1.00 93.31 330 VAL A N 1
ATOM 2300 C CA . VAL A 1 330 ? 13.677 -17.069 -26.422 1.00 93.31 330 VAL A CA 1
ATOM 2301 C C . VAL A 1 330 ? 13.300 -15.864 -25.553 1.00 93.31 330 VAL A C 1
ATOM 2303 O O . VAL A 1 330 ? 13.713 -14.730 -25.810 1.00 93.31 330 VAL A O 1
ATOM 2306 N N . ILE A 1 331 ? 12.573 -16.118 -24.465 1.00 92.44 331 ILE A N 1
ATOM 2307 C CA . ILE A 1 331 ? 12.239 -15.155 -23.413 1.00 92.44 331 ILE A CA 1
ATOM 2308 C C . ILE A 1 331 ? 13.207 -15.336 -22.242 1.00 92.44 331 ILE A C 1
ATOM 2310 O O . ILE A 1 331 ? 13.248 -16.391 -21.613 1.00 92.44 331 ILE A O 1
ATOM 2314 N N . ILE A 1 332 ? 13.956 -14.285 -21.903 1.00 94.19 332 ILE A N 1
ATOM 2315 C CA . ILE A 1 332 ? 14.800 -14.250 -20.701 1.00 94.19 332 ILE A CA 1
ATOM 2316 C C . ILE A 1 332 ? 14.002 -13.714 -19.510 1.00 94.19 332 ILE A C 1
ATOM 2318 O O . ILE A 1 332 ? 13.291 -12.718 -19.630 1.00 94.19 332 ILE A O 1
ATOM 2322 N N . THR A 1 333 ? 14.181 -14.327 -18.340 1.00 90.88 333 THR A N 1
ATOM 2323 C CA . THR A 1 333 ? 13.744 -13.802 -17.040 1.00 90.88 333 THR A CA 1
ATOM 2324 C C . THR A 1 333 ? 14.902 -13.845 -16.045 1.00 90.88 333 THR A C 1
ATOM 2326 O O . THR A 1 333 ? 15.475 -14.904 -15.801 1.00 90.88 333 THR A O 1
ATOM 2329 N N . ILE A 1 334 ? 15.240 -12.710 -15.432 1.00 94.94 334 ILE A N 1
ATOM 2330 C CA . ILE A 1 334 ? 16.230 -12.632 -14.351 1.00 94.94 334 ILE A CA 1
ATOM 2331 C C . ILE A 1 334 ? 15.649 -13.282 -13.092 1.00 94.94 334 ILE A C 1
ATOM 2333 O O . ILE A 1 334 ? 14.602 -12.864 -12.602 1.00 94.94 334 ILE A O 1
ATOM 2337 N N . THR A 1 335 ? 16.336 -14.279 -12.542 1.00 87.62 335 THR A N 1
ATOM 2338 C CA . THR A 1 335 ? 15.889 -15.058 -11.375 1.00 87.62 335 THR A CA 1
ATOM 2339 C C . THR A 1 335 ? 16.589 -14.666 -10.076 1.00 87.62 335 THR A C 1
ATOM 2341 O O . THR A 1 335 ? 16.071 -14.947 -8.997 1.00 87.62 335 THR A O 1
ATOM 2344 N N . GLY A 1 336 ? 17.720 -13.959 -10.146 1.00 87.44 336 GLY A N 1
ATOM 2345 C CA . GLY A 1 336 ? 18.410 -13.439 -8.967 1.00 87.44 336 GLY A CA 1
ATOM 2346 C C . GLY A 1 336 ? 19.592 -12.542 -9.319 1.00 87.44 336 GLY A C 1
ATOM 2347 O O . GLY A 1 336 ? 20.136 -12.625 -10.418 1.00 87.44 336 GLY A O 1
ATOM 2348 N N . VAL A 1 337 ? 20.001 -11.688 -8.378 1.00 94.38 337 VAL A N 1
ATOM 2349 C CA . VAL A 1 337 ? 21.236 -10.903 -8.492 1.00 94.38 337 VAL A CA 1
ATOM 2350 C C . VAL A 1 337 ? 21.998 -10.937 -7.174 1.00 94.38 337 VAL A C 1
ATOM 2352 O O . VAL A 1 337 ? 21.452 -10.619 -6.115 1.00 94.38 337 VAL A O 1
ATOM 2355 N N . ARG A 1 338 ? 23.272 -11.312 -7.251 1.00 88.75 338 ARG A N 1
ATOM 2356 C CA . ARG A 1 338 ? 24.210 -11.345 -6.127 1.00 88.75 338 ARG A CA 1
ATOM 2357 C C . ARG A 1 338 ? 25.494 -10.605 -6.470 1.00 88.75 338 ARG A C 1
ATOM 2359 O O . ARG A 1 338 ? 25.740 -10.310 -7.634 1.00 88.75 338 ARG A O 1
ATOM 2366 N N . GLN A 1 339 ? 26.310 -10.330 -5.462 1.00 90.69 339 GLN A N 1
ATOM 2367 C CA . GLN A 1 339 ? 27.569 -9.600 -5.594 1.00 90.69 339 GLN A CA 1
ATOM 2368 C C . GLN A 1 339 ? 28.636 -10.094 -4.613 1.00 90.69 339 GLN A C 1
ATOM 2370 O O . GLN A 1 339 ? 28.311 -10.684 -3.582 1.00 90.69 339 GLN A O 1
ATOM 2375 N N . ASP A 1 340 ? 29.896 -9.834 -4.932 1.00 80.69 340 ASP A N 1
ATOM 2376 C CA . ASP A 1 340 ? 31.079 -10.168 -4.132 1.00 80.69 340 ASP A CA 1
ATOM 2377 C C . ASP A 1 340 ? 31.325 -9.212 -2.955 1.00 80.69 340 ASP A C 1
ATOM 2379 O O . ASP A 1 340 ? 31.572 -9.648 -1.831 1.00 80.69 340 ASP A O 1
ATOM 2383 N N . GLU A 1 341 ? 31.210 -7.905 -3.174 1.00 79.06 341 GLU A N 1
ATOM 2384 C CA . GLU A 1 341 ? 31.401 -6.885 -2.146 1.00 79.06 341 GLU A CA 1
ATOM 2385 C C . GLU A 1 341 ? 30.126 -6.670 -1.293 1.00 79.06 341 GLU A C 1
ATOM 2387 O O . GLU A 1 341 ? 29.003 -6.760 -1.801 1.00 79.06 341 GLU A O 1
ATOM 2392 N N . PRO A 1 342 ? 30.242 -6.284 -0.005 1.00 72.50 342 PRO A N 1
ATOM 2393 C CA . PRO A 1 342 ? 29.088 -5.959 0.838 1.00 72.50 342 PRO A CA 1
ATOM 2394 C C . PRO A 1 342 ? 28.124 -4.926 0.226 1.00 72.50 342 PRO A C 1
ATOM 2396 O O . PRO A 1 342 ? 28.526 -4.038 -0.536 1.00 72.50 342 PRO A O 1
ATOM 2399 N N . VAL A 1 343 ? 26.844 -5.024 0.607 1.00 69.44 343 VAL A N 1
ATOM 2400 C CA . VAL A 1 343 ? 25.793 -4.079 0.188 1.00 69.44 343 VAL A CA 1
ATOM 2401 C C . VAL A 1 343 ? 26.113 -2.667 0.673 1.00 69.44 343 VAL A C 1
ATOM 2403 O O . VAL A 1 343 ? 26.476 -2.461 1.837 1.00 69.44 343 VAL A O 1
ATOM 2406 N N . GLY A 1 344 ? 25.976 -1.696 -0.227 1.00 62.88 344 GLY A N 1
ATOM 2407 C CA . GLY A 1 344 ? 26.294 -0.299 0.035 1.00 62.88 344 GLY A CA 1
ATOM 2408 C C . GLY A 1 344 ? 25.359 0.403 1.023 1.00 62.88 344 GLY A C 1
ATOM 2409 O O . GLY A 1 344 ? 24.351 -0.120 1.500 1.00 62.88 344 GLY A O 1
ATOM 2410 N N . ALA A 1 345 ? 25.658 1.677 1.295 1.00 56.69 345 ALA A N 1
ATOM 2411 C CA . ALA A 1 345 ? 24.751 2.552 2.046 1.00 56.69 345 ALA A CA 1
ATOM 2412 C C . ALA A 1 345 ? 23.519 3.000 1.225 1.00 56.69 345 ALA A C 1
ATOM 2414 O O . ALA A 1 345 ? 22.633 3.659 1.777 1.00 56.69 345 ALA A O 1
ATOM 2415 N N . THR A 1 346 ? 23.482 2.660 -0.068 1.00 60.94 346 THR A N 1
ATOM 2416 C CA . THR A 1 346 ? 22.455 3.040 -1.047 1.00 60.94 346 THR A CA 1
ATOM 2417 C C . THR A 1 346 ? 21.790 1.779 -1.611 1.00 60.94 346 THR A C 1
ATOM 2419 O O . THR A 1 346 ? 21.924 1.464 -2.779 1.00 60.94 346 THR A O 1
ATOM 2422 N N . CYS A 1 347 ? 21.073 1.027 -0.785 1.00 69.94 347 CYS A N 1
ATOM 2423 C CA . CYS A 1 347 ? 20.355 -0.179 -1.211 1.00 69.94 347 CYS A CA 1
ATOM 2424 C C . CYS A 1 347 ? 19.034 0.122 -1.968 1.00 69.94 347 CYS A C 1
ATOM 2426 O O . CYS A 1 347 ? 18.491 1.225 -1.841 1.00 69.94 347 CYS A O 1
ATOM 2428 N N . PRO A 1 348 ? 18.455 -0.870 -2.676 1.00 82.12 348 PRO A N 1
ATOM 2429 C CA . PRO A 1 348 ? 19.098 -2.121 -3.091 1.00 82.12 348 PRO A CA 1
ATOM 2430 C C . PRO A 1 348 ? 20.181 -1.848 -4.145 1.00 82.12 348 PRO A C 1
ATOM 2432 O O . PRO A 1 348 ? 20.133 -0.830 -4.836 1.00 82.12 348 PRO A O 1
ATOM 2435 N N . ASP A 1 349 ? 21.152 -2.745 -4.270 1.00 85.31 349 ASP A N 1
ATOM 2436 C CA . ASP A 1 349 ? 22.231 -2.637 -5.261 1.00 85.31 349 ASP A CA 1
ATOM 2437 C C . ASP A 1 349 ? 21.833 -3.244 -6.617 1.00 85.31 349 ASP A C 1
ATOM 2439 O O . ASP A 1 349 ? 22.495 -2.993 -7.622 1.00 85.31 349 ASP A O 1
ATOM 2443 N N . ALA A 1 350 ? 20.729 -3.995 -6.665 1.00 90.31 350 ALA A N 1
ATOM 2444 C CA . ALA A 1 350 ? 20.109 -4.481 -7.888 1.00 90.31 350 ALA A CA 1
ATOM 2445 C C . ALA A 1 350 ? 18.573 -4.493 -7.814 1.00 90.31 350 ALA A C 1
ATOM 2447 O O . ALA A 1 350 ? 17.980 -4.748 -6.765 1.00 90.31 350 ALA A O 1
ATOM 2448 N N . THR A 1 351 ? 17.923 -4.281 -8.957 1.00 89.81 351 THR A N 1
ATOM 2449 C CA . THR A 1 351 ? 16.479 -4.488 -9.166 1.00 89.81 351 THR A CA 1
ATOM 2450 C C . THR A 1 351 ? 16.232 -5.229 -10.489 1.00 89.81 351 THR A C 1
ATOM 2452 O O . THR A 1 351 ? 17.169 -5.465 -11.250 1.00 89.81 351 THR A O 1
ATOM 2455 N N . GLY A 1 352 ? 14.985 -5.626 -10.772 1.00 85.50 352 GLY A N 1
ATOM 2456 C CA . GLY A 1 352 ? 14.604 -6.263 -12.047 1.00 85.50 352 GLY A CA 1
ATOM 2457 C C . GLY A 1 352 ? 14.510 -7.796 -12.039 1.00 85.50 352 GLY A C 1
ATOM 2458 O O . GLY A 1 352 ? 14.194 -8.386 -13.070 1.00 85.50 352 GLY A O 1
ATOM 2459 N N . VAL A 1 353 ? 14.709 -8.455 -10.890 1.00 88.81 353 VAL A N 1
ATOM 2460 C CA . VAL A 1 353 ? 14.363 -9.881 -10.726 1.00 88.81 353 VAL A CA 1
ATOM 2461 C C . VAL A 1 353 ? 12.873 -10.092 -11.030 1.00 88.81 353 VAL A C 1
ATOM 2463 O O . VAL A 1 353 ? 12.032 -9.304 -10.599 1.00 88.81 353 VAL A O 1
ATOM 2466 N N . GLY A 1 354 ? 12.555 -11.138 -11.794 1.00 83.06 354 GLY A N 1
ATOM 2467 C CA . GLY A 1 354 ? 11.227 -11.392 -12.357 1.00 83.06 354 GLY A CA 1
ATOM 2468 C C . GLY A 1 354 ? 10.940 -10.657 -13.673 1.00 83.06 354 GLY A C 1
ATOM 2469 O O . GLY A 1 354 ? 9.805 -10.682 -14.138 1.00 83.06 354 GLY A O 1
ATOM 2470 N N . THR A 1 355 ? 11.932 -9.994 -14.280 1.00 90.56 355 THR A N 1
ATOM 2471 C CA . THR A 1 355 ? 11.791 -9.279 -15.563 1.00 90.56 355 THR A CA 1
ATOM 2472 C C . THR A 1 355 ? 12.901 -9.674 -16.546 1.00 90.56 355 THR A C 1
ATOM 2474 O O . THR A 1 355 ? 13.816 -10.404 -16.176 1.00 90.56 355 THR A O 1
ATOM 2477 N N . ALA A 1 356 ? 12.852 -9.194 -17.792 1.00 87.06 356 ALA A N 1
ATOM 2478 C CA . ALA A 1 356 ? 13.821 -9.553 -18.836 1.00 87.06 356 ALA A CA 1
ATOM 2479 C C . ALA A 1 356 ? 15.219 -8.908 -18.695 1.00 87.06 356 ALA A C 1
ATOM 2481 O O . ALA A 1 356 ? 16.115 -9.197 -19.488 1.00 87.06 356 ALA A O 1
ATOM 2482 N N . GLY A 1 357 ? 15.431 -8.037 -17.704 1.00 89.00 357 GLY A N 1
ATOM 2483 C CA . GLY A 1 357 ? 16.728 -7.411 -17.447 1.00 89.00 357 GLY A CA 1
ATOM 2484 C C . GLY A 1 357 ? 16.879 -6.952 -16.001 1.00 89.00 357 GLY A C 1
ATOM 2485 O O . GLY A 1 357 ? 15.898 -6.709 -15.301 1.00 89.00 357 GLY A O 1
ATOM 2486 N N . ALA A 1 358 ? 18.121 -6.829 -15.548 1.00 93.38 358 ALA A N 1
ATOM 2487 C CA . ALA A 1 358 ? 18.440 -6.285 -14.236 1.00 93.38 358 ALA A CA 1
ATOM 2488 C C . ALA A 1 358 ? 18.757 -4.786 -14.351 1.00 93.38 358 ALA A C 1
ATOM 2490 O O . ALA A 1 358 ? 19.121 -4.282 -15.413 1.00 93.38 358 ALA A O 1
ATOM 2491 N N . SER A 1 359 ? 18.656 -4.053 -13.249 1.00 94.38 359 SER A N 1
ATOM 2492 C CA . SER A 1 359 ? 19.304 -2.747 -13.112 1.00 94.38 359 SER A CA 1
ATOM 2493 C C . SER A 1 359 ? 20.258 -2.816 -11.934 1.00 94.38 359 SER A C 1
ATOM 2495 O O . SER A 1 359 ? 19.821 -3.062 -10.813 1.00 94.38 359 SER A O 1
ATOM 2497 N N . LEU A 1 360 ? 21.550 -2.649 -12.203 1.00 95.31 360 LEU A N 1
ATOM 2498 C CA . LEU A 1 360 ? 22.650 -2.853 -11.261 1.00 95.31 360 LEU A CA 1
ATOM 2499 C C . LEU A 1 360 ? 23.260 -1.515 -10.867 1.00 95.31 360 LEU A C 1
ATOM 2501 O O . LEU A 1 360 ? 23.371 -0.610 -11.698 1.00 95.31 360 LEU A O 1
ATOM 2505 N N . ARG A 1 361 ? 23.666 -1.362 -9.609 1.00 92.50 361 ARG A N 1
ATOM 2506 C CA . ARG A 1 361 ? 24.254 -0.110 -9.144 1.00 92.50 361 ARG A CA 1
ATOM 2507 C C . ARG A 1 361 ? 25.692 0.021 -9.625 1.00 92.50 361 ARG A C 1
ATOM 2509 O O . ARG A 1 361 ? 26.537 -0.825 -9.366 1.00 92.50 361 ARG A O 1
ATOM 2516 N N . VAL A 1 362 ? 25.998 1.138 -10.274 1.00 91.31 362 VAL A N 1
ATOM 2517 C CA . VAL A 1 362 ? 27.366 1.488 -10.656 1.00 91.31 362 VAL A CA 1
ATOM 2518 C C . VAL A 1 362 ? 28.088 2.043 -9.424 1.00 91.31 362 VAL A C 1
ATOM 2520 O O . VAL A 1 362 ? 28.341 3.242 -9.297 1.00 91.31 362 VAL A O 1
ATOM 2523 N N . GLU A 1 363 ? 28.352 1.169 -8.455 1.00 85.69 363 GLU A N 1
ATOM 2524 C CA . GLU A 1 363 ? 29.159 1.456 -7.273 1.00 85.69 363 GLU A CA 1
ATOM 2525 C C . GLU A 1 363 ? 30.008 0.260 -6.842 1.00 85.69 363 GLU A C 1
ATOM 2527 O O . GLU A 1 363 ? 29.742 -0.887 -7.183 1.00 85.69 363 GLU A O 1
ATOM 2532 N N . ARG A 1 364 ? 31.032 0.556 -6.048 1.00 85.44 364 ARG A N 1
ATOM 2533 C CA . ARG A 1 364 ? 32.024 -0.390 -5.537 1.00 85.44 364 ARG A CA 1
ATOM 2534 C C . ARG A 1 364 ? 32.651 0.173 -4.268 1.00 85.44 364 ARG A C 1
ATOM 2536 O O . ARG A 1 364 ? 32.586 1.384 -4.022 1.00 85.44 364 ARG A O 1
ATOM 2543 N N . LEU A 1 365 ? 33.324 -0.662 -3.494 1.00 77.88 365 LEU A N 1
ATOM 2544 C CA . LEU A 1 365 ? 34.107 -0.234 -2.352 1.00 77.88 365 LEU A CA 1
ATOM 2545 C C . LEU A 1 365 ? 35.294 0.617 -2.834 1.00 77.88 365 LEU A C 1
ATOM 2547 O O . LEU A 1 365 ? 36.037 0.260 -3.750 1.00 77.88 365 LEU A O 1
ATOM 2551 N N . GLY A 1 366 ? 35.504 1.776 -2.203 1.00 72.06 366 GLY A N 1
ATOM 2552 C CA . GLY A 1 366 ? 36.559 2.714 -2.616 1.00 72.06 366 GLY A CA 1
ATOM 2553 C C . GLY A 1 366 ? 37.980 2.131 -2.545 1.00 72.06 366 GLY A C 1
ATOM 2554 O O . GLY A 1 366 ? 38.849 2.551 -3.309 1.00 72.06 366 GLY A O 1
ATOM 2555 N N . GLY A 1 367 ? 38.194 1.153 -1.659 1.00 73.56 367 GLY A N 1
ATOM 2556 C CA . GLY A 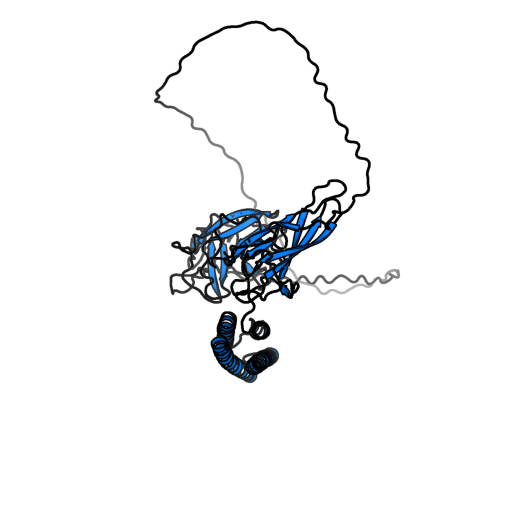1 367 ? 39.444 0.402 -1.499 1.00 73.56 367 GLY A CA 1
ATOM 2557 C C . GLY A 1 367 ? 39.340 -1.092 -1.825 1.00 73.56 367 GLY A C 1
ATOM 2558 O O . GLY A 1 367 ? 40.206 -1.836 -1.377 1.00 73.56 367 GLY A O 1
ATOM 2559 N N . GLY A 1 368 ? 38.283 -1.526 -2.521 1.00 79.31 368 GLY A N 1
ATOM 2560 C CA . GLY A 1 368 ? 38.175 -2.885 -3.064 1.00 79.31 368 GLY A CA 1
ATOM 2561 C C . GLY A 1 368 ? 38.909 -3.038 -4.400 1.00 79.31 368 GLY A C 1
ATOM 2562 O O . GLY A 1 368 ? 39.520 -2.094 -4.900 1.00 79.31 368 GLY A O 1
ATOM 2563 N N . ASP A 1 369 ? 38.823 -4.224 -4.986 1.00 81.69 369 ASP A N 1
ATOM 2564 C CA . ASP A 1 369 ? 39.324 -4.605 -6.313 1.00 81.69 369 ASP A CA 1
ATOM 2565 C C . ASP A 1 369 ? 38.315 -4.337 -7.451 1.00 81.69 369 ASP A C 1
ATOM 2567 O O . ASP A 1 369 ? 38.678 -4.379 -8.627 1.00 81.69 369 ASP A O 1
ATOM 2571 N N . GLY A 1 370 ? 37.086 -3.941 -7.112 1.00 85.38 370 GLY A N 1
ATOM 2572 C CA . GLY A 1 370 ? 36.001 -3.669 -8.055 1.00 85.38 370 GLY A CA 1
ATOM 2573 C C . GLY A 1 370 ? 34.909 -4.725 -7.933 1.00 85.38 370 GLY A C 1
ATOM 2574 O O . GLY A 1 370 ? 35.208 -5.907 -7.821 1.00 85.38 370 GLY A O 1
ATOM 2575 N N . ARG A 1 371 ? 33.650 -4.285 -7.947 1.00 91.88 371 ARG A N 1
ATOM 2576 C CA . ARG A 1 371 ? 32.488 -5.127 -7.641 1.00 91.88 371 ARG A CA 1
ATOM 2577 C C . ARG A 1 371 ? 32.119 -6.003 -8.835 1.00 91.88 371 ARG A C 1
ATOM 2579 O O . ARG A 1 371 ? 31.905 -5.473 -9.927 1.00 91.88 371 ARG A O 1
ATOM 2586 N N . VAL A 1 372 ? 31.948 -7.302 -8.621 1.00 94.12 372 VAL A N 1
ATOM 2587 C CA . VAL A 1 372 ? 31.324 -8.228 -9.570 1.00 94.12 372 VAL A CA 1
ATOM 2588 C C . VAL A 1 372 ? 29.900 -8.540 -9.129 1.00 94.12 372 VAL A C 1
ATOM 2590 O O . VAL A 1 372 ? 29.657 -9.072 -8.047 1.00 94.12 372 VAL A O 1
ATOM 2593 N N . TYR A 1 373 ? 28.940 -8.250 -10.003 1.00 94.62 373 TYR A N 1
ATOM 2594 C CA . TYR A 1 373 ? 27.591 -8.795 -9.906 1.00 94.62 373 TYR A CA 1
ATOM 2595 C C . TYR A 1 373 ? 27.508 -10.120 -10.656 1.00 94.62 373 TYR A C 1
ATOM 2597 O O . TYR A 1 373 ? 27.943 -10.208 -11.802 1.00 94.62 373 TYR A O 1
ATOM 2605 N N . GLN A 1 374 ? 26.864 -11.114 -10.055 1.00 96.56 374 GLN A N 1
ATOM 2606 C CA . GLN A 1 374 ? 26.391 -12.317 -10.725 1.00 96.56 374 GLN A CA 1
ATOM 2607 C C . GLN A 1 374 ? 24.873 -12.210 -10.913 1.00 96.56 374 GLN A C 1
ATOM 2609 O O . GLN A 1 374 ? 24.115 -12.160 -9.941 1.00 96.56 374 GLN A O 1
ATOM 2614 N N . VAL A 1 375 ? 24.435 -12.170 -12.170 1.00 96.12 375 VAL A N 1
ATOM 2615 C CA . VAL A 1 375 ? 23.029 -12.077 -12.575 1.00 96.12 375 VAL A CA 1
ATOM 2616 C C . VAL A 1 375 ? 22.573 -13.451 -13.054 1.00 96.12 375 VAL A C 1
ATOM 2618 O O . VAL A 1 375 ? 22.995 -13.915 -14.112 1.00 96.12 375 VAL A O 1
ATOM 2621 N N . SER A 1 376 ? 21.721 -14.108 -12.271 1.00 95.12 376 SER A N 1
ATOM 2622 C CA . SER A 1 376 ? 21.109 -15.395 -12.611 1.00 95.12 376 SER A CA 1
ATOM 2623 C C . SER A 1 376 ? 19.865 -15.192 -13.470 1.00 95.12 376 SER A C 1
ATOM 2625 O O . SER A 1 376 ? 19.080 -14.273 -13.220 1.00 95.12 376 SER A O 1
ATOM 2627 N N . PHE A 1 377 ? 19.661 -16.057 -14.460 1.00 96.19 377 PHE A N 1
ATOM 2628 C CA . PHE A 1 377 ? 18.526 -15.985 -15.375 1.00 96.19 377 PHE A CA 1
ATOM 2629 C C . PHE A 1 377 ? 18.022 -17.374 -15.786 1.00 96.19 377 PHE A C 1
ATOM 2631 O O . PHE A 1 377 ? 18.744 -18.370 -15.713 1.00 96.19 377 PHE A O 1
ATOM 2638 N N . THR A 1 378 ? 16.783 -17.404 -16.265 1.00 95.50 378 THR A N 1
ATOM 2639 C CA . THR A 1 378 ? 16.155 -18.535 -16.954 1.00 95.50 378 THR A CA 1
ATOM 2640 C C . THR A 1 378 ? 15.712 -18.073 -18.339 1.00 95.50 378 THR A C 1
ATOM 2642 O O . THR A 1 378 ? 15.281 -16.931 -18.507 1.00 95.50 378 THR A O 1
ATOM 2645 N N . ALA A 1 379 ? 15.852 -18.953 -19.322 1.00 94.75 379 ALA A N 1
ATOM 2646 C CA . ALA A 1 379 ? 15.468 -18.767 -20.711 1.00 94.75 379 ALA A CA 1
ATOM 2647 C C . ALA A 1 379 ? 14.372 -19.779 -21.071 1.00 94.75 379 ALA A C 1
ATOM 2649 O O . ALA A 1 379 ? 14.487 -20.940 -20.683 1.00 94.75 379 ALA A O 1
ATOM 2650 N N . ASP A 1 380 ? 13.336 -19.343 -21.785 1.00 92.25 380 ASP A N 1
ATOM 2651 C CA . ASP A 1 380 ? 12.134 -20.123 -22.122 1.00 92.25 380 ASP A CA 1
ATOM 2652 C C . ASP A 1 380 ? 11.758 -19.900 -23.599 1.00 92.25 380 ASP A C 1
ATOM 2654 O O . ASP A 1 380 ? 11.760 -18.759 -24.062 1.00 92.25 380 ASP A O 1
ATOM 2658 N N . ASP A 1 381 ? 11.466 -20.969 -24.342 1.00 91.44 381 ASP A N 1
ATOM 2659 C CA . ASP A 1 381 ? 11.103 -20.943 -25.774 1.00 91.44 381 ASP A CA 1
ATOM 2660 C C . ASP A 1 381 ? 9.589 -20.794 -26.052 1.00 91.44 381 ASP A C 1
ATOM 2662 O O . ASP A 1 381 ? 9.150 -20.727 -27.203 1.00 91.44 381 ASP A O 1
ATOM 2666 N N . GLY A 1 382 ? 8.753 -20.768 -25.009 1.00 88.19 382 GLY A N 1
ATOM 2667 C CA . GLY A 1 382 ? 7.292 -20.762 -25.109 1.00 88.19 382 GLY A CA 1
ATOM 2668 C C . GLY A 1 382 ? 6.672 -22.093 -25.561 1.00 88.19 382 GLY A C 1
ATOM 2669 O O . GLY A 1 382 ? 5.459 -22.162 -25.777 1.00 88.19 382 GLY A O 1
ATOM 2670 N N . ARG A 1 383 ? 7.478 -23.149 -25.708 1.00 84.44 383 ARG A N 1
ATOM 2671 C CA . ARG A 1 383 ? 7.112 -24.492 -26.195 1.00 84.44 383 ARG A CA 1
ATOM 2672 C C . ARG A 1 383 ? 7.443 -25.614 -25.209 1.00 84.44 383 ARG A C 1
ATOM 2674 O O . ARG A 1 383 ? 6.995 -26.745 -25.403 1.00 84.44 383 ARG A O 1
ATOM 2681 N N . GLY A 1 384 ? 8.129 -25.289 -24.116 1.00 84.62 384 GLY A N 1
ATOM 2682 C CA . GLY A 1 384 ? 8.391 -26.174 -22.981 1.00 84.62 384 GLY A CA 1
ATOM 2683 C C . GLY A 1 384 ? 9.861 -26.551 -22.805 1.00 84.62 384 GLY A C 1
ATOM 2684 O O . GLY A 1 384 ? 10.170 -27.330 -21.902 1.00 84.62 384 GLY A O 1
ATOM 2685 N N . GLY A 1 385 ? 10.759 -26.015 -23.631 1.00 88.62 385 GLY A N 1
ATOM 2686 C CA . GLY A 1 385 ? 12.192 -26.061 -23.405 1.00 88.62 385 GLY A CA 1
ATOM 2687 C C . GLY A 1 385 ? 12.660 -24.850 -22.599 1.00 88.62 385 GLY A C 1
ATOM 2688 O O . GLY A 1 385 ? 12.236 -23.712 -22.803 1.00 88.62 385 GLY A O 1
ATOM 2689 N N . GLN A 1 386 ? 13.544 -25.106 -21.638 1.00 93.62 386 GLN A N 1
ATOM 2690 C CA . GLN A 1 386 ? 14.137 -24.070 -20.799 1.00 93.62 386 GLN A CA 1
ATOM 2691 C C . GLN A 1 386 ? 15.617 -24.360 -20.554 1.00 93.62 386 GLN A C 1
ATOM 2693 O O . GLN A 1 386 ? 16.004 -25.514 -20.360 1.00 93.62 386 GLN A O 1
ATOM 2698 N N . CYS A 1 387 ? 16.423 -23.303 -20.464 1.00 95.00 387 CYS A N 1
ATOM 2699 C CA . CYS A 1 387 ? 17.762 -23.356 -19.876 1.00 95.00 387 CYS A CA 1
ATOM 2700 C C . CYS A 1 387 ? 17.903 -22.303 -18.772 1.00 95.00 387 CYS A C 1
ATOM 270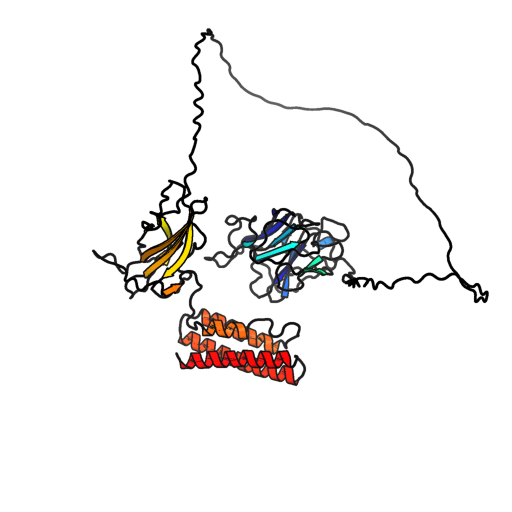2 O O . CYS A 1 387 ? 17.048 -21.436 -18.583 1.00 95.00 387 CYS A O 1
ATOM 2704 N N . SER A 1 388 ? 18.943 -22.404 -17.950 1.00 94.56 388 SER A N 1
ATOM 2705 C CA . SER A 1 388 ? 19.229 -21.419 -16.903 1.00 94.56 388 SER A CA 1
ATOM 2706 C C . SER A 1 388 ? 20.728 -21.259 -16.736 1.00 94.56 388 SER A C 1
ATOM 2708 O O . SER A 1 388 ? 21.476 -22.225 -16.861 1.00 94.56 388 SER A O 1
ATOM 2710 N N . GLY A 1 389 ? 21.155 -20.038 -16.437 1.00 93.88 389 GLY A N 1
ATOM 2711 C CA . GLY A 1 389 ? 22.563 -19.685 -16.341 1.00 93.88 389 GLY A CA 1
ATOM 2712 C C . GLY A 1 389 ? 22.789 -18.466 -15.458 1.00 93.88 389 GLY A C 1
ATOM 2713 O O . GLY A 1 389 ? 21.872 -17.946 -14.815 1.00 93.88 389 GLY A O 1
ATOM 2714 N N . ALA A 1 390 ? 24.034 -18.003 -15.424 1.00 94.38 390 ALA A N 1
ATOM 2715 C CA . ALA A 1 390 ? 24.395 -16.757 -14.771 1.00 94.38 390 ALA A CA 1
ATOM 2716 C C . ALA A 1 390 ? 25.473 -16.025 -15.571 1.00 94.38 390 ALA A C 1
ATOM 2718 O O . ALA A 1 390 ? 26.390 -16.652 -16.094 1.00 94.38 390 ALA A O 1
ATOM 2719 N N . VAL A 1 391 ? 25.368 -14.699 -15.633 1.00 95.88 391 VAL A N 1
ATOM 2720 C CA . VAL A 1 391 ? 26.346 -13.817 -16.283 1.00 95.88 391 VAL A CA 1
ATOM 2721 C C . VAL A 1 391 ? 26.963 -12.867 -15.263 1.00 95.88 391 VAL A C 1
ATOM 2723 O O . VAL A 1 391 ? 26.313 -12.493 -14.284 1.00 95.88 391 VAL A O 1
ATOM 2726 N N . THR A 1 392 ? 28.219 -12.478 -15.477 1.00 95.94 392 THR A N 1
ATOM 2727 C CA . THR A 1 392 ? 28.945 -11.555 -14.596 1.00 95.94 392 THR A CA 1
ATOM 2728 C C . THR A 1 392 ? 28.989 -10.136 -15.162 1.00 95.94 392 THR A C 1
ATOM 2730 O O . THR A 1 392 ? 29.060 -9.939 -16.375 1.00 95.94 392 THR A O 1
ATOM 2733 N N . VAL A 1 393 ? 28.947 -9.137 -14.275 1.00 96.19 393 VAL A N 1
ATOM 2734 C CA . VAL A 1 393 ? 29.071 -7.709 -14.611 1.00 96.19 393 VAL A CA 1
ATOM 2735 C C . VAL A 1 393 ? 30.071 -7.049 -13.674 1.00 96.19 393 VAL A C 1
ATOM 2737 O O . VAL A 1 393 ? 29.921 -7.145 -12.459 1.00 96.19 393 VAL A O 1
ATOM 2740 N N . CYS A 1 394 ? 31.065 -6.357 -14.226 1.00 94.19 394 CYS A N 1
ATOM 2741 C CA . CYS A 1 394 ? 32.146 -5.720 -13.470 1.00 94.19 394 CYS A CA 1
ATOM 2742 C C . CYS A 1 394 ? 31.921 -4.206 -13.292 1.00 94.19 394 CYS A C 1
ATOM 2744 O O . CYS A 1 394 ? 31.619 -3.493 -14.248 1.00 94.19 394 CYS A O 1
ATOM 2746 N N . VAL A 1 395 ? 32.121 -3.697 -12.073 1.00 94.12 395 VAL A N 1
ATOM 2747 C CA . VAL A 1 395 ? 32.289 -2.270 -11.749 1.00 94.12 395 VAL A CA 1
ATOM 2748 C C . VAL A 1 395 ? 33.758 -2.056 -11.346 1.00 94.12 395 VAL A C 1
ATOM 2750 O O . VAL A 1 395 ? 34.096 -2.188 -10.163 1.00 94.12 395 VAL A O 1
ATOM 2753 N N . PRO A 1 396 ? 34.671 -1.775 -12.295 1.00 91.94 396 PRO A N 1
ATOM 2754 C CA . PRO A 1 396 ? 36.108 -1.869 -12.043 1.00 91.94 396 PRO A CA 1
ATOM 2755 C C . PRO A 1 396 ? 36.630 -0.779 -11.101 1.00 91.94 396 PRO A C 1
ATOM 2757 O O . PRO A 1 396 ? 36.054 0.310 -10.983 1.00 91.94 396 PRO A O 1
ATOM 2760 N N . HIS A 1 397 ? 37.755 -1.049 -10.424 1.00 84.44 397 HIS A N 1
ATOM 2761 C CA . HIS A 1 397 ? 38.408 -0.040 -9.579 1.00 84.44 397 HIS A CA 1
ATOM 2762 C C . HIS A 1 397 ? 38.962 1.130 -10.400 1.00 84.44 397 HIS A C 1
ATOM 2764 O O . HIS A 1 397 ? 38.679 2.293 -10.102 1.00 84.44 397 HIS A O 1
ATOM 2770 N N . ASP A 1 398 ? 39.680 0.834 -11.477 1.00 84.56 398 ASP A N 1
ATOM 2771 C CA . ASP A 1 398 ? 40.191 1.826 -12.416 1.00 84.56 398 ASP A CA 1
ATOM 2772 C C . ASP A 1 398 ? 40.117 1.329 -13.865 1.00 84.56 398 ASP A C 1
ATOM 2774 O O . ASP A 1 398 ? 39.809 0.169 -14.114 1.00 84.56 398 ASP A O 1
ATOM 2778 N N . GLN A 1 399 ? 40.384 2.228 -14.817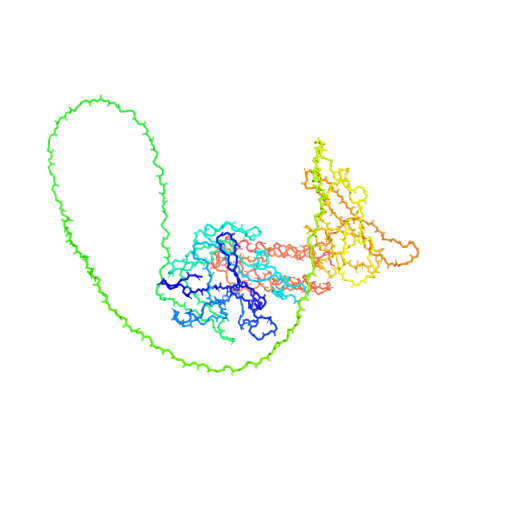 1.00 87.38 399 GLN A N 1
ATOM 2779 C CA . GLN A 1 399 ? 40.400 1.931 -16.253 1.00 87.38 399 GLN A CA 1
ATOM 2780 C C . GLN A 1 399 ? 41.825 1.857 -16.828 1.00 87.38 399 GLN A C 1
ATOM 2782 O O . GLN A 1 399 ? 42.074 2.266 -17.966 1.00 87.38 399 GLN A O 1
ATOM 2787 N N . ARG A 1 400 ? 42.811 1.373 -16.060 1.00 87.88 400 ARG A N 1
ATOM 2788 C CA . ARG A 1 400 ? 44.158 1.134 -16.611 1.00 87.88 400 ARG A CA 1
ATOM 2789 C C . ARG A 1 400 ? 44.107 0.059 -17.707 1.00 87.88 400 ARG A C 1
ATOM 2791 O O . ARG A 1 400 ? 43.221 -0.795 -17.697 1.00 87.88 400 ARG A O 1
ATOM 2798 N N . PRO A 1 401 ? 45.070 0.023 -18.644 1.00 80.88 401 PRO A N 1
ATOM 2799 C CA . PRO A 1 401 ? 45.185 -1.100 -19.569 1.00 80.88 401 PRO A CA 1
ATOM 2800 C C . PRO A 1 401 ? 45.295 -2.429 -18.801 1.00 80.88 401 PRO A C 1
ATOM 2802 O O . PRO A 1 401 ? 46.205 -2.584 -17.988 1.00 80.88 401 PRO A O 1
ATOM 2805 N N . ARG A 1 402 ? 44.398 -3.383 -19.095 1.00 80.69 402 ARG A N 1
ATOM 2806 C CA . ARG A 1 402 ? 44.253 -4.685 -18.402 1.00 80.69 402 ARG A CA 1
ATOM 2807 C C . ARG A 1 402 ? 43.761 -4.614 -16.944 1.00 80.69 402 ARG A C 1
ATOM 2809 O O . ARG A 1 402 ? 44.135 -5.466 -16.141 1.00 80.69 402 ARG A O 1
ATOM 2816 N N . HIS A 1 403 ? 42.935 -3.629 -16.600 1.00 82.19 403 HIS A N 1
ATOM 2817 C CA . HIS A 1 403 ? 42.125 -3.704 -15.383 1.00 82.19 403 HIS A CA 1
ATOM 2818 C C . HIS A 1 403 ? 41.164 -4.909 -15.435 1.00 82.19 403 HIS A C 1
ATOM 2820 O O . HIS A 1 403 ? 40.789 -5.371 -16.513 1.00 82.19 403 HIS A O 1
ATOM 2826 N N . ALA A 1 404 ? 40.788 -5.419 -14.265 1.00 85.00 404 ALA A N 1
ATOM 2827 C CA . ALA A 1 404 ? 39.796 -6.474 -14.080 1.00 85.00 404 ALA A CA 1
ATOM 2828 C C . ALA A 1 404 ? 39.201 -6.339 -12.672 1.00 85.00 404 ALA A C 1
ATOM 2830 O O . ALA A 1 404 ? 39.919 -5.933 -11.756 1.00 85.00 404 ALA A O 1
ATOM 2831 N N . CYS A 1 405 ? 37.927 -6.690 -12.493 1.00 89.62 405 CYS A N 1
ATOM 2832 C CA . CYS A 1 405 ? 37.371 -6.912 -11.158 1.00 89.62 405 CYS A CA 1
ATOM 2833 C C . CYS A 1 405 ? 37.884 -8.246 -10.593 1.00 89.62 405 CYS A C 1
ATOM 2835 O O . CYS A 1 405 ? 38.043 -9.217 -11.340 1.00 89.62 405 CYS A O 1
ATOM 2837 N N . GLY A 1 406 ? 38.124 -8.305 -9.284 1.00 86.31 406 GLY A N 1
ATOM 2838 C CA . GLY A 1 406 ? 38.462 -9.549 -8.597 1.00 86.31 406 GLY A CA 1
ATOM 2839 C C . GLY A 1 406 ? 37.202 -10.294 -8.171 1.00 86.31 406 GLY A C 1
ATOM 2840 O O . GLY A 1 406 ? 36.692 -10.040 -7.089 1.00 86.31 406 GLY A O 1
ATOM 2841 N N . ASP A 1 407 ? 36.714 -11.221 -8.999 1.00 87.00 407 ASP A N 1
ATOM 2842 C CA . ASP A 1 407 ? 35.525 -12.022 -8.674 1.00 87.00 407 ASP A CA 1
ATOM 2843 C C . ASP A 1 407 ? 35.781 -12.931 -7.456 1.00 87.00 407 ASP A C 1
ATOM 2845 O O . ASP A 1 407 ? 36.542 -13.902 -7.525 1.00 87.00 407 ASP A O 1
ATOM 2849 N N . GLN A 1 408 ? 35.141 -12.604 -6.331 1.00 83.12 408 GLN A N 1
ATOM 2850 C CA . GLN A 1 408 ? 35.180 -13.384 -5.085 1.00 83.12 408 GLN A CA 1
ATOM 2851 C C . GLN A 1 408 ? 33.926 -14.269 -4.914 1.00 83.12 408 GLN A C 1
ATOM 2853 O O . GLN A 1 408 ? 33.768 -14.942 -3.890 1.00 83.12 408 GLN A O 1
ATOM 2858 N N . GLY A 1 409 ? 33.047 -14.303 -5.920 1.00 80.06 409 GLY A N 1
ATOM 2859 C CA . GLY A 1 409 ? 31.816 -15.082 -5.960 1.00 80.06 409 GLY A CA 1
ATOM 2860 C C . GLY A 1 409 ? 30.572 -14.358 -5.416 1.00 80.06 409 GLY A C 1
ATOM 2861 O O . GLY A 1 409 ? 30.642 -13.250 -4.891 1.00 80.06 409 GLY A O 1
ATOM 2862 N N . PRO A 1 410 ? 29.387 -14.990 -5.510 1.00 86.56 410 PRO A N 1
ATOM 2863 C CA . PRO A 1 410 ? 28.087 -14.376 -5.211 1.00 86.56 410 PRO A CA 1
ATOM 2864 C C . PRO A 1 410 ? 27.772 -14.341 -3.697 1.00 86.56 410 PRO A C 1
ATOM 2866 O O . PRO A 1 410 ? 26.829 -14.984 -3.214 1.00 86.56 410 PRO A O 1
ATOM 2869 N N . LEU A 1 411 ? 28.584 -13.610 -2.929 1.00 74.31 411 LEU A N 1
ATOM 2870 C CA . LEU A 1 411 ? 28.592 -13.606 -1.459 1.00 74.31 411 LEU A CA 1
ATOM 2871 C C . LEU A 1 411 ? 27.381 -12.902 -0.821 1.00 74.31 411 LEU A C 1
ATOM 2873 O O . LEU A 1 411 ? 26.859 -13.378 0.191 1.00 74.31 411 LEU A O 1
ATOM 2877 N N . PHE A 1 412 ? 26.903 -11.809 -1.415 1.00 79.19 412 PHE A N 1
ATOM 2878 C CA . PHE A 1 412 ? 25.825 -10.966 -0.891 1.00 79.19 412 PHE A CA 1
ATOM 2879 C C . PHE A 1 412 ? 24.641 -10.887 -1.859 1.00 79.19 412 PHE A C 1
ATOM 2881 O O . PHE A 1 412 ? 24.813 -10.924 -3.073 1.00 79.19 412 PHE A O 1
ATOM 2888 N N . ASP A 1 413 ? 23.429 -10.760 -1.320 1.00 81.62 413 ASP A N 1
ATOM 2889 C CA . ASP A 1 413 ? 22.211 -10.506 -2.097 1.00 81.62 413 ASP A CA 1
ATOM 2890 C C . ASP A 1 413 ? 22.102 -9.010 -2.423 1.00 81.62 413 ASP A C 1
ATOM 2892 O O . ASP A 1 413 ? 22.031 -8.177 -1.517 1.00 81.62 413 ASP A O 1
ATOM 2896 N N . SER A 1 414 ? 22.090 -8.669 -3.712 1.00 84.81 414 SER A N 1
ATOM 2897 C CA . SER A 1 414 ? 22.024 -7.278 -4.175 1.00 84.81 414 SER A CA 1
ATOM 2898 C C . SER A 1 414 ? 20.605 -6.698 -4.117 1.00 84.81 414 SER A C 1
ATOM 2900 O O . SER A 1 414 ? 20.440 -5.484 -4.220 1.00 84.81 414 SER A O 1
ATOM 2902 N N . THR A 1 415 ? 19.572 -7.528 -3.956 1.00 81.69 415 THR A N 1
ATOM 2903 C CA . THR A 1 415 ? 18.156 -7.119 -4.010 1.00 81.69 415 THR A CA 1
ATOM 2904 C C . THR A 1 415 ? 17.557 -6.787 -2.639 1.00 81.69 415 THR A C 1
ATOM 2906 O O . THR A 1 415 ? 16.466 -6.218 -2.551 1.00 81.69 415 THR A O 1
ATOM 2909 N N . GLY A 1 416 ? 18.273 -7.110 -1.557 1.00 65.56 416 GLY A N 1
ATOM 2910 C CA . GLY A 1 416 ? 17.823 -6.896 -0.183 1.00 65.56 416 GLY A CA 1
ATOM 2911 C C . GLY A 1 416 ? 17.894 -5.437 0.311 1.00 65.56 416 GLY A C 1
ATOM 2912 O O . GLY A 1 416 ? 18.607 -4.598 -0.248 1.00 65.56 416 GLY A O 1
ATOM 2913 N N . PRO A 1 417 ? 17.184 -5.112 1.410 1.00 58.06 417 PRO A N 1
ATOM 2914 C CA . PRO A 1 417 ? 17.328 -3.833 2.100 1.00 58.06 417 PRO A CA 1
ATOM 2915 C C . PRO A 1 417 ? 18.698 -3.715 2.792 1.00 58.06 417 PRO A C 1
ATOM 2917 O O . PRO A 1 417 ? 19.309 -4.709 3.179 1.00 58.06 417 PRO A O 1
ATOM 2920 N N . CYS A 1 418 ? 19.155 -2.479 3.003 1.00 59.41 418 CYS A N 1
ATOM 2921 C CA . CYS A 1 418 ? 20.474 -2.149 3.553 1.00 59.41 418 CYS A CA 1
ATOM 2922 C C . CYS A 1 418 ? 20.750 -2.900 4.864 1.00 59.41 418 CYS A C 1
ATOM 2924 O O . CYS A 1 418 ? 20.014 -2.741 5.846 1.00 59.41 418 CYS A O 1
ATOM 2926 N N . SER A 1 419 ? 21.871 -3.621 4.938 1.00 54.38 419 SER A N 1
ATOM 2927 C CA . SER A 1 419 ? 22.328 -4.221 6.191 1.00 54.38 419 SER A CA 1
ATOM 2928 C C . SER A 1 419 ? 22.701 -3.125 7.195 1.00 54.38 419 SER A C 1
ATOM 2930 O O . SER A 1 419 ? 23.703 -2.424 7.042 1.00 54.38 419 SER A O 1
ATOM 2932 N N . SER A 1 420 ? 21.886 -2.957 8.235 1.00 55.56 420 SER A N 1
ATOM 2933 C CA . SER A 1 420 ? 22.151 -1.972 9.288 1.00 55.56 420 SER A CA 1
ATOM 2934 C C . SER A 1 420 ? 23.425 -2.284 10.088 1.00 55.56 420 SER A C 1
ATOM 2936 O O . SER A 1 420 ? 23.824 -3.438 10.219 1.00 55.56 420 SER A O 1
ATOM 2938 N N . VAL A 1 421 ? 24.022 -1.276 10.735 1.00 56.69 421 VAL A N 1
ATOM 2939 C CA . VAL A 1 421 ? 25.217 -1.455 11.595 1.00 56.69 421 VAL A CA 1
ATOM 2940 C C . VAL A 1 421 ? 24.932 -2.322 12.841 1.00 56.69 421 VAL A C 1
ATOM 2942 O O . VAL A 1 421 ? 25.851 -2.896 13.427 1.00 56.69 421 VAL A O 1
ATOM 2945 N N . CYS A 1 422 ? 23.666 -2.468 13.249 1.00 55.00 422 CYS A N 1
ATOM 2946 C CA . CYS A 1 422 ? 23.252 -3.455 14.256 1.00 55.00 422 CYS A CA 1
ATOM 2947 C C . CYS A 1 422 ? 22.988 -4.863 13.684 1.00 55.00 422 CYS A C 1
ATOM 2949 O O . CYS A 1 422 ? 22.877 -5.804 14.471 1.00 55.00 422 CYS A O 1
ATOM 2951 N N . GLY A 1 423 ? 22.931 -5.024 12.358 1.00 66.31 423 GLY A N 1
ATOM 2952 C CA . GLY A 1 423 ? 22.778 -6.301 11.656 1.00 66.31 423 GLY A CA 1
ATOM 2953 C C . GLY A 1 423 ? 21.609 -7.141 12.170 1.00 66.31 423 GLY A C 1
ATOM 2954 O O . GLY A 1 423 ? 20.549 -6.609 12.519 1.00 66.31 423 GLY A O 1
ATOM 2955 N N . ASP A 1 424 ? 21.860 -8.443 12.304 1.00 63.44 424 ASP A N 1
ATOM 2956 C CA . ASP A 1 424 ? 20.913 -9.457 12.790 1.00 63.44 424 ASP A CA 1
ATOM 2957 C C . ASP A 1 424 ? 20.299 -9.141 14.158 1.00 63.44 424 ASP A C 1
ATOM 2959 O O . ASP A 1 424 ? 19.269 -9.685 14.537 1.00 63.44 424 ASP A O 1
ATOM 2963 N N . VAL A 1 425 ? 20.918 -8.260 14.945 1.00 69.69 425 VAL A N 1
ATOM 2964 C CA . VAL A 1 425 ? 20.425 -7.921 16.284 1.00 69.69 425 VAL A CA 1
ATOM 2965 C C . VAL A 1 425 ? 19.314 -6.881 16.220 1.00 69.69 425 VAL A C 1
ATOM 2967 O O . VAL A 1 425 ? 18.456 -6.862 17.099 1.00 69.69 425 VAL A O 1
ATOM 2970 N N . CYS A 1 426 ? 19.255 -6.065 15.163 1.00 70.25 426 CYS A N 1
ATOM 2971 C CA . CYS A 1 426 ? 18.076 -5.240 14.934 1.00 70.25 426 CYS A CA 1
ATOM 2972 C C . CYS A 1 426 ? 16.884 -6.072 14.440 1.00 70.25 426 CYS A C 1
ATOM 2974 O O . CYS A 1 426 ? 15.783 -5.908 14.965 1.00 70.25 426 CYS A O 1
ATOM 2976 N N . THR A 1 427 ? 17.107 -7.022 13.529 1.00 67.94 427 THR A N 1
ATOM 2977 C CA . THR A 1 427 ? 16.050 -7.916 13.026 1.00 67.94 427 THR A CA 1
ATOM 2978 C C . THR A 1 427 ? 15.602 -8.951 14.065 1.00 67.94 427 THR A C 1
ATOM 2980 O O . THR A 1 427 ? 14.420 -9.263 14.126 1.00 67.94 427 THR A O 1
ATOM 2983 N N . ALA A 1 428 ? 16.480 -9.432 14.954 1.00 68.62 428 ALA A N 1
ATOM 2984 C CA . ALA A 1 428 ? 16.109 -10.369 16.023 1.00 68.62 428 ALA A CA 1
ATOM 2985 C C . ALA A 1 428 ? 15.311 -9.724 17.176 1.00 68.62 428 ALA A C 1
ATOM 2987 O O . ALA A 1 428 ? 14.500 -10.397 17.816 1.00 68.62 428 ALA A O 1
ATOM 2988 N N . ILE A 1 429 ? 15.511 -8.426 17.440 1.00 75.44 429 ILE A N 1
ATOM 2989 C CA . ILE A 1 429 ? 14.809 -7.696 18.512 1.00 75.44 429 ILE A CA 1
ATOM 2990 C C . ILE A 1 429 ? 13.448 -7.159 18.046 1.00 75.44 429 ILE A C 1
ATOM 2992 O O . ILE A 1 429 ? 12.536 -7.005 18.864 1.00 75.44 429 ILE A O 1
ATOM 2996 N N . GLU A 1 430 ? 13.274 -6.892 16.751 1.00 74.62 430 GLU A N 1
ATOM 2997 C CA . GLU A 1 430 ? 12.016 -6.378 16.202 1.00 74.62 430 GLU A CA 1
ATOM 2998 C C . GLU A 1 430 ? 10.794 -7.281 16.510 1.00 74.62 430 GLU A C 1
ATOM 3000 O O . GLU A 1 430 ? 9.818 -6.752 17.051 1.00 74.62 430 GLU A O 1
ATOM 3005 N N . PRO A 1 431 ? 10.833 -8.622 16.345 1.00 72.75 431 PRO A N 1
ATOM 3006 C CA . PRO A 1 431 ? 9.746 -9.524 16.746 1.00 72.75 431 PRO A CA 1
ATOM 3007 C C . PRO A 1 431 ? 9.404 -9.477 18.239 1.00 72.75 431 PRO A C 1
ATOM 3009 O O . PRO A 1 431 ? 8.234 -9.561 18.620 1.00 72.75 431 PRO A O 1
ATOM 3012 N N . ALA A 1 432 ? 10.395 -9.297 19.116 1.00 71.81 432 ALA A N 1
ATOM 3013 C CA . ALA A 1 432 ? 10.154 -9.159 20.553 1.00 71.81 432 ALA A CA 1
ATOM 3014 C C . ALA A 1 432 ? 9.423 -7.851 20.900 1.00 71.81 432 ALA A C 1
ATOM 3016 O O . ALA A 1 432 ? 8.725 -7.779 21.911 1.00 71.81 432 ALA A O 1
ATOM 3017 N N . LEU A 1 433 ? 9.550 -6.837 20.042 1.00 72.00 433 LEU A N 1
ATOM 3018 C CA . LEU A 1 433 ? 8.835 -5.573 20.142 1.00 72.00 433 LEU A CA 1
ATOM 3019 C C . LEU A 1 433 ? 7.547 -5.523 19.308 1.00 72.00 433 LEU A C 1
ATOM 3021 O O . LEU A 1 433 ? 6.754 -4.620 19.555 1.00 72.00 433 LEU A O 1
ATOM 3025 N N . ALA A 1 434 ? 7.301 -6.429 18.360 1.00 69.69 434 ALA A N 1
ATOM 3026 C CA . ALA A 1 434 ? 6.145 -6.376 17.456 1.00 69.69 434 ALA A CA 1
ATOM 3027 C C . ALA A 1 434 ? 4.789 -6.256 18.188 1.00 69.69 434 ALA A C 1
ATOM 3029 O O . ALA A 1 434 ? 4.588 -6.837 19.260 1.00 69.69 434 ALA A O 1
ATOM 3030 N N . ALA A 1 435 ? 3.875 -5.469 17.610 1.00 66.31 435 ALA A N 1
ATOM 3031 C CA . ALA A 1 435 ? 2.502 -5.283 18.085 1.00 66.31 435 ALA A CA 1
ATOM 3032 C C . ALA A 1 435 ? 1.539 -6.293 17.415 1.00 66.31 435 ALA A C 1
ATOM 3034 O O . ALA A 1 435 ? 1.836 -6.729 16.303 1.00 66.31 435 ALA A O 1
ATOM 3035 N N . PRO A 1 436 ? 0.386 -6.626 18.032 1.00 65.94 436 PRO A N 1
ATOM 3036 C CA . PRO A 1 436 ? -0.032 -6.249 19.385 1.00 65.94 436 PRO A CA 1
ATOM 3037 C C . PRO A 1 436 ? 0.848 -6.903 20.462 1.00 65.94 436 PRO A C 1
ATOM 3039 O O . PRO A 1 436 ? 1.454 -7.953 20.250 1.00 65.94 436 PRO A O 1
ATOM 3042 N N . LEU A 1 437 ? 0.955 -6.257 21.628 1.00 73.38 437 LEU A N 1
ATOM 3043 C CA . LEU A 1 437 ? 1.740 -6.801 22.742 1.00 73.38 437 LEU A CA 1
ATOM 3044 C C . LEU A 1 437 ? 1.090 -8.079 23.295 1.00 73.38 437 LEU A C 1
ATOM 3046 O O . LEU A 1 437 ? 1.781 -9.088 23.438 1.00 73.38 437 LEU A O 1
ATOM 3050 N N . CYS A 1 438 ? -0.230 -8.045 23.493 1.00 82.56 438 CYS A N 1
ATOM 3051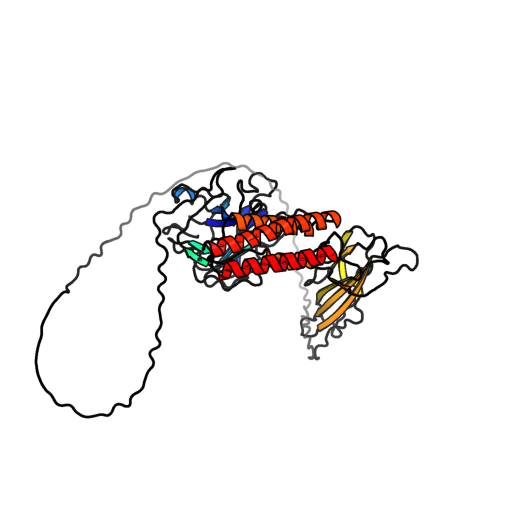 C CA . CYS A 1 438 ? -1.070 -9.206 23.772 1.00 82.56 438 CYS A CA 1
ATOM 3052 C C . CYS A 1 438 ? -2.340 -9.126 22.907 1.00 82.56 438 CYS A C 1
ATOM 3054 O O . CYS A 1 438 ? -3.092 -8.160 23.040 1.00 82.56 438 CYS A O 1
ATOM 3056 N N . PRO A 1 439 ? -2.575 -10.075 21.982 1.00 76.31 439 PRO A N 1
ATOM 3057 C CA . PRO A 1 439 ? -3.801 -10.108 21.188 1.00 76.31 439 PRO A CA 1
ATOM 3058 C C . PRO A 1 439 ? -5.038 -10.277 22.082 1.00 76.31 439 PRO A C 1
ATOM 3060 O O . PRO A 1 439 ? -5.064 -11.170 22.922 1.00 76.31 439 PRO A O 1
ATOM 3063 N N . GLY A 1 440 ? -6.064 -9.445 21.884 1.00 74.81 440 GLY A N 1
ATOM 3064 C CA . GLY A 1 440 ? -7.352 -9.566 22.583 1.00 74.81 440 GLY A CA 1
ATOM 3065 C C . GLY A 1 440 ? -7.397 -9.040 24.026 1.00 74.81 440 GLY A C 1
ATOM 3066 O O . GLY A 1 440 ? -8.436 -9.169 24.666 1.00 74.81 440 GLY A O 1
ATOM 3067 N N . GLU A 1 441 ? -6.325 -8.427 24.539 1.00 82.62 441 GLU A N 1
ATOM 3068 C CA . GLU A 1 441 ? -6.268 -7.882 25.904 1.00 82.62 441 GLU A CA 1
ATOM 3069 C C . GLU A 1 441 ? -5.884 -6.395 25.916 1.00 82.62 441 GLU A C 1
ATOM 3071 O O . GLU A 1 441 ? -5.018 -5.957 25.157 1.00 82.62 441 GLU A O 1
ATOM 3076 N N . GLN A 1 442 ? -6.492 -5.611 26.815 1.00 81.69 442 GLN A N 1
ATOM 3077 C CA . GLN A 1 442 ? -6.179 -4.189 26.966 1.00 81.69 442 GLN A CA 1
ATOM 3078 C C . GLN A 1 442 ? -4.927 -3.997 27.835 1.00 81.69 442 GLN A C 1
ATOM 3080 O O . GLN A 1 442 ? -4.981 -3.990 29.065 1.00 81.69 442 GLN A O 1
ATOM 3085 N N . VAL A 1 443 ? -3.779 -3.826 27.184 1.00 84.81 443 VAL A N 1
ATOM 3086 C CA . VAL A 1 443 ? -2.490 -3.625 27.856 1.00 84.81 443 VAL A CA 1
ATOM 3087 C C . VAL A 1 443 ? -2.417 -2.207 28.460 1.00 84.81 443 VAL A C 1
ATOM 3089 O O . VAL A 1 443 ? -2.893 -1.252 27.848 1.00 84.81 443 VAL A O 1
ATOM 3092 N N . PRO A 1 444 ? -1.812 -1.997 29.649 1.00 86.50 444 PRO A N 1
ATOM 3093 C CA . PRO A 1 444 ? -1.680 -0.656 30.217 1.00 86.50 444 PRO A CA 1
ATOM 3094 C C . PRO A 1 444 ? -0.895 0.298 29.302 1.00 86.50 444 PRO A C 1
ATOM 3096 O O . PRO A 1 444 ? 0.253 0.020 28.958 1.00 86.50 444 PRO A O 1
ATOM 3099 N N . ALA A 1 445 ? -1.444 1.481 29.006 1.00 80.62 445 ALA A N 1
ATOM 3100 C CA . ALA A 1 445 ? -0.827 2.473 28.110 1.00 80.62 445 ALA A CA 1
ATOM 3101 C C . ALA A 1 445 ? 0.621 2.865 28.493 1.00 80.62 445 ALA A C 1
ATOM 3103 O O . ALA A 1 445 ? 1.450 3.189 27.641 1.00 80.62 445 ALA A O 1
ATOM 3104 N N . ALA A 1 446 ? 0.970 2.796 29.784 1.00 80.12 446 ALA A N 1
ATOM 3105 C CA . ALA A 1 446 ? 2.335 3.021 30.263 1.00 80.12 446 ALA A CA 1
ATOM 3106 C C . ALA A 1 446 ? 3.343 1.961 29.769 1.00 80.12 446 ALA A C 1
ATOM 3108 O O . ALA A 1 446 ? 4.524 2.276 29.627 1.00 80.12 446 ALA A O 1
ATOM 3109 N N . LEU A 1 447 ? 2.896 0.729 29.516 1.00 84.31 447 LEU A N 1
ATOM 3110 C CA . LEU A 1 447 ? 3.689 -0.368 28.961 1.00 84.31 447 LEU A CA 1
ATOM 3111 C C . LEU A 1 447 ? 3.812 -0.231 27.436 1.00 84.31 447 LEU A C 1
ATOM 3113 O O . LEU A 1 447 ? 4.927 -0.284 26.911 1.00 84.31 447 LEU A O 1
ATOM 3117 N N . GLU A 1 448 ? 2.707 0.055 26.745 1.00 82.56 448 GLU A N 1
ATOM 3118 C CA . GLU A 1 448 ? 2.683 0.302 25.294 1.00 82.56 448 GLU A CA 1
ATOM 3119 C C . GLU A 1 448 ? 3.623 1.449 24.900 1.00 82.56 448 GLU A C 1
ATOM 3121 O O . GLU A 1 448 ? 4.579 1.237 24.153 1.00 82.56 448 GLU A O 1
ATOM 3126 N N . LEU A 1 449 ? 3.483 2.617 25.540 1.00 81.56 449 LEU A N 1
ATOM 3127 C CA . LEU A 1 449 ? 4.347 3.785 25.332 1.00 81.56 449 LEU A CA 1
ATOM 3128 C C . LEU A 1 449 ? 5.845 3.477 25.528 1.00 81.56 449 LEU A C 1
ATOM 3130 O O . LEU A 1 449 ? 6.713 4.127 24.936 1.00 81.56 449 LEU A O 1
ATOM 3134 N N . ARG A 1 450 ? 6.188 2.520 26.400 1.00 83.88 450 ARG A N 1
ATOM 3135 C CA . ARG A 1 450 ? 7.583 2.124 26.654 1.00 83.88 450 ARG A CA 1
ATOM 3136 C C . ARG A 1 450 ? 8.087 1.145 25.600 1.00 83.88 450 ARG A C 1
ATOM 3138 O O . ARG A 1 450 ? 9.235 1.299 25.179 1.00 83.88 450 ARG A O 1
ATOM 3145 N N . ALA A 1 451 ? 7.244 0.226 25.130 1.00 81.06 451 ALA A N 1
ATOM 3146 C CA . ALA A 1 451 ? 7.532 -0.608 23.966 1.00 81.06 451 ALA A CA 1
ATOM 3147 C C . ALA A 1 451 ? 7.701 0.241 22.691 1.00 81.06 451 ALA A C 1
ATOM 3149 O O . ALA A 1 451 ? 8.688 0.063 21.983 1.00 81.06 451 ALA A O 1
ATOM 3150 N N . ASP A 1 452 ? 6.849 1.241 22.447 1.00 81.75 452 ASP A N 1
ATOM 3151 C CA . ASP A 1 452 ? 6.976 2.148 21.295 1.00 81.75 452 ASP A CA 1
ATOM 3152 C C . ASP A 1 452 ? 8.249 2.987 21.319 1.00 81.75 452 ASP A C 1
ATOM 3154 O O . ASP A 1 452 ? 8.945 3.113 20.308 1.00 81.75 452 ASP A O 1
ATOM 3158 N N . ARG A 1 453 ? 8.635 3.504 22.489 1.00 84.88 453 ARG A N 1
ATOM 3159 C CA . ARG A 1 453 ? 9.930 4.185 22.635 1.00 84.88 453 ARG A CA 1
ATOM 3160 C C . ARG A 1 453 ? 11.104 3.243 22.356 1.00 84.88 453 ARG A C 1
ATOM 3162 O O . ARG A 1 453 ? 12.093 3.690 21.779 1.00 84.88 453 ARG A O 1
ATOM 3169 N N . ALA A 1 454 ? 11.001 1.957 22.701 1.00 83.06 454 ALA A N 1
ATOM 3170 C CA . ALA A 1 454 ? 11.999 0.958 22.322 1.00 83.06 454 ALA A CA 1
ATOM 3171 C C . ALA A 1 454 ? 12.000 0.685 20.802 1.00 83.06 454 ALA A C 1
ATOM 3173 O O . ALA A 1 454 ? 13.070 0.764 20.200 1.00 83.06 454 ALA A O 1
ATOM 3174 N N . ARG A 1 455 ? 10.833 0.485 20.162 1.00 82.38 455 ARG A N 1
ATOM 3175 C CA . ARG A 1 455 ? 10.677 0.329 18.694 1.00 82.38 455 ARG A CA 1
ATOM 3176 C C . ARG A 1 455 ? 11.311 1.493 17.932 1.00 82.38 455 ARG A C 1
ATOM 3178 O O . ARG A 1 455 ? 12.114 1.294 17.024 1.00 82.38 455 ARG A O 1
ATOM 3185 N N . HIS A 1 456 ? 10.993 2.723 18.329 1.00 80.19 456 HIS A N 1
ATOM 3186 C CA . HIS A 1 456 ? 11.516 3.933 17.697 1.00 80.19 456 HIS A CA 1
ATOM 3187 C C . HIS A 1 456 ? 13.042 4.062 17.855 1.00 80.19 456 HIS A C 1
ATOM 3189 O O . HIS A 1 456 ? 13.735 4.455 16.915 1.00 80.19 456 HIS A O 1
ATOM 3195 N N . LEU A 1 457 ? 13.591 3.708 19.023 1.00 83.88 457 LEU A N 1
ATOM 3196 C CA . LEU A 1 457 ? 15.041 3.687 19.238 1.00 83.88 457 LEU A CA 1
ATOM 3197 C C . LEU A 1 457 ? 15.736 2.584 18.428 1.00 83.88 457 LEU A C 1
ATOM 3199 O O . LEU A 1 457 ? 16.832 2.836 17.931 1.00 83.88 457 LEU A O 1
ATOM 3203 N N . LEU A 1 458 ? 15.098 1.422 18.245 1.00 81.44 458 LEU A N 1
ATOM 3204 C CA . LEU A 1 458 ? 15.596 0.333 17.400 1.00 81.44 458 LEU A CA 1
ATOM 3205 C C . LEU A 1 458 ? 15.659 0.752 15.925 1.00 81.44 458 LEU A C 1
ATOM 3207 O O . LEU A 1 458 ? 16.725 0.679 15.324 1.00 81.44 458 LEU A O 1
ATOM 3211 N N . ARG A 1 459 ? 14.569 1.300 15.366 1.00 79.38 459 ARG A N 1
ATOM 3212 C CA . ARG A 1 459 ? 14.544 1.818 13.980 1.00 79.38 459 ARG A CA 1
ATOM 3213 C C . ARG A 1 459 ? 15.604 2.897 13.750 1.00 79.38 459 ARG A C 1
ATOM 3215 O O . ARG A 1 459 ? 16.293 2.904 12.735 1.00 79.38 459 ARG A O 1
ATOM 3222 N N . ARG A 1 460 ? 15.808 3.784 14.731 1.00 79.81 460 ARG A N 1
ATOM 3223 C CA . ARG A 1 460 ? 16.884 4.786 14.682 1.00 79.81 460 ARG A CA 1
ATOM 3224 C C . ARG A 1 460 ? 18.282 4.193 14.810 1.00 79.81 460 ARG A C 1
ATOM 3226 O O . ARG A 1 460 ? 19.214 4.812 14.310 1.00 79.81 460 ARG A O 1
ATOM 3233 N N . ALA A 1 461 ? 18.447 3.062 15.495 1.00 75.81 461 ALA A N 1
ATOM 3234 C CA . ALA A 1 461 ? 19.710 2.333 15.545 1.00 75.81 461 ALA A CA 1
ATOM 3235 C C . ALA A 1 461 ? 19.989 1.640 14.203 1.00 75.81 461 ALA A C 1
ATOM 3237 O O . ALA A 1 461 ? 21.106 1.741 13.707 1.00 75.81 461 ALA A O 1
ATOM 3238 N N . ALA A 1 462 ? 18.966 1.050 13.575 1.00 70.75 462 ALA A N 1
ATOM 3239 C CA . ALA A 1 462 ? 19.062 0.460 12.241 1.00 70.75 462 ALA A CA 1
ATOM 3240 C C . ALA A 1 462 ? 19.475 1.492 11.172 1.00 70.75 462 ALA A C 1
ATOM 3242 O O . ALA A 1 462 ? 20.349 1.223 10.354 1.00 70.75 462 ALA A O 1
ATOM 3243 N N . ALA A 1 463 ? 18.935 2.712 11.243 1.00 62.84 463 ALA A N 1
ATOM 3244 C CA . ALA A 1 463 ? 19.306 3.818 10.355 1.00 62.84 463 ALA A CA 1
ATOM 3245 C C . ALA A 1 463 ? 20.606 4.568 10.750 1.00 62.84 463 ALA A C 1
ATOM 3247 O O . ALA A 1 463 ? 20.999 5.523 10.074 1.00 62.84 463 ALA A O 1
ATOM 3248 N N . ALA A 1 464 ? 21.277 4.215 11.857 1.00 63.59 464 ALA A N 1
ATOM 3249 C CA . ALA A 1 464 ? 22.431 4.971 12.351 1.00 63.59 464 ALA A CA 1
ATOM 3250 C C . ALA A 1 464 ? 23.761 4.500 11.737 1.00 63.59 464 ALA A C 1
ATOM 3252 O O . ALA A 1 464 ? 24.231 3.395 11.982 1.00 63.59 464 ALA A O 1
ATOM 3253 N N . ARG A 1 465 ? 24.437 5.418 11.036 1.00 61.09 465 ARG A N 1
ATOM 3254 C CA . ARG A 1 465 ? 25.708 5.189 10.315 1.00 61.09 465 ARG A CA 1
ATOM 3255 C C . ARG A 1 465 ? 26.978 5.195 11.183 1.00 61.09 465 ARG A C 1
ATOM 3257 O O . ARG A 1 465 ? 28.077 5.062 10.666 1.00 61.09 465 ARG A O 1
ATOM 3264 N N . SER A 1 466 ? 26.858 5.415 12.493 1.00 74.19 466 SER A N 1
ATOM 3265 C CA . SER A 1 466 ? 27.999 5.493 13.417 1.00 74.19 466 SER A CA 1
ATOM 3266 C C . SER A 1 466 ? 27.815 4.486 14.534 1.00 74.19 466 SER A C 1
ATOM 3268 O O . SER A 1 466 ? 26.846 4.569 15.286 1.00 74.19 466 SER A O 1
ATOM 3270 N N . GLU A 1 467 ? 28.772 3.583 14.705 1.00 73.25 467 GLU A N 1
ATOM 3271 C CA . GLU A 1 467 ? 28.692 2.528 15.710 1.00 73.25 467 GLU A CA 1
ATOM 3272 C C . GLU A 1 467 ? 28.517 3.084 17.138 1.00 73.25 467 GLU A C 1
ATOM 3274 O O . GLU A 1 467 ? 27.644 2.645 17.884 1.00 73.25 467 GLU A O 1
ATOM 3279 N N . ARG A 1 468 ? 29.235 4.163 17.488 1.00 78.56 468 ARG A N 1
ATOM 3280 C CA . ARG A 1 468 ? 29.056 4.898 18.756 1.00 78.56 468 ARG A CA 1
ATOM 3281 C C . ARG A 1 468 ? 27.617 5.403 18.934 1.00 78.56 468 ARG A C 1
ATOM 3283 O O . ARG A 1 468 ? 27.082 5.391 20.047 1.00 78.56 468 ARG A O 1
ATOM 3290 N N . LYS A 1 469 ? 26.966 5.834 17.847 1.00 76.88 469 LYS A N 1
ATOM 3291 C CA . LYS A 1 469 ? 25.556 6.251 17.842 1.00 76.88 469 LYS A CA 1
ATOM 3292 C C . LYS A 1 469 ? 24.620 5.050 18.003 1.00 76.88 469 LYS A C 1
ATOM 3294 O O . LYS A 1 469 ? 23.698 5.144 18.810 1.00 76.88 469 LYS A O 1
ATOM 3299 N N . VAL A 1 470 ? 24.887 3.936 17.317 1.00 78.00 470 VAL A N 1
ATOM 3300 C CA . VAL A 1 470 ? 24.136 2.673 17.436 1.00 78.00 470 VAL A CA 1
ATOM 3301 C C . VAL A 1 470 ? 24.205 2.156 18.873 1.00 78.00 470 VAL A C 1
ATOM 3303 O O . VAL A 1 470 ? 23.160 2.029 19.504 1.00 78.00 470 VAL A O 1
ATOM 3306 N N . ARG A 1 471 ? 25.406 1.992 19.456 1.00 83.19 471 ARG A N 1
ATOM 3307 C CA . ARG A 1 471 ? 25.592 1.597 20.868 1.00 83.19 471 ARG A CA 1
ATOM 3308 C C . ARG A 1 471 ? 24.820 2.520 21.823 1.00 83.19 471 ARG A C 1
ATOM 3310 O O . ARG A 1 471 ? 24.141 2.041 22.728 1.00 83.19 471 ARG A O 1
ATOM 3317 N N . THR A 1 472 ? 24.837 3.837 21.587 1.00 86.69 472 THR A N 1
ATOM 3318 C CA . THR A 1 472 ? 24.063 4.813 22.384 1.00 86.69 472 THR A CA 1
ATOM 3319 C C . THR A 1 472 ? 22.545 4.606 22.272 1.00 86.69 472 THR A C 1
ATOM 3321 O O . THR A 1 472 ? 21.827 4.738 23.265 1.00 86.69 472 THR A O 1
ATOM 3324 N N . LEU A 1 473 ? 22.030 4.308 21.076 1.00 86.31 473 LEU A N 1
ATOM 3325 C CA . LEU A 1 473 ? 20.601 4.091 20.830 1.00 86.31 473 LEU A CA 1
ATOM 3326 C C . LEU A 1 473 ? 20.132 2.738 21.388 1.00 86.31 473 LEU A C 1
ATOM 3328 O O . LEU A 1 473 ? 19.126 2.702 22.095 1.00 86.31 473 LEU A O 1
ATOM 3332 N N . VAL A 1 474 ? 20.910 1.671 21.186 1.00 86.12 474 VAL A N 1
ATOM 3333 C CA . VAL A 1 474 ? 20.680 0.331 21.756 1.00 86.12 474 VAL A CA 1
ATOM 3334 C C . VAL A 1 474 ? 20.710 0.370 23.290 1.00 86.12 474 VAL A C 1
ATOM 3336 O O . VAL A 1 474 ? 19.823 -0.185 23.933 1.00 86.12 474 VAL A O 1
ATOM 3339 N N . ALA A 1 475 ? 21.642 1.105 23.908 1.00 88.19 475 ALA A N 1
ATOM 3340 C CA . ALA A 1 475 ? 21.675 1.281 25.364 1.00 88.19 475 ALA A CA 1
ATOM 3341 C C . ALA A 1 475 ? 20.435 2.022 25.910 1.00 88.19 475 ALA A C 1
ATOM 3343 O O . ALA A 1 475 ? 19.904 1.670 26.967 1.00 88.19 475 ALA A O 1
ATOM 3344 N N . ARG A 1 476 ? 19.924 3.026 25.180 1.00 91.00 476 ARG A N 1
ATOM 3345 C CA . ARG A 1 476 ? 18.665 3.711 25.531 1.00 91.00 476 ARG A CA 1
ATOM 3346 C C . ARG A 1 476 ? 17.457 2.786 25.364 1.00 91.00 476 ARG A C 1
ATOM 3348 O O . ARG A 1 476 ? 16.600 2.757 26.243 1.00 91.00 476 ARG A O 1
ATOM 3355 N N . MET A 1 477 ? 17.412 2.001 24.289 1.00 90.00 477 MET A N 1
ATOM 3356 C CA . MET A 1 477 ? 16.375 0.994 24.045 1.00 90.00 477 MET A CA 1
ATOM 3357 C C . MET A 1 477 ? 16.350 -0.069 25.153 1.00 90.00 477 MET A C 1
ATOM 3359 O O . MET A 1 477 ? 15.284 -0.362 25.687 1.00 90.00 477 MET A O 1
ATOM 3363 N N . LEU A 1 478 ? 17.514 -0.577 25.572 1.00 88.62 478 LEU A N 1
ATOM 3364 C CA . LEU A 1 478 ? 17.654 -1.518 26.691 1.00 88.62 478 LEU A CA 1
ATOM 3365 C C . LEU A 1 478 ? 17.040 -0.984 27.995 1.00 88.62 478 LEU A C 1
ATOM 3367 O O . LEU A 1 478 ? 16.402 -1.740 28.727 1.00 88.62 478 LEU A O 1
ATOM 3371 N N . LYS A 1 479 ? 17.178 0.320 28.281 1.00 89.12 479 LYS A N 1
ATOM 3372 C CA . LYS A 1 479 ? 16.518 0.952 29.437 1.00 89.12 479 LYS A CA 1
ATOM 3373 C C . LYS A 1 479 ? 14.991 0.889 29.320 1.00 89.12 479 LYS A C 1
ATOM 3375 O O . LYS A 1 479 ? 14.328 0.611 30.314 1.00 89.12 479 LYS A O 1
ATOM 3380 N N . HIS A 1 480 ? 14.444 1.112 28.124 1.00 88.62 480 HIS A N 1
ATOM 3381 C CA . HIS A 1 480 ? 13.008 0.989 27.872 1.00 88.62 480 HIS A CA 1
ATOM 3382 C C . HIS A 1 480 ? 12.518 -0.459 27.996 1.00 88.62 480 HIS A C 1
ATOM 3384 O O . HIS A 1 480 ? 11.554 -0.679 28.719 1.00 88.62 480 HIS A O 1
ATOM 3390 N N . LEU A 1 481 ? 13.225 -1.436 27.413 1.00 86.31 481 LEU A N 1
ATOM 3391 C CA . LEU A 1 481 ? 12.903 -2.867 27.533 1.00 86.31 481 LEU A CA 1
ATOM 3392 C C . LEU A 1 481 ? 12.860 -3.349 28.993 1.00 86.31 481 LEU A C 1
ATOM 3394 O O . LEU A 1 481 ? 11.924 -4.047 29.373 1.00 86.31 481 LEU A O 1
ATOM 3398 N N . ARG A 1 482 ? 13.820 -2.930 29.832 1.00 88.25 482 ARG A N 1
ATOM 3399 C CA . ARG A 1 482 ? 13.823 -3.246 31.276 1.00 88.25 482 ARG A CA 1
ATOM 3400 C C . ARG A 1 482 ? 12.593 -2.700 31.993 1.00 88.25 482 ARG A C 1
ATOM 3402 O O . ARG A 1 482 ? 11.970 -3.415 32.770 1.00 88.25 482 ARG A O 1
ATOM 3409 N N . THR A 1 483 ? 12.230 -1.441 31.728 1.00 88.44 483 THR A N 1
ATOM 3410 C CA . THR A 1 483 ? 11.005 -0.853 32.290 1.00 88.44 483 THR A CA 1
ATOM 3411 C C . THR A 1 483 ? 9.756 -1.569 31.773 1.00 88.44 483 THR A C 1
ATOM 3413 O O . THR A 1 483 ? 8.844 -1.799 32.557 1.00 88.44 483 THR A O 1
ATOM 3416 N N . SER A 1 484 ? 9.714 -1.960 30.496 1.00 87.62 484 SER A N 1
ATOM 3417 C CA . SER A 1 484 ? 8.586 -2.703 29.923 1.00 87.62 484 SER A CA 1
ATOM 3418 C C . SER A 1 484 ? 8.414 -4.087 30.556 1.00 87.62 484 SER A C 1
ATOM 3420 O O . SER A 1 484 ? 7.297 -4.450 30.899 1.00 87.62 484 SER A O 1
ATOM 3422 N N . ALA A 1 485 ? 9.498 -4.834 30.791 1.00 87.69 485 ALA A N 1
ATOM 3423 C CA . ALA A 1 485 ? 9.436 -6.123 31.485 1.00 87.69 485 ALA A CA 1
ATOM 3424 C C . ALA A 1 485 ? 8.904 -5.984 32.925 1.00 87.69 485 ALA A C 1
ATOM 3426 O O . ALA A 1 485 ? 8.004 -6.718 33.321 1.00 87.69 485 ALA A O 1
ATOM 3427 N N . ALA A 1 486 ? 9.390 -4.994 33.682 1.00 88.12 486 ALA A N 1
ATOM 3428 C CA . ALA A 1 486 ? 8.900 -4.729 35.038 1.00 88.12 486 ALA A CA 1
ATOM 3429 C C . ALA A 1 486 ? 7.421 -4.292 35.062 1.00 88.12 486 ALA A C 1
ATOM 3431 O O . ALA A 1 486 ? 6.667 -4.711 35.935 1.00 88.12 486 ALA A O 1
ATOM 3432 N N . LEU A 1 487 ? 6.988 -3.479 34.090 1.00 87.81 487 LEU A N 1
ATOM 3433 C CA . LEU A 1 487 ? 5.585 -3.081 33.947 1.00 87.81 487 LEU A CA 1
ATOM 3434 C C . LEU A 1 487 ? 4.680 -4.245 33.520 1.00 87.81 487 LEU A C 1
ATOM 3436 O O . LEU A 1 487 ? 3.526 -4.265 33.934 1.00 87.81 487 LEU A O 1
ATOM 3440 N N . ALA A 1 488 ? 5.176 -5.202 32.729 1.00 87.62 488 ALA A N 1
ATOM 3441 C CA . ALA A 1 488 ? 4.433 -6.409 32.368 1.00 87.62 488 ALA A CA 1
ATOM 3442 C C . ALA A 1 488 ? 4.208 -7.310 33.594 1.00 87.62 488 ALA A C 1
ATOM 3444 O O . ALA A 1 488 ? 3.063 -7.640 33.886 1.00 87.62 488 ALA A O 1
ATOM 3445 N N . GLY A 1 489 ? 5.260 -7.608 34.367 1.00 87.44 489 GLY A N 1
ATOM 3446 C CA . GLY A 1 489 ? 5.131 -8.368 35.619 1.00 87.44 489 GLY A CA 1
ATOM 3447 C C . GLY A 1 489 ? 4.193 -7.689 36.624 1.00 87.44 489 GLY A C 1
ATOM 3448 O O . GLY A 1 489 ? 3.258 -8.309 37.118 1.00 87.44 489 GLY A O 1
ATOM 3449 N N . ALA A 1 490 ? 4.342 -6.377 36.837 1.00 87.81 490 ALA A N 1
ATOM 3450 C CA . ALA A 1 490 ? 3.435 -5.631 37.711 1.00 87.81 490 ALA A CA 1
ATOM 3451 C C . ALA A 1 490 ? 1.988 -5.577 37.176 1.00 87.81 490 ALA A C 1
ATOM 3453 O O . ALA A 1 490 ? 1.045 -5.504 37.961 1.00 87.81 490 ALA A O 1
ATOM 3454 N N . ALA A 1 491 ? 1.770 -5.591 35.857 1.00 87.50 491 ALA A N 1
ATOM 3455 C CA . ALA A 1 491 ? 0.426 -5.658 35.285 1.00 87.50 491 ALA A CA 1
ATOM 3456 C C . ALA A 1 491 ? -0.214 -7.043 35.484 1.00 87.50 491 ALA A C 1
ATOM 3458 O O . ALA A 1 491 ? -1.409 -7.102 35.765 1.00 87.50 491 ALA A O 1
ATOM 3459 N N . GLU A 1 492 ? 0.571 -8.121 35.398 1.00 90.75 492 GLU A N 1
ATOM 3460 C CA . GLU A 1 492 ? 0.150 -9.495 35.705 1.00 90.75 492 GLU A CA 1
ATOM 3461 C C . GLU A 1 492 ? -0.226 -9.645 37.188 1.00 90.75 492 GLU A C 1
ATOM 3463 O O . GLU A 1 492 ? -1.339 -10.060 37.502 1.00 90.75 492 GLU A O 1
ATOM 3468 N N . GLU A 1 493 ? 0.655 -9.227 38.103 1.00 89.75 493 GLU A N 1
ATOM 3469 C CA . GLU A 1 493 ? 0.435 -9.297 39.559 1.00 89.75 493 GLU A CA 1
ATOM 3470 C C . GLU A 1 493 ? -0.810 -8.521 40.014 1.00 89.75 493 GLU A C 1
ATOM 3472 O O . GLU A 1 493 ? -1.520 -8.952 40.920 1.00 89.75 493 GLU A O 1
ATOM 3477 N N . ASN A 1 494 ? -1.100 -7.386 39.369 1.00 89.19 494 ASN A N 1
ATOM 3478 C CA . ASN A 1 494 ? -2.282 -6.565 39.650 1.00 89.19 494 ASN A CA 1
ATOM 3479 C C . ASN A 1 494 ? -3.523 -6.972 38.825 1.00 89.19 494 ASN A C 1
ATOM 3481 O O . ASN A 1 494 ? -4.500 -6.223 38.808 1.00 89.19 494 ASN A O 1
ATOM 3485 N N . GLY A 1 495 ? -3.490 -8.098 38.102 1.00 87.62 495 GLY A N 1
ATOM 3486 C CA . GLY A 1 495 ? -4.626 -8.608 37.322 1.00 87.62 495 GLY A CA 1
ATOM 3487 C C . GLY A 1 495 ? -5.085 -7.704 36.170 1.00 87.62 495 GLY A C 1
ATOM 3488 O O . GLY A 1 495 ? -6.227 -7.808 35.733 1.00 87.62 495 GLY A O 1
ATOM 3489 N N . ARG A 1 496 ? -4.224 -6.797 35.684 1.00 88.12 496 ARG A N 1
ATOM 3490 C CA . ARG A 1 496 ? -4.523 -5.894 34.553 1.00 88.12 496 ARG A CA 1
ATOM 3491 C C . ARG A 1 496 ? -4.300 -6.536 33.184 1.00 88.12 496 ARG A C 1
ATOM 3493 O O . ARG A 1 496 ? -4.783 -6.004 32.195 1.00 88.12 496 ARG A O 1
ATOM 3500 N N . ILE A 1 497 ? -3.549 -7.631 33.139 1.00 91.31 497 ILE A N 1
ATOM 3501 C CA . ILE A 1 497 ? -3.356 -8.500 31.974 1.00 91.31 497 ILE A CA 1
ATOM 3502 C C . ILE A 1 497 ? -3.382 -9.957 32.441 1.00 91.31 497 ILE A C 1
ATOM 3504 O O . ILE A 1 497 ? -3.138 -10.238 33.618 1.00 91.31 497 ILE A O 1
ATOM 3508 N N . SER A 1 498 ? -3.660 -10.891 31.537 1.00 91.69 498 SER A N 1
ATOM 3509 C CA . SER A 1 498 ? -3.664 -12.315 31.851 1.00 91.69 498 SER A CA 1
ATOM 3510 C C . SER A 1 498 ? -2.265 -12.828 32.192 1.00 91.69 498 SER A C 1
ATOM 3512 O O . SER A 1 498 ? -1.240 -12.313 31.735 1.00 91.69 498 SER A O 1
ATOM 3514 N N . ARG A 1 499 ? -2.223 -13.932 32.944 1.00 89.69 499 ARG A N 1
ATOM 3515 C CA . ARG A 1 499 ? -0.980 -14.644 33.271 1.00 89.69 499 ARG A CA 1
ATOM 3516 C C . ARG A 1 499 ? -0.209 -15.104 32.030 1.00 89.69 499 ARG A C 1
ATOM 3518 O O . ARG A 1 499 ? 1.017 -15.132 32.027 1.00 89.69 499 ARG A O 1
ATOM 3525 N N . ALA A 1 500 ? -0.929 -15.459 30.965 1.00 87.31 500 ALA A N 1
ATOM 3526 C CA . ALA A 1 500 ? -0.331 -15.855 29.695 1.00 87.31 500 ALA A CA 1
ATOM 3527 C C . ALA A 1 500 ? 0.313 -14.652 28.984 1.00 87.31 500 ALA A C 1
ATOM 3529 O O . ALA A 1 500 ? 1.456 -14.747 28.532 1.00 87.31 500 ALA A O 1
ATOM 3530 N N . CYS A 1 501 ? -0.386 -13.512 28.948 1.00 88.38 501 CYS A N 1
ATOM 3531 C CA . CYS A 1 501 ? 0.113 -12.248 28.412 1.00 88.38 501 CYS A CA 1
ATOM 3532 C C . CYS A 1 501 ? 1.359 -11.749 29.172 1.00 88.38 501 CYS A C 1
ATOM 3534 O O . CYS A 1 501 ? 2.401 -11.493 28.558 1.00 88.38 501 CYS A O 1
ATOM 3536 N N . GLY A 1 502 ? 1.292 -11.671 30.506 1.00 88.00 502 GLY A N 1
ATOM 3537 C CA . GLY A 1 502 ? 2.385 -11.195 31.362 1.00 88.00 502 GLY A CA 1
ATOM 3538 C C . GLY A 1 502 ? 3.664 -12.027 31.240 1.00 88.00 502 GLY A C 1
ATOM 3539 O O . GLY A 1 502 ? 4.741 -11.479 30.968 1.00 88.00 502 GLY A O 1
ATOM 3540 N N . ALA A 1 503 ? 3.543 -13.356 31.306 1.00 85.62 503 ALA A N 1
ATOM 3541 C CA . ALA A 1 503 ? 4.664 -14.272 31.117 1.00 85.62 503 ALA A CA 1
ATOM 3542 C C . ALA A 1 503 ? 5.266 -14.179 29.700 1.00 85.62 503 ALA A C 1
ATOM 3544 O O . ALA A 1 503 ? 6.492 -14.143 29.546 1.00 85.62 503 ALA A O 1
ATOM 3545 N N . ALA A 1 504 ? 4.430 -14.091 28.656 1.00 85.88 504 ALA A N 1
ATOM 3546 C CA . ALA A 1 504 ? 4.892 -13.973 27.273 1.00 85.88 504 ALA A CA 1
ATOM 3547 C C . ALA A 1 504 ? 5.653 -12.660 27.018 1.00 85.88 504 ALA A C 1
ATOM 3549 O O . ALA A 1 504 ? 6.714 -12.678 26.387 1.00 85.88 504 ALA A O 1
ATOM 3550 N N . LEU A 1 505 ? 5.159 -11.531 27.537 1.00 87.81 505 LEU A N 1
ATOM 3551 C CA . LEU A 1 505 ? 5.829 -10.232 27.434 1.00 87.81 505 LEU A CA 1
ATOM 3552 C C . LEU A 1 505 ? 7.141 -10.192 28.216 1.00 87.81 505 LEU A C 1
ATOM 3554 O O . LEU A 1 505 ? 8.164 -9.749 27.688 1.00 87.81 505 LEU A O 1
ATOM 3558 N N . THR A 1 506 ? 7.139 -10.706 29.446 1.00 86.69 506 THR A N 1
ATOM 3559 C CA . THR A 1 506 ? 8.339 -10.778 30.289 1.00 86.69 506 THR A CA 1
ATOM 3560 C C . THR A 1 506 ? 9.430 -11.614 29.620 1.00 86.69 506 THR A C 1
ATOM 3562 O O . THR A 1 506 ? 10.590 -11.192 29.589 1.00 86.69 506 THR A O 1
ATOM 3565 N N . ARG A 1 507 ? 9.065 -12.744 28.993 1.00 85.00 507 ARG A N 1
ATOM 3566 C CA . ARG A 1 507 ? 9.982 -13.566 28.190 1.00 85.00 507 ARG A CA 1
ATOM 3567 C C . ARG A 1 507 ? 10.525 -12.798 26.978 1.00 85.00 507 ARG A C 1
ATOM 3569 O O . ARG A 1 507 ? 11.738 -12.605 26.903 1.00 85.00 507 ARG A O 1
ATOM 3576 N N . ARG A 1 508 ? 9.652 -12.282 26.096 1.00 86.19 508 ARG A N 1
ATOM 3577 C CA . ARG A 1 508 ? 10.039 -11.542 24.869 1.00 86.19 508 ARG A CA 1
ATOM 3578 C C . ARG A 1 508 ? 11.004 -10.392 25.175 1.00 86.19 508 ARG A C 1
ATOM 3580 O O . ARG A 1 508 ? 12.058 -10.271 24.551 1.00 86.19 508 ARG A O 1
ATOM 3587 N N . PHE A 1 509 ? 10.691 -9.559 26.172 1.00 87.75 509 PHE A N 1
ATOM 3588 C CA . PHE A 1 509 ? 11.551 -8.429 26.535 1.00 87.75 509 PHE A CA 1
ATOM 3589 C C . PHE A 1 509 ? 12.872 -8.856 27.188 1.00 87.75 509 PHE A C 1
ATOM 3591 O O . PHE A 1 509 ? 13.859 -8.128 27.065 1.00 87.75 509 PHE A O 1
ATOM 3598 N N . SER A 1 510 ? 12.924 -10.002 27.871 1.00 84.19 510 SER A N 1
ATOM 3599 C CA . SER A 1 510 ? 14.160 -10.531 28.468 1.00 84.19 510 SER A CA 1
ATOM 3600 C C . SER A 1 510 ? 15.079 -11.163 27.417 1.00 84.19 510 SER A C 1
ATOM 3602 O O . SER A 1 510 ? 16.289 -10.935 27.440 1.00 84.19 510 SER A O 1
ATOM 3604 N N . GLU A 1 511 ? 14.516 -11.875 26.439 1.00 83.75 511 GLU A N 1
ATOM 3605 C CA . GLU A 1 511 ? 15.241 -12.424 25.284 1.00 83.75 511 GLU A CA 1
ATOM 3606 C C . GLU A 1 511 ? 15.879 -11.305 24.445 1.00 83.75 511 GLU A C 1
ATOM 3608 O O . GLU A 1 511 ? 17.087 -11.337 24.189 1.00 83.75 511 GLU A O 1
ATOM 3613 N N . ALA A 1 512 ? 15.108 -10.259 24.123 1.00 82.94 512 ALA A N 1
ATOM 3614 C CA . ALA A 1 512 ? 15.593 -9.062 23.433 1.00 82.94 512 ALA A CA 1
ATOM 3615 C C . ALA A 1 512 ? 16.723 -8.345 24.192 1.00 82.94 512 ALA A C 1
ATOM 3617 O O . ALA A 1 512 ? 17.708 -7.901 23.597 1.00 82.94 512 ALA A O 1
ATOM 3618 N N . GLN A 1 513 ? 16.614 -8.250 25.523 1.00 85.94 513 GLN A N 1
ATOM 3619 C CA . GLN A 1 513 ? 17.693 -7.717 26.356 1.00 85.94 513 GLN A CA 1
ATOM 3620 C C . GLN A 1 513 ? 18.950 -8.588 26.277 1.00 85.94 513 GLN A C 1
ATOM 3622 O O . GLN A 1 513 ? 20.046 -8.050 26.129 1.00 85.94 513 GLN A O 1
ATOM 3627 N N . GLY A 1 514 ? 18.806 -9.915 26.334 1.00 83.69 514 GLY A N 1
ATOM 3628 C CA . GLY A 1 514 ? 19.918 -10.853 26.194 1.00 83.69 514 GLY A CA 1
ATOM 3629 C C . GLY A 1 514 ? 20.640 -10.717 24.851 1.00 83.69 514 GLY A C 1
ATOM 3630 O O . GLY A 1 514 ? 21.869 -10.672 24.820 1.00 83.69 514 GLY A O 1
ATOM 3631 N N . GLN A 1 515 ? 19.893 -10.585 23.751 1.00 82.50 515 GLN A N 1
ATOM 3632 C CA . GLN A 1 515 ? 20.440 -10.353 22.409 1.00 82.50 515 GLN A CA 1
ATOM 3633 C C . GLN A 1 515 ? 21.210 -9.023 22.322 1.00 82.50 515 GLN A C 1
ATOM 3635 O O . GLN A 1 515 ? 22.392 -9.026 21.973 1.00 82.50 515 GLN A O 1
ATOM 3640 N N . ALA A 1 516 ? 20.592 -7.903 22.718 1.00 81.19 516 ALA A N 1
ATOM 3641 C CA . ALA A 1 516 ? 21.239 -6.587 22.698 1.00 81.19 516 ALA A CA 1
ATOM 3642 C C . ALA A 1 516 ? 22.478 -6.507 23.609 1.00 81.19 516 ALA A C 1
ATOM 3644 O O . ALA A 1 516 ? 23.474 -5.880 23.242 1.00 81.19 516 ALA A O 1
ATOM 3645 N N . VAL A 1 517 ? 22.452 -7.152 24.783 1.00 83.25 517 VAL A N 1
ATOM 3646 C CA . VAL A 1 517 ? 23.614 -7.202 25.686 1.00 83.25 517 VAL A CA 1
ATOM 3647 C C . VAL A 1 517 ? 24.751 -8.025 25.079 1.00 83.25 517 VAL A C 1
ATOM 3649 O O . VAL A 1 517 ? 25.893 -7.570 25.137 1.00 83.25 517 VAL A O 1
ATOM 3652 N N . ARG A 1 518 ? 24.470 -9.186 24.464 1.00 80.81 518 ARG A N 1
ATOM 3653 C CA . ARG A 1 518 ? 25.497 -9.985 23.767 1.00 80.81 518 ARG A CA 1
ATOM 3654 C C . ARG A 1 518 ? 26.161 -9.175 22.653 1.00 80.81 518 ARG A C 1
ATOM 3656 O O . ARG A 1 518 ? 27.381 -9.050 22.660 1.00 80.81 518 ARG A O 1
ATOM 3663 N N . TRP A 1 519 ? 25.367 -8.535 21.794 1.00 78.94 519 TRP A N 1
ATOM 3664 C CA . TRP A 1 519 ? 25.862 -7.659 20.724 1.00 78.94 519 TRP A CA 1
ATOM 3665 C C . TRP A 1 519 ? 26.784 -6.548 21.234 1.00 78.94 519 TRP A C 1
ATOM 3667 O O . TRP A 1 519 ? 27.871 -6.346 20.701 1.00 78.94 519 TRP A O 1
ATOM 3677 N N . SER A 1 520 ? 26.389 -5.876 22.323 1.00 73.31 520 SER A N 1
ATOM 3678 C CA . SER A 1 520 ? 27.166 -4.781 22.923 1.00 73.31 520 SER A CA 1
ATOM 3679 C C . SER A 1 520 ? 28.489 -5.207 23.580 1.00 73.31 520 SER A C 1
ATOM 3681 O O . SER A 1 520 ? 29.223 -4.348 24.062 1.00 73.31 520 SER A O 1
ATOM 3683 N N . ARG A 1 521 ? 28.768 -6.518 23.651 1.00 76.19 521 ARG A N 1
ATOM 3684 C CA . ARG A 1 521 ? 30.034 -7.090 24.141 1.00 76.19 521 ARG A CA 1
ATOM 3685 C C . ARG A 1 521 ? 30.936 -7.603 23.016 1.00 76.19 521 ARG A C 1
ATOM 3687 O O . ARG A 1 521 ? 32.129 -7.752 23.240 1.00 76.19 521 ARG A O 1
ATOM 3694 N N . THR A 1 522 ? 30.374 -7.906 21.845 1.00 67.50 522 THR A N 1
ATOM 3695 C CA . THR A 1 522 ? 31.091 -8.447 20.672 1.00 67.50 522 THR A CA 1
ATOM 3696 C C . THR A 1 522 ? 31.528 -7.374 19.670 1.00 67.50 522 THR A C 1
ATOM 3698 O O . THR A 1 522 ? 32.144 -7.691 18.655 1.00 67.50 522 THR A O 1
ATOM 3701 N N . ARG A 1 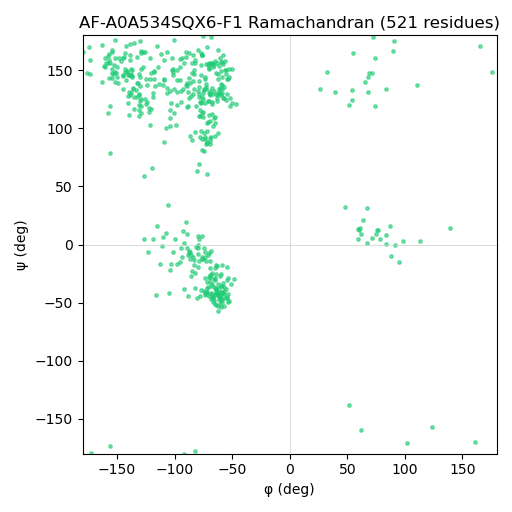523 ? 31.166 -6.117 19.932 1.00 58.62 523 ARG A N 1
ATOM 3702 C CA . ARG A 1 523 ? 31.552 -4.911 19.200 1.00 58.62 523 ARG A CA 1
ATOM 3703 C C . ARG A 1 523 ? 32.033 -3.896 20.231 1.00 58.62 523 ARG A C 1
ATOM 3705 O O . ARG A 1 523 ? 33.163 -3.384 20.100 1.00 58.62 523 ARG A O 1
#

Nearest PDB structures (foldseek):
  2rld-assembly1_B  TM=9.196E-01  e=9.632E-02  Bacteroides thetaiotaomicron VPI-5482
  2gsc-assembly1_D  TM=8.020E-01  e=1.145E-01  Xanthomonas campestris pv. campestris
  2rld-assembly1_E  TM=7.125E-01  e=9.632E-02  Bacteroides thetaiotaomicron VPI-5482
  2rld-assembly1_D  TM=7.416E-01  e=3.416E-01  Bacteroides thetaiotaomicron VPI-5482

Foldseek 3Di:
DAAAQNHRQKDKDKDFDQAFPPQQAAQKWKKKADLALRIDTQDHFHHSPDVLSGFQDTGHRFMAMEIAQCQQVQWVPGDGHSHYGRHDHDFAWIKIFMGAAADPVPRHHDHNVPDDPSARCRGPAMATADNRDYDHHDPADDHAPDGCAPNQWGFAAPDPHHNRTDTFGDFDWHNDDRVDDIDTTHSDDDDGDDPPPPPPDDDDPDDDDDDDDDDDDDDDDDDDDDDDDDDDDDDDDDDDDDDDDDDDDDDDDDDDDDDDDDDDDDDDDDDDDDDDDDPPPPPPPPDDDDPFDAKDCPQKEKVVQEDDDQPFDWAKIAIDRIAGPVGADKQKAWQFKFKDDACDPNDLQWDRHRHRIMTGTLHDDLPAQWMKMKTKMKIDRVNPHIDIDIYIHTNGNDDDVPRDRDDPDRPGGSHDDHQFPLGVLLVLLCVLLDPPLDPPADQPPVLVVLSVLLVVLSVVLRNDPDVVSNLVSLVVSLVSLVVNLVSLCVCCVVVRDDPVSSVSNNVSSVVSNVSSVVSSVVD

Radius of gyration: 36.08 Å; Cα contacts (8 Å, |Δi|>4): 989; chains: 1; bounding box: 106×92×112 Å

Mean predicted aligned error: 21.7 Å

pLDDT: mean 77.01, std 22.21, range [25.45, 98.25]